Protein AF-A0A2B4S9Q1-F1 (afdb_monomer_lite)

Radius of gyration: 37.94 Å; chains: 1; bounding box: 122×124×83 Å

Sequence (506 aa):
MAALKGAGGKLCCELLSSDKYRDAENYNENASSRHFSILSLCSSSPCQNGGTCIPNYKYDSYDCLCEQGFVGEYCEKAVKSCKELYDIYRSEVRQLVTLRLGSKPVSVLCQMGDFGCGVGGWTPVMKIDGSKATFHYSAHYWSDYKGYNLPGGETGFDGQESKLPTYWNVSFSKICLGMKIGQQLRFIVINQQADSLYSLIADGQYRATSMSRSKWKELIGSQASLQHKCTKEGFNAFCSWSGNSKARIGIVSNNQNDCASCDSRIGFGTGGSPDDSNTCGNEAGRSPDNGDKHIKAMGYILNYF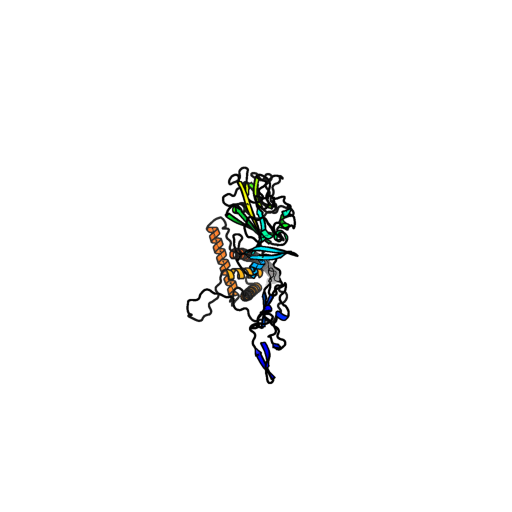LYVVQFVYSNIDKHTDIFISRCFDQKNMLAPASDGKPKAMEWTEDHNVIFLREILASDLFSFKKESVARGERWESIKEKLNQVNTLCFHLRDKRAVRDRWVLLQKKYKAKMHQEITASGISVDDMSEIDVFLEELVGKEESLNKVGDAQSRKQKEDKSKAEDIRQKALERYRKRKSASQQRIEMNARRNRSAKGEVLAPNH

Structure (mmCIF, N/CA/C/O backbone):
data_AF-A0A2B4S9Q1-F1
#
_entry.id   AF-A0A2B4S9Q1-F1
#
loop_
_atom_site.group_PDB
_atom_site.id
_atom_site.type_symbol
_atom_site.label_atom_id
_atom_site.label_alt_id
_atom_site.label_comp_id
_atom_site.label_asym_id
_atom_site.label_entity_id
_atom_site.label_seq_id
_atom_site.pdbx_PDB_ins_code
_atom_site.Cartn_x
_atom_site.Cartn_y
_atom_site.Cartn_z
_atom_site.occupancy
_atom_site.B_iso_or_equiv
_atom_site.auth_seq_id
_atom_site.auth_comp_i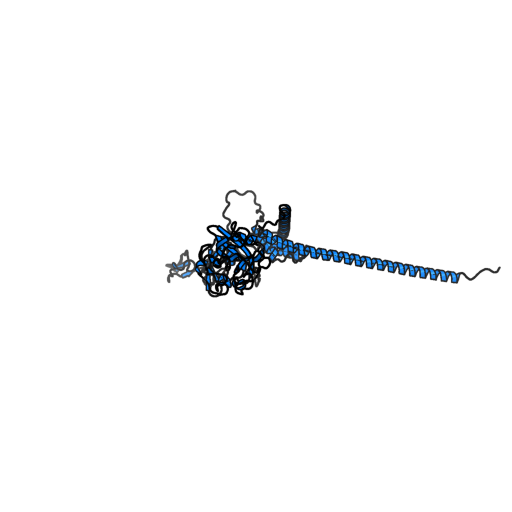d
_atom_site.auth_asym_id
_atom_site.auth_atom_id
_atom_site.pdbx_PDB_model_num
ATOM 1 N N . MET A 1 1 ? -40.240 9.285 34.154 1.00 56.59 1 MET A N 1
ATOM 2 C CA . MET A 1 1 ? -41.583 9.220 34.778 1.00 56.59 1 MET A CA 1
ATOM 3 C C . MET A 1 1 ? -41.853 10.571 35.405 1.00 56.59 1 MET A C 1
ATOM 5 O O . MET A 1 1 ? -41.085 10.987 36.266 1.00 56.59 1 MET A O 1
ATOM 9 N N . ALA A 1 2 ? -42.871 11.289 34.944 1.00 55.94 2 ALA A N 1
ATOM 10 C CA . ALA A 1 2 ? -43.225 12.597 35.489 1.00 55.94 2 ALA A CA 1
ATOM 11 C C . ALA A 1 2 ? -44.297 12.429 36.566 1.00 55.94 2 ALA A C 1
ATOM 13 O O . ALA A 1 2 ? -45.313 11.787 36.320 1.00 55.94 2 ALA A O 1
ATOM 14 N N . ALA A 1 3 ? -44.058 12.969 37.762 1.00 55.34 3 ALA A N 1
ATOM 15 C CA . ALA A 1 3 ? -45.020 12.964 38.857 1.00 55.34 3 ALA A CA 1
ATOM 16 C C . ALA A 1 3 ? -45.630 14.362 39.030 1.00 55.34 3 ALA A C 1
ATOM 18 O O . ALA A 1 3 ? -44.914 15.324 39.324 1.00 55.34 3 ALA A O 1
ATOM 19 N N . LEU A 1 4 ? -46.949 14.464 38.872 1.00 59.75 4 LEU A N 1
ATOM 20 C CA . LEU A 1 4 ? -47.744 15.679 39.068 1.00 59.75 4 LEU A CA 1
ATOM 21 C C . LEU A 1 4 ? -48.526 15.580 40.384 1.00 59.75 4 LEU A C 1
ATOM 23 O O . LEU A 1 4 ? -49.044 14.516 40.730 1.00 59.75 4 LEU A O 1
ATOM 27 N N . LYS A 1 5 ? -48.645 16.685 41.128 1.00 59.44 5 LYS A N 1
ATOM 28 C CA . LYS A 1 5 ? -49.509 16.738 42.320 1.00 59.44 5 LYS A CA 1
ATOM 29 C C . LYS A 1 5 ? -50.977 16.809 41.887 1.00 59.44 5 LYS A C 1
ATOM 31 O O . LYS A 1 5 ? -51.420 17.838 41.389 1.00 59.44 5 LYS A O 1
ATOM 36 N N . GLY A 1 6 ? -51.725 15.728 42.095 1.00 59.28 6 GLY A N 1
ATOM 37 C CA . GLY A 1 6 ? -53.175 15.692 41.918 1.00 59.28 6 GLY A CA 1
ATOM 38 C C . GLY A 1 6 ? -53.931 16.233 43.138 1.00 59.28 6 GLY A C 1
ATOM 39 O O . GLY A 1 6 ? -53.383 16.353 44.241 1.00 59.28 6 GLY A O 1
ATOM 40 N N . ALA A 1 7 ? -55.217 16.544 42.955 1.00 55.06 7 ALA A N 1
ATOM 41 C CA . ALA A 1 7 ? -56.104 16.951 44.045 1.00 55.06 7 ALA A CA 1
ATOM 42 C C . ALA A 1 7 ? -56.190 15.849 45.124 1.00 55.06 7 ALA A C 1
ATOM 44 O O . ALA A 1 7 ? -56.356 14.669 44.814 1.00 55.06 7 ALA A O 1
ATOM 45 N N . GLY A 1 8 ? -56.050 16.230 46.399 1.00 61.97 8 GLY A N 1
ATOM 46 C CA . GLY A 1 8 ? -56.093 15.298 47.536 1.00 61.97 8 GLY A CA 1
ATOM 47 C C . GLY A 1 8 ? -54.757 14.643 47.917 1.00 61.97 8 GLY A C 1
ATOM 48 O O . GLY A 1 8 ? -54.756 13.656 48.644 1.00 61.97 8 GLY A O 1
ATOM 49 N N . GLY A 1 9 ? -53.617 15.160 47.441 1.00 63.09 9 GLY A N 1
ATOM 50 C CA . GLY A 1 9 ? -52.285 14.704 47.871 1.00 63.09 9 GLY A CA 1
ATOM 51 C C . GLY A 1 9 ? -51.766 13.437 47.179 1.00 63.09 9 GLY A C 1
ATOM 52 O O . GLY A 1 9 ? -50.679 12.971 47.513 1.00 63.09 9 GLY A O 1
ATOM 53 N N . LYS A 1 10 ? -52.496 12.895 46.196 1.00 56.91 10 LYS A N 1
ATOM 54 C CA . LYS A 1 10 ? -52.038 11.780 45.353 1.00 56.91 10 LYS A CA 1
ATOM 55 C C . LYS A 1 10 ? -51.118 12.289 44.236 1.00 56.91 10 LYS A C 1
ATOM 57 O O . LYS A 1 10 ? -51.382 13.331 43.639 1.00 56.91 10 LYS A O 1
ATOM 62 N N . LEU A 1 11 ? -50.043 11.554 43.953 1.00 62.69 11 LEU A N 1
ATOM 63 C CA . LEU A 1 11 ? -49.146 11.817 42.824 1.00 62.69 11 LEU A CA 1
ATOM 64 C C . LEU A 1 11 ? -49.658 11.065 41.589 1.00 62.69 11 LEU A C 1
ATOM 66 O O . LEU A 1 11 ? -49.837 9.850 41.644 1.00 62.69 11 LEU A O 1
ATOM 70 N N . CYS A 1 12 ? -49.896 11.779 40.491 1.00 60.66 12 CYS A N 1
ATOM 71 C CA . CYS A 1 12 ? -50.179 11.177 39.190 1.00 60.66 12 CYS A CA 1
ATOM 72 C C . CYS A 1 12 ? -48.854 10.957 38.461 1.00 60.66 12 CYS A C 1
ATOM 74 O O . CYS A 1 12 ? -48.118 11.920 38.252 1.00 60.66 12 CYS A O 1
ATOM 76 N N . CYS A 1 13 ? -48.555 9.711 38.095 1.00 62.34 13 CYS A N 1
ATOM 77 C CA . CYS A 1 13 ? -47.337 9.353 37.377 1.00 62.34 13 CYS A CA 1
ATOM 78 C C . CYS A 1 13 ? -47.641 9.103 35.900 1.00 62.34 13 CYS A C 1
ATOM 80 O O . CYS A 1 13 ? -48.468 8.253 35.577 1.00 62.34 13 CYS A O 1
ATOM 82 N N . GLU A 1 14 ? -46.929 9.794 35.017 1.00 63.31 14 GLU A N 1
ATOM 83 C CA . GLU A 1 14 ? -46.952 9.552 33.577 1.00 63.31 14 GLU A CA 1
ATOM 84 C C . GLU A 1 14 ? -45.629 8.916 33.132 1.00 63.31 14 GLU A C 1
ATOM 86 O O . GLU A 1 14 ? -44.531 9.340 33.529 1.00 63.31 14 GLU A O 1
ATOM 91 N N . LEU A 1 15 ? -45.727 7.855 32.329 1.00 60.62 15 LEU A N 1
ATOM 92 C CA . LEU A 1 15 ? -44.571 7.204 31.729 1.00 60.62 15 LEU A CA 1
ATOM 93 C C . LEU A 1 15 ? -44.205 7.965 30.451 1.00 60.62 15 LEU A C 1
ATOM 95 O O . LEU A 1 15 ? -44.947 7.917 29.476 1.00 60.62 15 LEU A O 1
ATOM 99 N N . LEU A 1 16 ? -43.072 8.668 30.453 1.00 61.38 16 LEU A N 1
ATOM 100 C CA . LEU A 1 16 ? -42.576 9.316 29.240 1.00 61.38 16 LEU A CA 1
ATOM 101 C C . LEU A 1 16 ? -41.898 8.280 28.340 1.00 61.38 16 LEU A C 1
ATOM 103 O O . LEU A 1 16 ? -41.179 7.405 28.826 1.00 61.38 16 LEU A O 1
ATOM 107 N N . SER A 1 17 ? -42.116 8.392 27.031 1.00 58.28 17 SER A N 1
ATOM 108 C CA . SER A 1 17 ? -41.482 7.549 26.010 1.00 58.28 17 SER A CA 1
ATOM 109 C C . SER A 1 17 ? -40.003 7.883 25.773 1.00 58.28 17 SER A C 1
ATOM 111 O O . SER A 1 17 ? -39.293 7.094 25.147 1.00 58.28 17 SER A O 1
ATOM 113 N N . SER A 1 18 ? -39.532 9.027 26.274 1.00 55.62 18 SER A N 1
ATOM 114 C CA . SER A 1 18 ? -38.155 9.507 26.162 1.00 55.62 18 SER A CA 1
ATOM 115 C C . SER A 1 18 ? -37.715 10.269 27.421 1.00 55.62 18 SER A C 1
ATOM 117 O O . SER A 1 18 ? -38.517 10.605 28.296 1.00 55.62 18 SER A O 1
ATOM 119 N N . ASP A 1 19 ? -36.411 10.502 27.537 1.00 65.25 19 ASP A N 1
ATOM 120 C CA . ASP A 1 19 ? -35.784 11.325 28.569 1.00 65.25 19 ASP A CA 1
ATOM 121 C C . ASP A 1 19 ? -34.763 12.270 27.922 1.00 65.25 19 ASP A C 1
ATOM 123 O O . ASP A 1 19 ? -34.488 12.172 26.726 1.00 65.25 19 ASP A O 1
ATOM 127 N N . LYS A 1 20 ? -34.159 13.153 28.724 1.00 65.50 20 LYS A N 1
ATOM 128 C CA . LYS A 1 20 ? -33.181 14.141 28.248 1.00 65.50 20 LYS A CA 1
ATOM 129 C C . LYS A 1 20 ? -31.920 13.554 27.588 1.00 65.50 20 LYS A C 1
ATOM 131 O O . LYS A 1 20 ? -31.152 14.315 27.018 1.00 65.50 20 LYS A O 1
ATOM 136 N N . TYR A 1 21 ? -31.659 12.252 27.717 1.00 66.44 21 TYR A N 1
ATOM 137 C CA . TYR A 1 21 ? -30.499 11.574 27.129 1.00 66.44 21 TYR A CA 1
ATOM 138 C C . TYR A 1 21 ? -30.853 10.845 25.827 1.00 66.44 21 TYR A C 1
ATOM 140 O O . TYR A 1 21 ? -30.003 10.717 24.953 1.00 66.44 21 TYR A O 1
ATOM 148 N N . ARG A 1 22 ? -32.096 10.368 25.684 1.00 62.53 22 ARG A N 1
ATOM 149 C CA . ARG A 1 22 ? -32.601 9.757 24.443 1.00 62.53 22 ARG A CA 1
ATOM 150 C C . ARG A 1 22 ? -33.180 10.763 23.450 1.00 62.53 22 ARG A C 1
ATOM 152 O O . ARG A 1 22 ? -33.152 10.484 22.258 1.00 62.53 22 ARG A O 1
ATOM 159 N N . ASP A 1 23 ? -33.733 11.875 23.931 1.00 63.12 23 ASP A N 1
ATOM 160 C CA . ASP A 1 23 ? -34.407 12.885 23.107 1.00 63.12 23 ASP A CA 1
ATOM 161 C C . ASP A 1 23 ? -34.350 14.260 23.795 1.00 63.12 23 ASP A C 1
ATOM 163 O O . ASP A 1 23 ? -35.312 14.731 24.405 1.00 63.12 23 ASP A O 1
ATOM 167 N N . ALA A 1 24 ? -33.165 14.875 23.765 1.00 59.84 24 ALA A N 1
ATOM 168 C CA . ALA A 1 24 ? -32.910 16.154 24.426 1.00 59.84 24 ALA A CA 1
ATOM 169 C C . ALA A 1 24 ? -33.684 17.324 23.792 1.00 59.84 24 ALA A C 1
ATOM 171 O O . ALA A 1 24 ? -34.032 18.269 24.495 1.00 59.84 24 ALA A O 1
ATOM 172 N N . GLU A 1 25 ? -33.963 17.263 22.486 1.00 59.97 25 GLU A N 1
ATOM 173 C CA . GLU A 1 25 ? -34.594 18.357 21.734 1.00 59.97 25 GLU A CA 1
ATOM 174 C C . GLU A 1 25 ? -36.087 18.506 22.049 1.00 59.97 25 GLU A C 1
ATOM 176 O O . GLU A 1 25 ? -36.592 19.626 22.108 1.00 59.97 25 GLU A O 1
ATOM 181 N N . ASN A 1 26 ? -36.789 17.401 22.318 1.00 57.47 26 ASN A N 1
ATOM 182 C CA . ASN A 1 26 ? -38.209 17.427 22.688 1.00 57.47 26 ASN A CA 1
ATOM 183 C C . ASN A 1 26 ? -38.444 17.457 24.207 1.00 57.47 26 ASN A C 1
ATOM 185 O O . ASN A 1 26 ? -39.592 17.428 24.668 1.00 57.47 26 ASN A O 1
ATOM 189 N N . TYR A 1 27 ? -37.376 17.499 25.008 1.00 62.75 27 TYR A N 1
ATOM 190 C CA . TYR A 1 27 ? -37.486 17.507 26.459 1.00 62.75 27 TYR A CA 1
ATOM 191 C C . TYR A 1 27 ? -37.875 18.898 26.979 1.00 62.75 27 TYR A C 1
ATOM 193 O O . TYR A 1 27 ? -37.041 19.782 27.153 1.00 62.75 27 TYR A O 1
ATOM 201 N N . ASN A 1 28 ? -39.165 19.082 27.271 1.00 58.56 28 ASN A N 1
ATOM 202 C CA . ASN A 1 28 ? -39.684 20.290 27.913 1.00 58.56 28 ASN A CA 1
ATOM 203 C C . ASN A 1 28 ? -39.719 20.126 29.439 1.00 58.56 28 ASN A C 1
ATOM 205 O O . ASN A 1 28 ? -40.592 19.442 29.981 1.00 58.56 28 ASN A O 1
ATOM 209 N N . GLU A 1 29 ? -38.795 20.778 30.149 1.00 59.06 29 GLU A N 1
ATOM 210 C CA . GLU A 1 29 ? -38.826 20.819 31.615 1.00 59.06 29 GLU A CA 1
ATOM 211 C C . GLU A 1 29 ? -40.053 21.588 32.119 1.00 59.06 29 GLU A C 1
ATOM 213 O O . GLU A 1 29 ? -40.219 22.780 31.866 1.00 59.06 29 GLU A O 1
ATOM 218 N N . ASN A 1 30 ? -40.915 20.909 32.879 1.00 62.66 30 ASN A N 1
ATOM 219 C CA . ASN A 1 30 ? -42.049 21.527 33.559 1.00 62.66 30 ASN A CA 1
ATOM 220 C C . ASN A 1 30 ? -41.782 21.599 35.068 1.00 62.66 30 ASN A C 1
ATOM 222 O O . ASN A 1 30 ? -41.766 20.570 35.749 1.00 62.66 30 ASN A O 1
ATOM 226 N N . ALA A 1 31 ? -41.664 22.821 35.599 1.00 65.12 31 ALA A N 1
ATOM 227 C CA . ALA A 1 31 ? -41.440 23.104 37.022 1.00 65.12 31 ALA A CA 1
ATOM 228 C C . ALA A 1 31 ? -42.521 22.525 37.964 1.00 65.12 31 ALA A C 1
ATOM 230 O O . ALA A 1 31 ? -42.295 22.384 39.165 1.00 65.12 31 ALA A O 1
ATOM 231 N N . SER A 1 32 ? -43.692 22.170 37.427 1.00 66.00 32 SER A N 1
ATOM 232 C CA . SER A 1 32 ? -44.826 21.610 38.175 1.00 66.00 32 SER A CA 1
ATOM 233 C C . SER A 1 32 ? -44.749 20.089 38.360 1.00 66.00 32 SER A C 1
ATOM 235 O O . SER A 1 32 ? -45.554 19.518 39.098 1.00 66.00 32 SER A O 1
ATOM 237 N N . SER A 1 33 ? -43.803 19.421 37.693 1.00 60.91 33 SER A N 1
ATOM 238 C CA . SER A 1 33 ? -43.637 17.967 37.727 1.00 60.91 33 SER A CA 1
ATOM 239 C C . SER A 1 33 ? -42.268 17.581 38.278 1.00 60.91 33 SER A C 1
ATOM 241 O O . SER A 1 33 ? -41.256 18.184 37.933 1.00 60.91 33 SER A O 1
ATOM 243 N N . ARG A 1 34 ? -42.216 16.560 39.143 1.00 61.75 34 ARG A N 1
ATOM 244 C CA . ARG A 1 34 ? -40.939 15.949 39.536 1.00 61.75 34 ARG A CA 1
ATOM 245 C C . ARG A 1 34 ? -40.641 14.795 38.604 1.00 61.75 34 ARG A C 1
ATOM 247 O O . ARG A 1 34 ? -41.420 13.844 38.530 1.00 61.75 34 ARG A O 1
ATOM 254 N N . HIS A 1 35 ? -39.523 14.890 37.899 1.00 61.66 35 HIS A N 1
ATOM 255 C CA . HIS A 1 35 ? -39.120 13.874 36.950 1.00 61.66 35 HIS A CA 1
ATOM 256 C C . HIS A 1 35 ? -38.242 12.827 37.646 1.00 61.66 35 HIS A C 1
ATOM 258 O O . HIS A 1 35 ? -37.157 13.132 38.132 1.00 61.66 35 HIS A O 1
ATOM 264 N N . PHE A 1 36 ? -38.740 11.594 37.732 1.00 62.12 36 PHE A N 1
ATOM 265 C CA . PHE A 1 36 ? -37.999 10.438 38.224 1.00 62.12 36 PHE A CA 1
ATOM 266 C C . PHE A 1 36 ? -37.553 9.610 37.017 1.00 62.12 36 PHE A C 1
ATOM 268 O O . PHE A 1 36 ? -38.389 9.094 36.264 1.00 62.12 36 PHE A O 1
ATOM 275 N N . SER A 1 37 ? -36.244 9.507 36.804 1.00 63.03 37 SER A N 1
ATOM 276 C CA . SER A 1 37 ? -35.638 8.634 35.798 1.00 63.03 37 SER A CA 1
ATOM 277 C C . SER A 1 37 ? -34.839 7.530 36.482 1.00 63.03 37 SER A C 1
ATOM 279 O O . SER A 1 37 ? -34.347 7.706 37.596 1.00 63.03 37 SER A O 1
ATOM 281 N N . ILE A 1 38 ? -34.698 6.394 35.801 1.00 68.44 38 ILE A N 1
ATOM 282 C CA . ILE A 1 38 ? -33.675 5.404 36.152 1.00 68.44 38 ILE A CA 1
ATOM 283 C C . ILE A 1 38 ? -32.316 6.112 36.038 1.00 68.44 38 ILE A C 1
ATOM 285 O O . ILE A 1 38 ? -32.141 6.966 35.161 1.00 68.44 38 ILE A O 1
ATOM 289 N N . LEU A 1 39 ? -31.386 5.826 36.956 1.00 73.12 39 LEU A N 1
ATOM 290 C CA . LEU A 1 39 ? -30.038 6.383 36.886 1.00 73.12 39 LEU A CA 1
ATOM 291 C C . LEU A 1 39 ? -29.422 5.972 35.547 1.00 73.12 39 LEU A C 1
ATOM 293 O O . LEU A 1 39 ? -29.268 4.790 35.268 1.00 73.12 39 LEU A O 1
ATOM 297 N N . SER A 1 40 ? -29.106 6.954 34.708 1.00 79.75 40 SER A N 1
ATOM 298 C CA . SER A 1 40 ? -28.428 6.698 33.445 1.00 79.75 40 SER A CA 1
ATOM 299 C C . SER A 1 40 ? -26.927 6.702 33.678 1.00 79.75 40 SER A C 1
ATOM 301 O O . SER A 1 40 ? -26.383 7.710 34.140 1.00 79.75 40 SER A O 1
ATOM 303 N N . LEU A 1 41 ? -26.253 5.619 33.294 1.00 83.81 41 LEU A N 1
ATOM 304 C CA . LEU A 1 41 ? -24.790 5.549 33.278 1.00 83.81 41 LEU A CA 1
ATOM 305 C C . LEU A 1 41 ? -24.164 6.572 32.313 1.00 83.81 41 LEU A C 1
ATOM 307 O O . LEU A 1 41 ? -23.019 6.964 32.498 1.00 83.81 41 LEU A O 1
ATOM 311 N N . CYS A 1 42 ? -24.929 7.115 31.358 1.00 87.38 42 CYS A N 1
ATOM 312 C CA . CYS A 1 42 ? -24.475 8.236 30.532 1.00 87.38 42 CYS A CA 1
ATOM 313 C C . CYS A 1 42 ? -24.304 9.551 31.310 1.00 87.38 42 CYS A C 1
ATOM 315 O O . CYS A 1 42 ? -23.685 10.480 30.798 1.00 87.38 42 CYS A O 1
ATOM 317 N N . SER A 1 43 ? -24.813 9.656 32.544 1.00 85.25 43 SER A N 1
ATOM 318 C CA . SER A 1 43 ? -24.689 10.875 33.360 1.00 85.25 43 SER A CA 1
ATOM 319 C C . SER A 1 43 ? -23.245 11.201 33.745 1.00 85.25 43 SER A C 1
ATOM 321 O O . SER A 1 43 ? -22.955 12.353 34.053 1.00 85.25 43 SER A O 1
ATOM 323 N N . SER A 1 44 ? -22.345 10.213 33.733 1.00 88.00 44 SER A N 1
ATOM 324 C CA . SER A 1 44 ? -20.912 10.419 33.962 1.00 88.00 44 SER A CA 1
ATOM 325 C C . SER A 1 44 ? -20.140 10.796 32.694 1.00 88.00 44 SER A C 1
ATOM 327 O O . SER A 1 44 ? -18.920 10.908 32.758 1.00 88.00 44 SER A O 1
ATOM 329 N N . SER A 1 45 ? -20.821 10.966 31.553 1.00 89.81 45 SER A N 1
ATOM 330 C CA . SER A 1 45 ? -20.215 11.234 30.241 1.00 89.81 45 SER A CA 1
ATOM 331 C C . SER A 1 45 ? -19.078 10.259 29.888 1.00 89.81 45 SER A C 1
ATOM 333 O O . SER A 1 45 ? -17.944 10.688 29.681 1.00 89.81 45 SER A O 1
ATOM 335 N N . PRO A 1 46 ? -19.351 8.940 29.842 1.00 92.38 46 PRO A N 1
ATOM 336 C CA . PRO A 1 46 ? -18.302 7.932 29.679 1.00 92.38 46 PRO A CA 1
ATOM 337 C C . PRO A 1 46 ? -17.648 7.928 28.287 1.00 92.38 46 PRO A C 1
ATOM 339 O O . PRO A 1 46 ? -16.485 7.552 28.157 1.00 92.38 46 PRO A O 1
ATOM 342 N N . CYS A 1 47 ? -18.373 8.347 27.247 1.00 94.06 47 CYS A N 1
ATOM 343 C CA . CYS A 1 47 ? -17.864 8.370 25.879 1.00 94.06 47 CYS A CA 1
ATOM 344 C C . CYS A 1 47 ? -16.878 9.528 25.674 1.00 94.06 47 CYS A C 1
ATOM 346 O O . CYS A 1 47 ? -17.179 10.688 25.953 1.00 94.06 47 CYS A O 1
ATOM 348 N N . GLN A 1 48 ? -15.698 9.210 25.153 1.00 93.75 48 GLN A N 1
ATOM 349 C CA . GLN A 1 48 ? -14.614 10.152 24.898 1.00 93.75 48 GLN A CA 1
ATOM 350 C C . GLN A 1 48 ? -14.670 10.703 23.468 1.00 93.75 48 GLN A C 1
ATOM 352 O O . GLN A 1 48 ? -15.446 10.251 22.628 1.00 93.75 48 GLN A O 1
ATOM 357 N N . ASN A 1 49 ? -13.821 11.696 23.183 1.00 91.44 49 ASN A N 1
ATOM 358 C CA . ASN A 1 49 ? -13.586 12.233 21.836 1.00 91.44 49 ASN A CA 1
ATOM 359 C C . ASN A 1 49 ? -14.850 12.689 21.079 1.00 91.44 49 ASN A C 1
ATOM 361 O O . ASN A 1 49 ? -14.912 12.603 19.855 1.00 91.44 49 ASN A O 1
ATOM 365 N N . GLY A 1 50 ? -15.846 13.197 21.810 1.00 89.19 50 GLY A N 1
ATOM 366 C CA . GLY A 1 50 ? -17.111 13.662 21.235 1.00 89.19 50 GLY A CA 1
ATOM 367 C C . GLY A 1 50 ? -18.114 12.547 20.933 1.00 89.19 50 GLY A C 1
ATOM 368 O O . GLY A 1 50 ? -19.129 12.818 20.304 1.00 89.19 50 GLY A O 1
ATOM 369 N N . GLY A 1 51 ? -17.859 11.311 21.378 1.00 91.88 51 GLY A N 1
ATOM 370 C CA . GLY A 1 51 ? -18.805 10.209 21.236 1.00 91.88 51 GLY A CA 1
ATOM 371 C C . GLY A 1 51 ? -20.137 10.477 21.945 1.00 91.88 51 GLY A C 1
ATOM 372 O O . GLY A 1 51 ? -20.181 11.048 23.036 1.00 91.88 51 GLY A O 1
ATOM 373 N N . THR A 1 52 ? -21.230 10.031 21.330 1.00 91.94 52 THR A N 1
ATOM 374 C CA . THR A 1 52 ? -22.584 10.165 21.881 1.00 91.94 52 THR A CA 1
ATOM 375 C C . THR A 1 52 ? -22.923 8.943 22.728 1.00 91.94 52 THR A C 1
ATOM 377 O O . THR A 1 52 ? -22.909 7.820 22.228 1.00 91.94 52 THR A O 1
ATOM 380 N N . CYS A 1 53 ? -23.246 9.154 24.006 1.00 90.81 53 CYS A N 1
ATOM 381 C CA . CYS A 1 53 ? -23.660 8.080 24.907 1.00 90.81 53 CYS A CA 1
ATOM 382 C C . CYS A 1 53 ? -25.147 7.766 24.745 1.00 90.81 53 CYS A C 1
ATOM 384 O O . CYS A 1 53 ? -25.991 8.639 24.949 1.00 90.81 53 CYS A O 1
ATOM 386 N N . ILE A 1 54 ? -25.466 6.513 24.428 1.00 88.12 54 ILE A N 1
ATOM 387 C CA . ILE A 1 54 ? -26.835 6.017 24.316 1.00 88.12 54 ILE A CA 1
ATOM 388 C C . ILE A 1 54 ? -27.131 5.107 25.509 1.00 88.12 54 ILE A C 1
ATOM 390 O O . ILE A 1 54 ? -26.561 4.020 25.605 1.00 88.12 54 ILE A O 1
ATOM 394 N N . PRO A 1 55 ? -28.039 5.500 26.418 1.00 83.06 55 PRO A N 1
ATOM 395 C CA . PRO A 1 55 ? -28.360 4.677 27.572 1.00 83.06 55 PRO A CA 1
ATOM 396 C C . PRO A 1 55 ? -29.229 3.472 27.199 1.00 83.06 55 PRO A C 1
ATOM 398 O O . PRO A 1 55 ? -30.187 3.570 26.419 1.00 83.06 55 PRO A O 1
ATOM 401 N N . ASN A 1 56 ? -28.944 2.340 27.840 1.00 82.88 56 ASN A N 1
ATOM 402 C CA . ASN A 1 56 ? -29.695 1.098 27.739 1.00 82.88 56 ASN A CA 1
ATOM 403 C C . ASN A 1 56 ? -30.255 0.685 29.108 1.00 82.88 56 ASN A C 1
ATOM 405 O O . ASN A 1 56 ? -29.697 -0.126 29.846 1.00 82.88 56 ASN A O 1
ATOM 409 N N . TYR A 1 57 ? -31.435 1.218 29.421 1.00 77.88 57 TYR A N 1
ATOM 410 C CA . TYR A 1 57 ? -32.099 1.014 30.711 1.00 77.88 57 TYR A CA 1
ATOM 411 C C . TYR A 1 57 ? -32.525 -0.429 31.002 1.00 77.88 57 TYR A C 1
ATOM 413 O O . TYR A 1 57 ? -32.807 -0.758 32.149 1.00 77.88 57 TYR A O 1
ATOM 421 N N . LYS A 1 58 ? -32.612 -1.296 29.985 1.00 78.56 58 LYS A N 1
ATOM 422 C CA . LYS A 1 58 ? -33.047 -2.689 30.172 1.00 78.56 58 LYS A CA 1
ATOM 423 C C . LYS A 1 58 ? -31.959 -3.547 30.815 1.00 78.56 58 LYS A C 1
ATOM 425 O O . LYS A 1 58 ? -32.279 -4.466 31.562 1.00 78.56 58 LYS A O 1
ATOM 430 N N . TYR A 1 59 ? -30.706 -3.267 30.475 1.00 80.94 59 TYR A N 1
ATOM 431 C CA . TYR A 1 59 ? -29.547 -4.037 30.921 1.00 80.94 59 TYR A CA 1
ATOM 432 C C . TYR A 1 59 ? -28.677 -3.263 31.909 1.00 80.94 59 TYR A C 1
ATOM 434 O O . TYR A 1 59 ? -27.615 -3.756 32.266 1.00 80.94 59 TYR A O 1
ATOM 442 N N . ASP A 1 60 ? -29.133 -2.081 32.339 1.00 80.88 60 ASP A N 1
ATOM 443 C CA . ASP A 1 60 ? -28.354 -1.158 33.165 1.00 80.88 60 ASP A CA 1
ATOM 444 C C . ASP A 1 60 ? -26.971 -0.884 32.544 1.00 80.88 60 ASP A C 1
ATOM 446 O O . ASP A 1 60 ? -25.932 -1.030 33.178 1.00 80.88 60 ASP A O 1
ATOM 450 N N . SER A 1 61 ? -26.962 -0.563 31.243 1.00 85.25 61 SER A N 1
ATOM 451 C CA . SER A 1 61 ? -25.748 -0.353 30.447 1.00 85.25 61 SER A CA 1
ATOM 452 C C . SER A 1 61 ? -25.865 0.880 29.542 1.00 85.25 61 SER A C 1
ATOM 454 O O . SER A 1 61 ? -26.869 1.600 29.561 1.00 85.25 61 SER A O 1
ATOM 456 N N . TYR A 1 62 ? -24.830 1.156 28.754 1.00 87.25 62 TYR A N 1
ATOM 457 C CA . TYR A 1 62 ? -24.824 2.194 27.725 1.00 87.25 62 TYR A CA 1
ATOM 458 C C . TYR A 1 62 ? -23.940 1.769 26.552 1.00 87.25 62 TYR A C 1
ATOM 460 O O . TYR A 1 62 ? -23.053 0.938 26.720 1.00 87.25 62 TYR A O 1
ATOM 468 N N . ASP A 1 63 ? -24.173 2.375 25.393 1.00 87.38 63 ASP A N 1
ATOM 469 C CA . ASP A 1 63 ? -23.352 2.213 24.198 1.00 87.38 63 ASP A CA 1
ATOM 470 C C . ASP A 1 63 ? -22.816 3.581 23.759 1.00 87.38 63 ASP A C 1
ATOM 472 O O . ASP A 1 63 ? -23.539 4.580 23.797 1.00 87.38 63 ASP A O 1
ATOM 476 N N . CYS A 1 64 ? -21.558 3.643 23.322 1.00 89.69 64 CYS A N 1
ATOM 477 C CA . CYS A 1 64 ? -20.988 4.856 22.744 1.00 89.69 64 CYS A CA 1
ATOM 478 C C . CYS A 1 64 ? -21.052 4.815 21.216 1.00 89.69 64 CYS A C 1
ATOM 480 O O . CYS A 1 64 ? -20.457 3.949 20.575 1.00 89.69 64 CYS A O 1
ATOM 482 N N . LEU A 1 65 ? -21.729 5.795 20.616 1.00 89.69 65 LEU A N 1
ATOM 483 C CA . LEU A 1 65 ? -21.618 6.067 19.187 1.00 89.69 65 LEU A CA 1
ATOM 484 C C . LEU A 1 65 ? -20.432 6.990 18.939 1.00 89.69 65 LEU A C 1
ATOM 486 O O . LEU A 1 65 ? -20.453 8.162 19.316 1.00 89.69 65 LEU A O 1
ATOM 490 N N . CYS A 1 66 ? -19.395 6.453 18.307 1.00 88.50 66 CYS A N 1
ATOM 491 C CA . CYS A 1 66 ? -18.170 7.197 18.064 1.00 88.50 66 CYS A CA 1
ATOM 492 C C . CYS A 1 66 ? -18.277 8.134 16.870 1.00 88.50 66 CYS A C 1
ATOM 494 O O . CYS A 1 66 ? -18.804 7.779 15.815 1.00 88.50 66 CYS A O 1
ATOM 496 N N . GLU A 1 67 ? -17.698 9.318 17.044 1.00 87.50 67 GLU A N 1
ATOM 497 C CA . GLU A 1 67 ? -17.456 10.256 15.958 1.00 87.50 67 GLU A CA 1
ATOM 498 C C . GLU A 1 67 ? -16.501 9.675 14.912 1.00 87.50 67 GLU A C 1
ATOM 500 O O . GLU A 1 67 ? -15.671 8.800 15.193 1.00 87.50 67 GLU A O 1
ATOM 505 N N . GLN A 1 68 ? -16.588 10.192 13.684 1.00 82.00 68 GLN A N 1
ATOM 506 C CA . GLN A 1 68 ? -15.755 9.698 12.589 1.00 82.00 68 GLN A CA 1
ATOM 507 C C . GLN A 1 68 ? -14.258 9.814 12.919 1.00 82.00 68 GLN A C 1
ATOM 509 O O . GLN A 1 68 ? -13.736 10.885 13.240 1.00 82.00 68 GLN A O 1
ATOM 514 N N . GLY A 1 69 ? -13.551 8.690 12.783 1.00 83.50 69 GLY A N 1
ATOM 515 C CA . GLY A 1 69 ? -12.124 8.588 13.094 1.00 83.50 69 GLY A CA 1
ATOM 516 C C . GLY A 1 69 ? -11.805 8.143 14.520 1.00 83.50 69 GLY A C 1
ATOM 517 O O . GLY A 1 69 ? -10.623 8.084 14.866 1.00 83.50 69 GLY A O 1
ATOM 518 N N . PHE A 1 70 ? -12.815 7.797 15.323 1.00 87.25 70 PHE A N 1
ATOM 519 C CA . PHE A 1 70 ? -12.652 7.183 16.639 1.00 87.25 70 PHE A CA 1
ATOM 520 C C . PHE A 1 70 ? -13.363 5.835 16.726 1.00 87.25 70 PHE A C 1
ATOM 522 O O . PHE A 1 70 ? -14.376 5.597 16.075 1.00 87.25 70 PHE A O 1
ATOM 529 N N . VAL A 1 71 ? -12.797 4.949 17.535 1.00 85.75 71 VAL A N 1
ATOM 530 C CA . VAL A 1 71 ? -13.259 3.584 17.783 1.00 85.75 71 VAL A CA 1
ATOM 531 C C . VAL A 1 71 ? -12.936 3.182 19.223 1.00 85.75 71 VAL A C 1
ATOM 533 O O . VAL A 1 71 ? -12.218 3.888 19.932 1.00 85.75 71 VAL A O 1
ATOM 536 N N . GLY A 1 72 ? -13.440 2.026 19.647 1.00 83.94 72 GLY A N 1
ATOM 537 C CA . GLY A 1 72 ? -13.327 1.547 21.024 1.00 83.94 72 GLY A CA 1
ATOM 538 C C . GLY A 1 72 ? -14.661 1.626 21.753 1.00 83.94 72 GLY A C 1
ATOM 539 O O . GLY A 1 72 ? -15.611 2.227 21.257 1.00 83.94 72 GLY A O 1
ATOM 540 N N . GLU A 1 73 ? -14.729 0.984 22.914 1.00 88.31 73 GLU A N 1
ATOM 541 C CA . GLU A 1 73 ? -15.945 0.919 23.734 1.00 88.31 73 GLU A CA 1
ATOM 542 C C . GLU A 1 73 ? -16.371 2.310 24.215 1.00 88.31 73 GLU A C 1
ATOM 544 O O . GLU A 1 73 ? -17.558 2.619 24.260 1.00 88.31 73 GLU A O 1
ATOM 549 N N . TYR A 1 74 ? -15.392 3.175 24.488 1.00 91.31 74 TYR A N 1
ATOM 550 C CA . TYR A 1 74 ? -15.593 4.544 24.950 1.00 91.31 74 TYR A CA 1
ATOM 551 C C . TYR A 1 74 ? -15.123 5.564 23.917 1.00 91.31 74 TYR A C 1
ATOM 553 O O . TYR A 1 74 ? -14.887 6.718 24.262 1.00 91.31 74 TYR A O 1
ATOM 561 N N . CYS A 1 75 ? -14.966 5.164 22.651 1.00 90.88 75 CYS A N 1
ATOM 562 C CA . CYS A 1 75 ? -14.425 6.012 21.583 1.00 90.88 75 CYS A CA 1
ATOM 563 C C . CYS A 1 75 ? -13.036 6.582 21.900 1.00 90.88 75 CYS A C 1
ATOM 565 O O . CYS A 1 75 ? -12.656 7.655 21.431 1.00 90.88 75 CYS A O 1
ATOM 567 N N . GLU A 1 76 ? -12.267 5.870 22.720 1.00 90.38 76 GLU A N 1
ATOM 568 C CA . GLU A 1 76 ? -10.989 6.311 23.263 1.00 90.38 76 GLU A CA 1
ATOM 569 C C . GLU A 1 76 ? -9.834 6.179 22.259 1.00 90.38 76 GLU A C 1
ATOM 571 O O . GLU A 1 76 ? -8.790 6.816 22.417 1.00 90.38 76 GLU A O 1
ATOM 576 N N . LYS A 1 77 ? -10.006 5.377 21.199 1.00 87.50 77 LYS A N 1
ATOM 577 C CA . LYS A 1 77 ? -8.955 5.085 20.217 1.00 87.50 77 LYS A CA 1
ATOM 578 C C . LYS A 1 77 ? -9.178 5.870 18.938 1.00 87.50 77 LYS A C 1
ATOM 580 O O . LYS A 1 77 ? -10.182 5.711 18.254 1.00 87.50 77 LYS A O 1
ATOM 585 N N . ALA A 1 78 ? -8.193 6.678 18.574 1.00 89.06 78 ALA A N 1
ATOM 586 C CA . ALA A 1 78 ? -8.159 7.338 17.281 1.00 89.06 78 ALA A CA 1
ATOM 587 C C . ALA A 1 78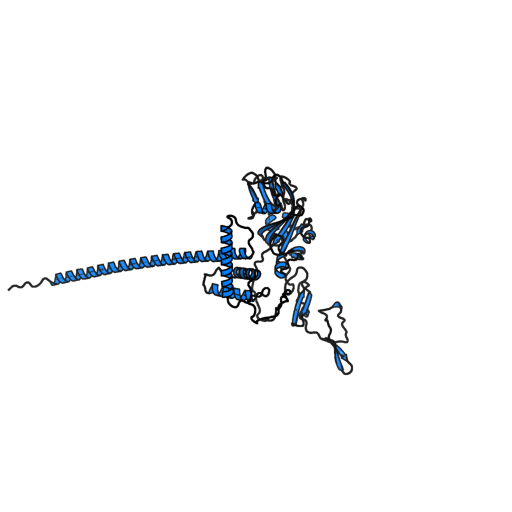 ? -7.677 6.364 16.194 1.00 89.06 78 ALA A C 1
ATOM 589 O O . ALA A 1 78 ? -6.660 5.691 16.371 1.00 89.06 78 ALA A O 1
ATOM 590 N N . VAL A 1 79 ? -8.380 6.325 15.066 1.00 88.94 79 VAL A N 1
ATOM 591 C CA . VAL A 1 79 ? -8.053 5.470 13.921 1.00 88.94 79 VAL A CA 1
ATOM 592 C C . VAL A 1 79 ? -6.871 6.056 13.158 1.00 88.94 79 VAL A C 1
ATOM 594 O O . VAL A 1 79 ? -6.917 7.201 12.697 1.00 88.94 79 VAL A O 1
ATOM 597 N N . LYS A 1 80 ? -5.824 5.255 12.969 1.00 89.06 80 LYS A N 1
ATOM 598 C CA . LYS A 1 80 ? -4.598 5.661 12.269 1.00 89.06 80 LYS A CA 1
ATOM 599 C C . LYS A 1 80 ? -4.457 5.032 10.889 1.00 89.06 80 LYS A C 1
ATOM 601 O O . LYS A 1 80 ? -3.695 5.537 10.071 1.00 89.06 80 LYS A O 1
ATOM 606 N N . SER A 1 81 ? -5.186 3.957 10.597 1.00 90.62 81 SER A N 1
ATOM 607 C CA . SER A 1 81 ? -5.144 3.310 9.283 1.00 90.62 81 SER A CA 1
ATOM 608 C C . SER A 1 81 ? -6.479 2.679 8.894 1.00 90.62 81 SER A C 1
ATOM 610 O O . SER A 1 81 ? -7.311 2.357 9.740 1.00 90.62 81 SER A O 1
ATOM 612 N N . CYS A 1 82 ? -6.665 2.437 7.596 1.00 92.31 82 CYS A N 1
ATOM 613 C CA . CYS A 1 82 ? -7.832 1.713 7.088 1.00 92.31 82 CYS A CA 1
ATOM 614 C C . CYS A 1 82 ? -7.872 0.257 7.567 1.00 92.31 82 CYS A C 1
ATOM 616 O O . CYS A 1 82 ? -8.948 -0.320 7.705 1.00 92.31 82 CYS A O 1
ATOM 618 N N . LYS A 1 83 ? -6.709 -0.334 7.857 1.00 89.69 83 LYS A N 1
ATOM 619 C CA . LYS A 1 83 ? -6.627 -1.693 8.385 1.00 89.69 83 LYS A CA 1
ATOM 620 C C . LYS A 1 83 ? -7.223 -1.805 9.782 1.00 89.69 83 LYS A C 1
ATOM 622 O O . LYS A 1 83 ? -7.951 -2.757 10.037 1.00 89.69 83 LYS A O 1
ATOM 627 N N . GLU A 1 84 ? -6.944 -0.838 10.654 1.00 87.06 84 GLU A N 1
ATOM 628 C CA . GLU A 1 84 ? -7.524 -0.812 12.002 1.00 87.06 84 GLU A CA 1
ATOM 629 C C . GLU A 1 84 ? -9.055 -0.821 11.935 1.00 87.06 84 GLU A C 1
ATOM 631 O O . GLU A 1 84 ? -9.696 -1.577 12.658 1.00 87.06 84 GLU A O 1
ATOM 636 N N . LEU A 1 85 ? -9.648 -0.063 11.007 1.00 85.19 85 LEU A N 1
ATOM 637 C CA . LEU A 1 85 ? -11.098 -0.087 10.802 1.00 85.19 85 LEU A CA 1
ATOM 638 C C . LEU A 1 85 ? -11.612 -1.406 10.254 1.00 85.19 85 LEU A C 1
ATOM 640 O O . LEU A 1 85 ? -12.648 -1.894 10.705 1.00 85.19 85 LEU A O 1
ATOM 644 N N . TYR A 1 86 ? -10.900 -1.974 9.284 1.00 86.56 86 TYR A N 1
ATOM 645 C CA . TYR A 1 86 ? -11.258 -3.270 8.731 1.00 86.56 86 TYR A CA 1
ATOM 646 C C . TYR A 1 86 ? -11.267 -4.357 9.814 1.00 86.56 86 TYR A C 1
ATOM 648 O O . TYR A 1 86 ? -12.176 -5.177 9.847 1.00 86.56 86 TYR A O 1
ATOM 656 N N . ASP A 1 87 ? -10.309 -4.338 10.741 1.00 83.50 87 ASP A N 1
ATOM 657 C CA . ASP A 1 87 ? -10.246 -5.320 11.831 1.00 83.50 87 ASP A CA 1
ATOM 658 C C . ASP A 1 87 ? -11.405 -5.198 12.825 1.00 83.50 87 ASP A C 1
ATOM 660 O O . ASP A 1 87 ? -11.832 -6.202 13.400 1.00 83.50 87 ASP A O 1
ATOM 664 N N . ILE A 1 88 ? -11.925 -3.984 13.007 1.00 79.94 88 ILE A N 1
ATOM 665 C CA . ILE A 1 88 ? -13.026 -3.696 13.929 1.00 79.94 88 ILE A CA 1
ATOM 666 C C . ILE A 1 88 ? -14.364 -4.085 13.306 1.00 79.94 88 ILE A C 1
ATOM 668 O O . ILE A 1 88 ? -15.128 -4.840 13.904 1.00 79.94 88 ILE A O 1
ATOM 672 N N . TYR A 1 89 ? -14.644 -3.590 12.099 1.00 78.31 89 TYR A N 1
ATOM 673 C CA . TYR A 1 89 ? -15.963 -3.732 11.482 1.00 78.31 89 TYR A CA 1
ATOM 674 C C . TYR A 1 89 ? -16.081 -4.931 10.539 1.00 78.31 89 TYR A C 1
ATOM 676 O O . TYR A 1 89 ? -17.197 -5.346 10.244 1.00 78.31 89 TYR A O 1
ATOM 684 N N . ARG A 1 90 ? -14.958 -5.472 10.040 1.00 79.81 90 ARG A N 1
ATOM 685 C CA . ARG A 1 90 ? -14.905 -6.501 8.978 1.00 79.81 90 ARG A CA 1
ATOM 686 C C . ARG A 1 90 ? -15.799 -6.177 7.775 1.00 79.81 90 ARG A C 1
ATOM 688 O O . ARG A 1 90 ? -16.386 -7.060 7.161 1.00 79.81 90 ARG A O 1
ATOM 695 N N . SER A 1 91 ? -15.915 -4.891 7.455 1.00 76.00 91 SER A N 1
ATOM 696 C CA . SER A 1 91 ? -16.704 -4.418 6.323 1.00 76.00 91 SER A CA 1
ATOM 697 C C . SER A 1 91 ? -15.883 -4.492 5.040 1.00 76.00 91 SER A C 1
ATOM 699 O O . SER A 1 91 ? -14.742 -4.037 5.004 1.00 76.00 91 SER A O 1
ATOM 701 N N . GLU A 1 92 ? -16.488 -5.006 3.974 1.00 80.44 92 GLU A N 1
ATOM 702 C CA . GLU A 1 92 ? -15.924 -4.994 2.617 1.00 80.44 92 GLU A CA 1
ATOM 703 C C . GLU A 1 92 ? -16.302 -3.724 1.837 1.00 80.44 92 GLU A C 1
ATOM 705 O O . GLU A 1 92 ? -15.841 -3.494 0.719 1.00 80.44 92 GLU A O 1
ATOM 710 N N . VAL A 1 93 ? -17.146 -2.866 2.417 1.00 80.69 93 VAL A N 1
ATOM 711 C CA . VAL A 1 93 ? -17.622 -1.649 1.760 1.00 80.69 93 VAL A CA 1
ATOM 712 C C . VAL A 1 93 ? -16.550 -0.566 1.843 1.00 80.69 93 VAL A C 1
ATOM 714 O O . VAL A 1 93 ? -16.054 -0.241 2.922 1.00 80.69 93 VAL A O 1
ATOM 717 N N . ARG A 1 94 ? -16.215 0.036 0.695 1.00 85.00 94 ARG A N 1
ATOM 718 C CA . ARG A 1 94 ? -15.355 1.228 0.643 1.00 85.00 94 ARG A CA 1
ATOM 719 C C . ARG A 1 94 ? -15.974 2.337 1.478 1.00 85.00 94 ARG A C 1
ATOM 721 O O . ARG A 1 94 ? -17.140 2.674 1.286 1.00 85.00 94 ARG A O 1
ATOM 728 N N . GLN A 1 95 ? -15.178 2.928 2.355 1.00 84.94 95 GLN A N 1
ATOM 729 C CA . GLN A 1 95 ? -15.677 3.890 3.325 1.00 84.94 95 GLN A CA 1
ATOM 730 C C . GLN A 1 95 ? -14.795 5.129 3.344 1.00 84.94 95 GLN A C 1
ATOM 732 O O . GLN A 1 95 ? -13.566 5.032 3.370 1.00 84.94 95 GLN A O 1
ATOM 737 N N . LEU A 1 96 ? -15.438 6.294 3.327 1.00 91.31 96 LEU A N 1
ATOM 738 C CA . LEU A 1 96 ? -14.774 7.561 3.583 1.00 91.31 96 LEU A CA 1
ATOM 739 C C . LEU A 1 96 ? -14.549 7.691 5.089 1.00 91.31 96 LEU A C 1
ATOM 741 O O . LEU A 1 96 ? -15.485 7.564 5.879 1.00 91.31 96 LEU A O 1
ATOM 745 N N . VAL A 1 97 ? -13.297 7.894 5.476 1.00 90.69 97 VAL A N 1
ATOM 746 C CA . VAL A 1 97 ? -12.852 7.840 6.866 1.00 90.69 97 VAL A CA 1
ATOM 747 C C . VAL A 1 97 ? -11.935 9.013 7.152 1.00 90.69 97 VAL A C 1
ATOM 749 O O . VAL A 1 97 ? -11.043 9.314 6.365 1.00 90.69 97 VAL A O 1
ATOM 752 N N . THR A 1 98 ? -12.082 9.602 8.335 1.00 92.50 98 THR A N 1
ATOM 753 C CA . THR A 1 98 ? -11.114 10.563 8.867 1.00 92.50 98 THR A CA 1
ATOM 754 C C . THR A 1 98 ? -10.050 9.847 9.701 1.00 92.50 98 THR A C 1
ATOM 756 O O . THR A 1 98 ? -10.322 9.409 10.815 1.00 92.50 98 THR A O 1
ATOM 759 N N . LEU A 1 99 ? -8.824 9.736 9.191 1.00 92.44 99 LEU A N 1
ATOM 760 C CA . LEU A 1 99 ? -7.672 9.217 9.934 1.00 92.44 99 LEU A CA 1
ATOM 761 C C . LEU A 1 99 ? -7.038 10.314 10.791 1.00 92.44 99 LEU A C 1
ATOM 763 O O . LEU A 1 99 ? -6.845 11.444 10.341 1.00 92.44 99 LEU A O 1
ATOM 767 N N . ARG A 1 100 ? -6.652 9.985 12.023 1.00 89.19 100 ARG A N 1
ATOM 768 C CA . ARG A 1 100 ? -6.017 10.915 12.969 1.00 89.19 100 ARG A CA 1
ATOM 769 C C . ARG A 1 100 ? -4.511 10.659 13.021 1.00 89.19 100 ARG A C 1
ATOM 771 O O . ARG A 1 100 ? -4.017 9.869 13.823 1.00 89.19 100 ARG A O 1
ATOM 778 N N . LEU A 1 101 ? -3.776 11.337 12.140 1.00 85.88 101 LEU A N 1
ATOM 779 C CA . LEU A 1 101 ? -2.330 11.175 11.965 1.00 85.88 101 LEU A CA 1
ATOM 780 C C . LEU A 1 101 ? -1.578 12.339 12.627 1.00 85.88 101 LEU A C 1
ATOM 782 O O . LEU A 1 101 ? -1.352 13.385 12.017 1.00 85.88 101 LEU A O 1
ATOM 786 N N . GLY A 1 102 ? -1.201 12.177 13.896 1.00 76.31 102 GLY A N 1
ATOM 787 C CA . GLY A 1 102 ? -0.575 13.251 14.673 1.00 76.31 102 GLY A CA 1
ATOM 788 C C . GLY A 1 102 ? -1.574 14.362 15.013 1.00 76.31 102 GLY A C 1
ATOM 789 O O . GLY A 1 102 ? -2.646 14.082 15.541 1.00 76.31 102 GLY A O 1
ATOM 790 N N . SER A 1 103 ? -1.235 15.625 14.729 1.00 69.38 103 SER A N 1
ATOM 791 C CA . SER A 1 103 ? -2.059 16.786 15.108 1.00 69.38 103 SER A CA 1
ATOM 792 C C . SER A 1 103 ? -3.173 17.144 14.118 1.00 69.38 103 SER A C 1
ATOM 794 O O . SER A 1 103 ? -4.061 17.915 14.479 1.00 69.38 103 SER A O 1
ATOM 796 N N . LYS A 1 104 ? -3.156 16.616 12.883 1.00 79.19 104 LYS A N 1
ATOM 797 C CA . LYS A 1 104 ? -4.142 16.963 11.845 1.00 79.19 104 LYS A CA 1
ATOM 798 C C . LYS A 1 104 ? -4.901 15.730 11.332 1.00 79.19 104 LYS A C 1
ATOM 800 O O . LYS A 1 104 ? -4.259 14.751 10.949 1.00 79.19 104 LYS A O 1
ATOM 805 N N . PRO A 1 105 ? -6.247 15.768 11.299 1.00 89.00 105 PRO A N 1
ATOM 806 C CA . PRO A 1 105 ? -7.042 14.730 10.655 1.00 89.00 105 PRO A CA 1
ATOM 807 C C . PRO A 1 105 ? -6.852 14.738 9.132 1.00 89.00 105 PRO A C 1
ATOM 809 O O . PRO A 1 105 ? -6.603 15.787 8.537 1.00 89.00 105 PRO A O 1
ATOM 812 N N . VAL A 1 106 ? -6.996 13.571 8.508 1.00 92.06 106 VAL A N 1
ATOM 813 C CA . VAL A 1 106 ? -6.924 13.375 7.056 1.00 92.06 106 VAL A CA 1
ATOM 814 C C . VAL A 1 106 ? -8.080 12.494 6.612 1.00 92.06 106 VAL A C 1
ATOM 816 O O . VAL A 1 106 ? -8.180 11.350 7.047 1.00 92.06 106 VAL A O 1
ATOM 819 N N . SER A 1 107 ? -8.916 13.003 5.715 1.00 93.94 107 SER A N 1
ATOM 820 C CA . SER A 1 107 ? -9.982 12.227 5.085 1.00 93.94 107 SER A CA 1
ATOM 821 C C . SER A 1 107 ? -9.421 11.358 3.963 1.00 93.94 107 SER A C 1
ATOM 823 O O . SER A 1 107 ? -8.698 11.846 3.093 1.00 93.94 107 SER A O 1
ATOM 825 N N . VAL A 1 108 ? -9.735 10.065 3.983 1.00 95.44 108 VAL A N 1
ATOM 826 C CA . VAL A 1 108 ? -9.317 9.103 2.960 1.00 95.44 108 VAL A CA 1
ATOM 827 C C . VAL A 1 108 ? -10.438 8.128 2.626 1.00 95.44 108 VAL A C 1
ATOM 829 O O . VAL A 1 108 ? -11.199 7.715 3.502 1.00 95.44 108 VAL A O 1
ATOM 832 N N . LEU A 1 109 ? -10.517 7.706 1.366 1.00 95.50 109 LEU A N 1
ATOM 833 C CA . LEU A 1 109 ? -11.368 6.597 0.953 1.00 95.50 109 LEU A CA 1
ATOM 834 C C . LEU A 1 109 ? -10.618 5.279 1.139 1.00 95.50 109 LEU A C 1
ATOM 836 O O . LEU A 1 109 ? -9.803 4.876 0.301 1.00 95.50 109 LEU A O 1
ATOM 840 N N . CYS A 1 110 ? -10.917 4.596 2.237 1.00 93.81 110 CYS A N 1
ATOM 841 C CA . CYS A 1 110 ? -10.362 3.286 2.523 1.00 93.81 110 CYS A CA 1
ATOM 842 C C . CYS A 1 110 ? -10.836 2.259 1.492 1.00 93.81 110 CYS A C 1
ATOM 844 O O . CYS A 1 110 ? -12.040 2.091 1.267 1.00 93.81 110 CYS A O 1
ATOM 846 N N . GLN A 1 111 ? -9.882 1.559 0.875 1.00 94.25 111 GLN A N 1
ATOM 847 C CA . GLN A 1 111 ? -10.188 0.438 -0.008 1.00 94.25 111 GLN A CA 1
ATOM 848 C C . GLN A 1 111 ? -10.287 -0.821 0.849 1.00 94.25 111 GLN A C 1
ATOM 850 O O . GLN A 1 111 ? -9.288 -1.269 1.407 1.00 94.25 111 GLN A O 1
ATOM 855 N N . MET A 1 112 ? -11.504 -1.336 0.994 1.00 89.56 112 MET A N 1
ATOM 856 C CA . MET A 1 112 ? -11.812 -2.493 1.830 1.00 89.56 112 MET A CA 1
ATOM 857 C C . MET A 1 112 ? -12.060 -3.736 0.966 1.00 89.56 112 MET A C 1
ATOM 859 O O . MET A 1 112 ? -12.442 -3.612 -0.200 1.00 89.56 112 MET A O 1
ATOM 863 N N . GLY A 1 113 ? -11.871 -4.919 1.552 1.00 85.25 113 GLY A N 1
ATOM 864 C CA . GLY A 1 113 ? -12.067 -6.204 0.875 1.00 85.25 113 GLY A CA 1
ATOM 865 C C . GLY A 1 113 ? -10.927 -6.559 -0.082 1.00 85.25 113 GLY A C 1
ATOM 866 O O . GLY A 1 113 ? -9.836 -5.994 0.003 1.00 85.25 113 GLY A O 1
ATOM 867 N N . ASP A 1 114 ? -11.168 -7.523 -0.972 1.00 90.00 114 ASP A N 1
ATOM 868 C CA . ASP A 1 114 ? -10.217 -7.889 -2.024 1.00 90.00 114 ASP A CA 1
ATOM 869 C C . ASP A 1 114 ? -10.601 -7.254 -3.365 1.00 90.00 114 ASP A C 1
ATOM 871 O O . ASP A 1 114 ? -11.651 -7.529 -3.943 1.00 90.00 114 ASP A O 1
ATOM 875 N N . PHE A 1 115 ? -9.729 -6.382 -3.860 1.00 88.69 115 PHE A N 1
ATOM 876 C CA . PHE A 1 115 ? -9.858 -5.712 -5.155 1.00 88.69 115 PHE A CA 1
ATOM 877 C C . PHE A 1 115 ? -8.645 -5.968 -6.066 1.00 88.69 115 PHE A C 1
ATOM 879 O O . PHE A 1 115 ? -8.416 -5.212 -7.010 1.00 88.69 115 PHE A O 1
ATOM 886 N N . GLY A 1 116 ? -7.862 -7.014 -5.776 1.00 89.69 116 GLY A N 1
ATOM 887 C CA . GLY A 1 116 ? -6.623 -7.362 -6.484 1.00 89.69 116 GLY A CA 1
ATOM 888 C C . GLY A 1 116 ? -5.345 -7.109 -5.678 1.00 89.69 116 GLY A C 1
ATOM 889 O O . GLY A 1 116 ? -4.256 -7.422 -6.146 1.00 89.69 116 GLY A O 1
ATOM 890 N N . CYS A 1 117 ? -5.469 -6.565 -4.466 1.00 92.81 117 CYS A N 1
ATOM 891 C CA . CYS A 1 117 ? -4.368 -6.425 -3.510 1.00 92.81 117 CYS A CA 1
ATOM 892 C C . CYS A 1 117 ? -4.441 -7.461 -2.374 1.00 92.81 117 CYS A C 1
ATOM 894 O O . CYS A 1 117 ? -3.595 -7.453 -1.483 1.00 92.81 117 CYS A O 1
ATOM 896 N N . GLY A 1 118 ? -5.449 -8.336 -2.372 1.00 89.00 118 GLY A N 1
ATOM 897 C CA . GLY A 1 118 ? -5.754 -9.224 -1.259 1.00 89.00 118 GLY A CA 1
ATOM 898 C C . GLY A 1 118 ? -6.666 -8.575 -0.216 1.00 89.00 118 GLY A C 1
ATOM 899 O O . GLY A 1 118 ? -6.776 -7.349 -0.110 1.00 89.00 118 GLY A O 1
ATOM 900 N N . VAL A 1 119 ? -7.315 -9.431 0.572 1.00 87.75 119 VAL A N 1
ATOM 901 C CA . VAL A 1 119 ? -8.345 -9.062 1.548 1.00 87.75 119 VAL A CA 1
ATOM 902 C C . VAL A 1 119 ? -7.803 -8.130 2.641 1.00 87.75 119 VAL A C 1
ATOM 904 O O . VAL A 1 119 ? -6.867 -8.462 3.377 1.00 87.75 119 VAL A O 1
ATOM 907 N N . GLY A 1 120 ? -8.458 -6.982 2.817 1.00 88.44 120 GLY A N 1
ATOM 908 C CA . GLY A 1 120 ? -8.384 -6.189 4.042 1.00 88.44 120 GLY A CA 1
ATOM 909 C C . GLY A 1 120 ? -8.553 -4.690 3.825 1.00 88.44 120 GLY A C 1
ATOM 910 O O . GLY A 1 120 ? -9.050 -4.255 2.793 1.00 88.44 120 GLY A O 1
ATOM 911 N N . GLY A 1 121 ? -8.160 -3.894 4.824 1.00 92.06 121 GLY A N 1
ATOM 912 C CA . GLY A 1 121 ? -8.243 -2.434 4.767 1.00 92.06 121 GLY A CA 1
ATOM 913 C C . GLY A 1 121 ? -6.958 -1.789 4.259 1.00 92.06 121 GLY A C 1
ATOM 914 O O . GLY A 1 121 ? -5.984 -1.663 5.003 1.00 92.06 121 GLY A O 1
ATOM 915 N N . TRP A 1 122 ? -6.967 -1.340 3.008 1.00 95.88 122 TRP A N 1
ATOM 916 C CA . TRP A 1 122 ? -5.837 -0.687 2.352 1.00 95.88 122 TRP A CA 1
ATOM 917 C C . TRP A 1 122 ? -5.928 0.835 2.471 1.00 95.88 122 TRP A C 1
ATOM 919 O O . TRP A 1 122 ? -6.934 1.454 2.114 1.00 95.88 122 TRP A O 1
ATOM 929 N N . THR A 1 123 ? -4.854 1.442 2.980 1.00 96.69 123 THR A N 1
ATOM 930 C CA . THR A 1 123 ? -4.769 2.886 3.233 1.00 96.69 123 THR A CA 1
ATOM 931 C C . THR A 1 123 ? -4.159 3.589 2.022 1.00 96.69 123 THR A C 1
ATOM 933 O O . THR A 1 123 ? -3.003 3.307 1.706 1.00 96.69 123 THR A O 1
ATOM 936 N N . PRO A 1 124 ? -4.874 4.495 1.329 1.00 97.19 124 PRO A N 1
ATOM 937 C CA . PRO A 1 124 ? -4.315 5.198 0.179 1.00 97.19 124 PRO A CA 1
ATOM 938 C C . PRO A 1 124 ? -3.175 6.126 0.606 1.00 97.19 124 PRO A C 1
ATOM 940 O O . PRO A 1 124 ? -3.204 6.714 1.689 1.00 97.19 124 PRO A O 1
ATOM 943 N N . VAL A 1 125 ? -2.169 6.255 -0.257 1.00 97.19 125 VAL A N 1
ATOM 944 C CA . VAL A 1 125 ? -0.946 7.025 0.015 1.00 97.19 125 VAL A CA 1
ATOM 945 C C . VAL A 1 125 ? -0.726 8.110 -1.023 1.00 97.19 125 VAL A C 1
ATOM 947 O O . VAL A 1 125 ? -0.544 9.282 -0.685 1.00 97.19 125 VAL A O 1
ATOM 950 N N . MET A 1 126 ? -0.711 7.714 -2.291 1.00 98.19 126 MET A N 1
ATOM 951 C CA . MET A 1 126 ? -0.354 8.599 -3.387 1.00 98.19 126 MET A CA 1
ATOM 952 C C . MET A 1 126 ? -1.020 8.134 -4.676 1.00 98.19 126 MET A C 1
ATOM 954 O O . MET A 1 126 ? -1.198 6.932 -4.898 1.00 98.19 126 MET A O 1
ATOM 958 N N . LYS A 1 127 ? -1.364 9.099 -5.523 1.00 98.69 127 LYS A N 1
ATOM 959 C CA . LYS A 1 127 ? -1.872 8.900 -6.875 1.00 98.69 127 LYS A CA 1
ATOM 960 C C . LYS A 1 127 ? -1.026 9.714 -7.844 1.00 98.69 127 LYS A C 1
ATOM 962 O O . LYS A 1 127 ? -0.838 10.907 -7.613 1.00 98.69 127 LYS A O 1
ATOM 967 N N . ILE A 1 128 ? -0.521 9.084 -8.899 1.00 98.69 128 ILE A N 1
ATOM 968 C CA . ILE A 1 128 ? 0.480 9.667 -9.802 1.00 98.69 128 ILE A CA 1
ATOM 969 C C . ILE A 1 128 ? -0.025 9.581 -11.233 1.00 98.69 128 ILE A C 1
ATOM 971 O O . ILE A 1 128 ? -0.300 8.489 -11.715 1.00 98.69 128 ILE A O 1
ATOM 975 N N . ASP A 1 129 ? -0.102 10.707 -11.931 1.00 98.62 129 ASP A N 1
ATOM 976 C CA . ASP A 1 129 ? -0.451 10.721 -13.347 1.00 98.62 129 ASP A CA 1
ATOM 977 C C . ASP A 1 129 ? 0.839 10.693 -14.164 1.00 98.62 129 ASP A C 1
ATOM 979 O O . ASP A 1 129 ? 1.589 11.668 -14.183 1.00 98.62 129 ASP A O 1
ATOM 983 N N . GLY A 1 130 ? 1.085 9.585 -14.868 1.00 98.38 130 GLY A N 1
ATOM 984 C CA . GLY A 1 130 ? 2.274 9.399 -15.701 1.00 98.38 130 GLY A CA 1
ATOM 985 C C . GLY A 1 130 ? 2.458 10.448 -16.798 1.00 98.38 130 GLY A C 1
ATOM 986 O O . GLY A 1 130 ? 3.538 10.562 -17.375 1.00 98.38 130 GLY A O 1
ATOM 987 N N . SER A 1 131 ? 1.414 11.226 -17.086 1.00 98.12 131 SER A N 1
ATOM 988 C CA . SER A 1 131 ? 1.407 12.326 -18.053 1.00 98.12 131 SER A CA 1
ATOM 989 C C . SER A 1 131 ? 1.841 13.662 -17.461 1.00 98.12 131 SER A C 1
ATOM 991 O O . SER A 1 131 ? 2.033 14.617 -18.214 1.00 98.12 131 SER A O 1
ATOM 993 N N . LYS A 1 132 ? 2.002 13.748 -16.137 1.00 98.38 132 LYS A N 1
ATOM 994 C CA . LYS A 1 132 ? 2.341 14.975 -15.417 1.00 98.38 132 LYS A CA 1
ATOM 995 C C . LYS A 1 132 ? 3.705 14.867 -14.755 1.00 98.38 132 LYS A C 1
ATOM 997 O O . LYS A 1 132 ? 4.098 13.829 -14.232 1.00 98.38 132 LYS A O 1
ATOM 1002 N N . ALA A 1 133 ? 4.408 15.995 -14.714 1.00 97.81 133 ALA A N 1
ATOM 1003 C CA . ALA A 1 133 ? 5.721 16.100 -14.086 1.00 97.81 133 ALA A CA 1
ATOM 1004 C C . ALA A 1 133 ? 5.665 16.184 -12.547 1.00 97.81 133 ALA A C 1
ATOM 1006 O O . ALA A 1 133 ? 6.715 16.162 -11.905 1.00 97.81 133 ALA A O 1
ATOM 1007 N N . THR A 1 134 ? 4.468 16.281 -11.950 1.00 98.31 134 THR A N 1
ATOM 1008 C CA . THR A 1 134 ? 4.253 16.522 -10.513 1.00 98.31 134 THR A CA 1
ATOM 1009 C C . THR A 1 134 ? 5.078 15.578 -9.646 1.00 98.31 134 THR A C 1
ATOM 1011 O O . THR A 1 134 ? 5.827 16.031 -8.785 1.00 98.31 134 THR A O 1
ATOM 1014 N N . PHE A 1 135 ? 5.004 14.273 -9.916 1.00 98.38 135 PHE A N 1
ATOM 1015 C CA . PHE A 1 135 ? 5.733 13.248 -9.169 1.00 98.38 135 PHE A CA 1
ATOM 1016 C C . PHE A 1 135 ? 6.888 12.640 -9.959 1.00 98.38 135 PHE A C 1
ATOM 1018 O O . PHE A 1 135 ? 7.237 11.482 -9.739 1.00 98.38 135 PHE A O 1
ATOM 1025 N N . HIS A 1 136 ? 7.517 13.412 -10.847 1.00 98.50 136 HIS A N 1
ATOM 1026 C CA . HIS A 1 136 ? 8.749 12.996 -11.519 1.00 98.50 136 HIS A CA 1
ATOM 1027 C C . HIS A 1 136 ? 9.792 12.464 -10.517 1.00 98.50 136 HIS A C 1
ATOM 1029 O O . HIS A 1 136 ? 9.799 12.865 -9.350 1.00 98.50 136 HIS A O 1
ATOM 1035 N N . TYR A 1 137 ? 10.694 11.577 -10.952 1.00 97.88 137 TYR A N 1
ATOM 1036 C CA . TYR A 1 137 ? 11.705 10.955 -10.080 1.00 97.88 137 TYR A CA 1
ATOM 1037 C C . TYR A 1 137 ? 12.437 11.972 -9.187 1.00 97.88 137 TYR A C 1
ATOM 1039 O O . TYR A 1 137 ? 12.630 11.749 -7.991 1.00 97.88 137 TYR A O 1
ATOM 1047 N N . SER A 1 138 ? 12.811 13.122 -9.748 1.00 96.38 138 SER A N 1
ATOM 1048 C CA . SER A 1 138 ? 13.551 14.179 -9.041 1.00 96.38 138 SER A CA 1
ATOM 1049 C C . SER A 1 138 ? 12.666 15.158 -8.254 1.00 96.38 138 SER A C 1
ATOM 1051 O O . SER A 1 138 ? 13.182 16.128 -7.705 1.00 96.38 138 SER A O 1
ATOM 1053 N N . ALA A 1 139 ? 11.347 14.957 -8.210 1.00 97.94 139 ALA A N 1
ATOM 1054 C CA . ALA A 1 139 ? 10.435 15.863 -7.523 1.00 97.94 139 ALA A CA 1
ATOM 1055 C C . ALA A 1 139 ? 10.668 15.859 -6.004 1.00 97.94 139 ALA A C 1
ATOM 1057 O O . ALA A 1 139 ? 10.816 14.811 -5.374 1.00 97.94 139 ALA A O 1
ATOM 1058 N N . HIS A 1 140 ? 10.624 17.046 -5.400 1.00 97.38 140 HIS A N 1
ATOM 1059 C CA . HIS A 1 140 ? 10.788 17.233 -3.955 1.00 97.38 140 HIS A CA 1
ATOM 1060 C C . HIS A 1 140 ? 9.702 16.533 -3.117 1.00 97.38 140 HIS A C 1
ATOM 1062 O O . HIS A 1 140 ? 9.937 16.213 -1.954 1.00 97.38 140 HIS A O 1
ATOM 1068 N N . TYR A 1 141 ? 8.542 16.223 -3.711 1.00 97.62 141 TYR A N 1
ATOM 1069 C CA . TYR A 1 141 ? 7.453 15.504 -3.047 1.00 97.62 141 TYR A CA 1
ATOM 1070 C C . TYR A 1 141 ? 7.858 14.126 -2.511 1.00 97.62 141 TYR A C 1
ATOM 1072 O O . TYR A 1 141 ? 7.213 13.631 -1.593 1.00 97.62 141 TYR A O 1
ATOM 1080 N N . TRP A 1 142 ? 8.917 13.501 -3.026 1.00 98.00 142 TRP A N 1
ATOM 1081 C CA . TRP A 1 142 ? 9.398 12.216 -2.508 1.00 98.00 142 TRP A CA 1
ATOM 1082 C C . TRP A 1 142 ? 10.142 12.339 -1.170 1.00 98.00 142 TRP A C 1
ATOM 1084 O O . TRP A 1 142 ? 10.230 11.361 -0.428 1.00 98.00 142 TRP A O 1
ATOM 1094 N N . SER A 1 143 ? 10.646 13.531 -0.845 1.00 97.19 143 SER A N 1
ATOM 1095 C CA . SER A 1 143 ? 11.545 13.784 0.287 1.00 97.19 143 SER A CA 1
ATOM 1096 C C . SER A 1 143 ? 11.059 14.896 1.220 1.00 97.19 143 SER A C 1
ATOM 1098 O O . SER A 1 143 ? 11.844 15.431 1.997 1.00 97.19 143 SER A O 1
ATOM 1100 N N . ASP A 1 144 ? 9.780 15.270 1.151 1.00 96.38 144 ASP A N 1
ATOM 1101 C CA . ASP A 1 144 ? 9.179 16.249 2.058 1.00 96.38 144 ASP A CA 1
ATOM 1102 C C . ASP A 1 144 ? 7.918 15.725 2.768 1.00 96.38 144 ASP A C 1
ATOM 1104 O O . ASP A 1 144 ? 7.348 14.685 2.419 1.00 96.38 144 ASP A O 1
ATOM 1108 N N . TYR A 1 145 ? 7.461 16.489 3.760 1.00 94.81 145 TYR A N 1
ATOM 1109 C CA . TYR A 1 145 ? 6.239 16.235 4.533 1.00 94.81 145 TYR A CA 1
ATOM 1110 C C . TYR A 1 145 ? 5.048 17.070 4.037 1.00 94.81 145 TYR A C 1
ATOM 1112 O O . TYR A 1 145 ? 4.126 17.369 4.798 1.00 94.81 145 TYR A O 1
ATOM 1120 N N . LYS A 1 146 ? 5.077 17.525 2.776 1.00 93.94 146 LYS A N 1
ATOM 1121 C CA . LYS A 1 146 ? 3.989 18.318 2.198 1.00 93.94 146 LYS A CA 1
ATOM 1122 C C . LYS A 1 146 ? 3.018 17.405 1.468 1.00 93.94 146 LYS A C 1
ATOM 1124 O O . LYS A 1 146 ? 3.419 16.568 0.659 1.00 93.94 146 LYS A O 1
ATOM 1129 N N . GLY A 1 147 ? 1.734 17.576 1.769 1.00 95.31 147 GLY A N 1
ATOM 1130 C CA . GLY A 1 147 ? 0.657 16.945 1.018 1.00 95.31 147 GLY A CA 1
ATOM 1131 C C . GLY A 1 147 ? 0.419 17.665 -0.307 1.00 95.31 147 GLY A C 1
ATOM 1132 O O . GLY A 1 147 ? 0.709 18.854 -0.438 1.00 95.31 147 GLY A O 1
ATOM 1133 N N . TYR A 1 148 ? -0.139 16.947 -1.274 1.00 97.81 148 TYR A N 1
ATOM 1134 C CA . TYR A 1 148 ? -0.552 17.485 -2.567 1.00 97.81 148 TYR A CA 1
ATOM 1135 C C . TYR A 1 148 ? -1.979 17.025 -2.845 1.00 97.81 148 TYR A C 1
ATOM 1137 O O . TYR A 1 148 ? -2.254 15.834 -2.723 1.00 97.81 148 TYR A O 1
ATOM 1145 N N . ASN A 1 149 ? -2.871 17.956 -3.192 1.00 97.50 149 ASN A N 1
ATOM 1146 C CA . ASN A 1 149 ? -4.276 17.682 -3.507 1.00 97.50 149 ASN A CA 1
ATOM 1147 C C . ASN A 1 149 ? -4.940 16.671 -2.541 1.00 97.50 149 ASN A C 1
ATOM 1149 O O . ASN A 1 149 ? -5.329 15.571 -2.933 1.00 97.50 149 ASN A O 1
ATOM 1153 N N . LEU A 1 150 ? -5.035 17.038 -1.257 1.00 95.94 150 LEU A N 1
ATOM 1154 C CA . LEU A 1 150 ? -5.603 16.170 -0.214 1.00 95.94 150 LEU A CA 1
ATOM 1155 C C . LEU A 1 150 ? -7.020 15.647 -0.525 1.00 95.94 150 LEU A C 1
ATOM 1157 O O . LEU A 1 150 ? -7.241 14.464 -0.272 1.00 95.94 150 LEU A O 1
ATOM 1161 N N . PRO A 1 151 ? -7.940 16.434 -1.130 1.00 96.38 151 PRO A N 1
ATOM 1162 C CA . PRO A 1 151 ? -9.255 15.925 -1.533 1.00 96.38 151 PRO A CA 1
ATOM 1163 C C . PRO A 1 151 ? -9.183 14.746 -2.513 1.00 96.38 151 PRO A C 1
ATOM 1165 O O . PRO A 1 151 ? -10.061 13.890 -2.525 1.00 96.38 151 PRO A O 1
ATOM 1168 N N . GLY A 1 152 ? -8.097 14.625 -3.286 1.00 96.19 152 GLY A N 1
ATOM 1169 C CA . GLY A 1 152 ? -7.849 13.456 -4.130 1.00 96.19 152 GLY A CA 1
ATOM 1170 C C . GLY A 1 152 ? -7.652 12.151 -3.343 1.00 96.19 152 GLY A C 1
ATOM 1171 O O . GLY A 1 152 ? -7.616 11.083 -3.946 1.00 96.19 152 GLY A O 1
ATOM 1172 N N . GLY A 1 153 ? -7.510 12.194 -2.015 1.00 95.19 153 GLY A N 1
ATOM 1173 C CA . GLY A 1 153 ? -7.535 11.016 -1.143 1.00 95.19 153 GLY A CA 1
ATOM 1174 C C . GLY A 1 153 ? -8.937 10.510 -0.808 1.00 95.19 153 GLY A C 1
ATOM 1175 O O . GLY A 1 153 ? -9.076 9.362 -0.395 1.00 95.19 153 GLY A O 1
ATOM 1176 N N . GLU A 1 154 ? -9.969 11.330 -1.010 1.00 96.31 154 GLU A N 1
ATOM 1177 C CA . GLU A 1 154 ? -11.373 11.024 -0.691 1.00 96.31 154 GLU A CA 1
ATOM 1178 C C . GLU A 1 154 ? -12.077 10.249 -1.816 1.00 96.31 154 GLU A C 1
ATOM 1180 O O . GLU A 1 154 ? -13.221 9.816 -1.680 1.00 96.31 154 GLU A O 1
ATOM 1185 N N . THR A 1 155 ? -11.381 10.032 -2.931 1.00 95.62 155 THR A N 1
ATOM 1186 C CA . THR A 1 155 ? -11.886 9.346 -4.120 1.00 95.62 155 THR A CA 1
ATOM 1187 C C . THR A 1 155 ? -11.134 8.040 -4.384 1.00 95.62 155 THR A C 1
ATOM 1189 O O . THR A 1 155 ? -10.002 7.837 -3.940 1.00 95.62 155 THR A O 1
ATOM 1192 N N . GLY A 1 156 ? -11.758 7.133 -5.140 1.00 93.31 156 GLY A N 1
ATOM 1193 C CA . GLY A 1 156 ? -11.190 5.824 -5.487 1.00 93.31 156 GLY A CA 1
ATOM 1194 C C . GLY A 1 156 ? -10.136 5.886 -6.595 1.00 93.31 156 GLY A C 1
ATOM 1195 O O . GLY A 1 156 ? -9.292 6.773 -6.628 1.00 93.31 156 GLY A O 1
ATOM 1196 N N . PHE A 1 157 ? -10.181 4.939 -7.531 1.00 96.00 157 PHE A N 1
ATOM 1197 C CA . PHE A 1 157 ? -9.218 4.839 -8.637 1.00 96.00 157 PHE A CA 1
ATOM 1198 C C . PHE A 1 157 ? -9.554 5.789 -9.807 1.00 96.00 157 PHE A C 1
ATOM 1200 O O . PHE A 1 157 ? -9.848 5.367 -10.935 1.00 96.00 157 PHE A O 1
ATOM 1207 N N . ASP A 1 158 ? -9.558 7.089 -9.511 1.00 96.06 158 ASP A N 1
ATOM 1208 C CA . ASP A 1 158 ? -9.779 8.193 -10.451 1.00 96.06 158 ASP A CA 1
ATOM 1209 C C . ASP A 1 158 ? -8.462 8.761 -11.017 1.00 96.06 158 ASP A C 1
ATOM 1211 O O . ASP A 1 158 ? -7.383 8.233 -10.757 1.00 96.06 158 ASP A O 1
ATOM 1215 N N . GLY A 1 159 ? -8.555 9.799 -11.853 1.00 96.56 159 GLY A N 1
ATOM 1216 C CA . GLY A 1 159 ? -7.408 10.441 -12.511 1.00 96.56 159 GLY A CA 1
ATOM 1217 C C . GLY A 1 159 ? -6.842 11.657 -11.771 1.00 96.56 159 GLY A C 1
ATOM 1218 O O . GLY A 1 159 ? -6.156 12.470 -12.386 1.00 96.56 159 GLY A O 1
ATOM 1219 N N . GLN A 1 160 ? -7.166 11.842 -10.488 1.00 96.88 160 GLN A N 1
ATOM 1220 C CA . GLN A 1 160 ? -6.683 12.988 -9.717 1.00 96.88 160 GLN A CA 1
ATOM 1221 C C . GLN A 1 160 ? -5.404 12.628 -8.963 1.00 96.88 160 GLN A C 1
ATOM 1223 O O . GLN A 1 160 ? -5.395 11.731 -8.124 1.00 96.88 160 GLN A O 1
ATOM 1228 N N . GLU A 1 161 ? -4.319 13.344 -9.253 1.00 98.38 161 GLU A N 1
ATOM 1229 C CA . GLU A 1 161 ? -3.059 13.222 -8.517 1.00 98.38 161 GLU A CA 1
ATOM 1230 C C . GLU A 1 161 ? -3.238 13.604 -7.051 1.00 98.38 161 GLU A C 1
ATOM 1232 O O . GLU A 1 161 ? -3.944 14.564 -6.748 1.00 98.38 161 GLU A O 1
ATOM 1237 N N . SER A 1 162 ? -2.581 12.888 -6.141 1.00 98.50 162 SER A N 1
ATOM 1238 C CA . SER A 1 162 ? -2.613 13.200 -4.713 1.00 98.50 162 SER A CA 1
ATOM 1239 C C . SER A 1 162 ? -1.384 12.659 -3.993 1.00 98.50 162 SER A C 1
ATOM 1241 O O . SER A 1 162 ? -0.800 11.655 -4.391 1.00 98.50 162 SER A O 1
ATOM 1243 N N . LYS A 1 163 ? -0.997 13.325 -2.906 1.00 98.06 163 LYS A N 1
ATOM 1244 C CA . LYS A 1 163 ? -0.024 12.853 -1.917 1.00 98.06 163 LYS A CA 1
ATOM 1245 C C . LYS A 1 163 ? -0.587 13.134 -0.536 1.00 98.06 163 LYS A C 1
ATOM 1247 O O . LYS A 1 163 ? -0.784 14.294 -0.166 1.00 98.06 163 LYS A O 1
ATOM 1252 N N . LEU A 1 164 ? -0.822 12.074 0.223 1.00 97.12 164 LEU A N 1
ATOM 1253 C CA . LEU A 1 164 ? -1.484 12.140 1.518 1.00 97.12 164 LEU A CA 1
ATOM 1254 C C . LEU A 1 164 ? -0.469 12.033 2.666 1.00 97.12 164 LEU A C 1
ATOM 1256 O O . LEU A 1 164 ? 0.585 11.420 2.494 1.00 97.12 164 LEU A O 1
ATOM 1260 N N . PRO A 1 165 ? -0.787 12.554 3.866 1.00 95.88 165 PRO A N 1
ATOM 1261 C CA . PRO A 1 165 ? 0.059 12.378 5.048 1.00 95.88 165 PRO A CA 1
ATOM 1262 C C . PRO A 1 165 ? 0.301 10.928 5.466 1.00 95.88 165 PRO A C 1
ATOM 1264 O O . PRO A 1 165 ? 1.275 10.637 6.157 1.00 95.88 165 PRO A O 1
ATOM 1267 N N . THR A 1 166 ? -0.528 9.996 4.997 1.00 95.50 166 THR A N 1
ATOM 1268 C CA . THR A 1 166 ? -0.301 8.551 5.124 1.00 95.50 166 THR A CA 1
ATOM 1269 C C . THR A 1 166 ? 1.022 8.100 4.481 1.00 95.50 166 THR A C 1
ATOM 1271 O O . THR A 1 166 ? 1.564 7.079 4.889 1.00 95.50 166 THR A O 1
ATOM 1274 N N . TYR A 1 167 ? 1.607 8.879 3.560 1.00 96.50 167 TYR A N 1
ATOM 1275 C CA . TYR A 1 167 ? 2.944 8.641 2.995 1.00 96.50 167 TYR A CA 1
ATOM 1276 C C . TYR A 1 167 ? 4.059 8.616 4.046 1.00 96.50 167 TYR A C 1
ATOM 1278 O O . TYR A 1 167 ? 4.998 7.830 3.918 1.00 96.50 167 TYR A O 1
ATOM 1286 N N . TRP A 1 168 ? 3.968 9.463 5.075 1.00 94.75 168 TRP A N 1
ATOM 1287 C CA . TRP A 1 168 ? 5.018 9.629 6.086 1.00 94.75 168 TRP A CA 1
ATOM 1288 C C . TRP A 1 168 ? 4.578 9.274 7.514 1.00 94.75 168 TRP A C 1
ATOM 1290 O O . TRP A 1 168 ? 5.434 9.118 8.376 1.00 94.75 168 TRP A O 1
ATOM 1300 N N . ASN A 1 169 ? 3.274 9.124 7.773 1.00 91.94 169 ASN A N 1
ATOM 1301 C CA . ASN A 1 169 ? 2.738 8.858 9.117 1.00 91.94 169 ASN A CA 1
ATOM 1302 C C . ASN A 1 169 ? 2.208 7.430 9.334 1.00 91.94 169 ASN A C 1
ATOM 1304 O O . ASN A 1 169 ? 1.794 7.118 10.450 1.00 91.94 169 ASN A O 1
ATOM 1308 N N . VAL A 1 170 ? 2.152 6.586 8.298 1.00 89.56 170 VAL A N 1
ATOM 1309 C CA . VAL A 1 170 ? 1.573 5.235 8.396 1.00 89.56 170 VAL A CA 1
ATOM 1310 C C . VAL A 1 170 ? 2.632 4.181 8.103 1.00 89.56 170 VAL A C 1
ATOM 1312 O O . VAL A 1 170 ? 3.143 4.102 6.983 1.00 89.56 170 VAL A O 1
ATOM 1315 N N . SER A 1 171 ? 2.903 3.345 9.107 1.00 91.50 171 SER A N 1
ATOM 1316 C CA . SER A 1 171 ? 3.714 2.140 8.970 1.00 91.50 171 SER A CA 1
ATOM 1317 C C . SER A 1 171 ? 2.989 1.085 8.148 1.00 91.50 171 SER A C 1
ATOM 1319 O O . SER A 1 171 ? 1.759 1.037 8.097 1.00 91.50 171 SER A O 1
ATOM 1321 N N . PHE A 1 172 ? 3.749 0.218 7.488 1.00 92.69 172 PHE A N 1
ATOM 1322 C CA . PHE A 1 172 ? 3.185 -0.860 6.680 1.00 92.69 172 PHE A CA 1
ATOM 1323 C C . PHE A 1 172 ? 4.089 -2.092 6.675 1.00 92.69 172 PHE A C 1
ATOM 1325 O O . PHE A 1 172 ? 5.279 -2.018 6.974 1.00 92.69 172 PHE A O 1
ATOM 1332 N N . SER A 1 173 ? 3.489 -3.234 6.348 1.00 92.56 173 SER A N 1
ATOM 1333 C CA . SER A 1 173 ? 4.162 -4.509 6.076 1.00 92.56 173 SER A CA 1
ATOM 1334 C C . SER A 1 173 ? 3.935 -5.000 4.643 1.00 92.56 173 SER A C 1
ATOM 1336 O O . SER A 1 173 ? 4.615 -5.924 4.191 1.00 92.56 173 SER A O 1
ATOM 1338 N N . LYS A 1 174 ? 2.992 -4.386 3.917 1.00 94.75 174 LYS A N 1
ATOM 1339 C CA . LYS A 1 174 ? 2.756 -4.608 2.490 1.00 94.75 174 LYS A CA 1
ATOM 1340 C C . LYS A 1 174 ? 2.433 -3.292 1.788 1.00 94.75 174 LYS A C 1
ATOM 1342 O O . LYS A 1 174 ? 1.794 -2.411 2.368 1.00 94.75 174 LYS A O 1
ATOM 1347 N N . ILE A 1 175 ? 2.824 -3.201 0.523 1.00 96.38 175 ILE A N 1
ATOM 1348 C CA . ILE A 1 175 ? 2.464 -2.112 -0.389 1.00 96.38 175 ILE A CA 1
ATOM 1349 C C . ILE A 1 175 ? 1.668 -2.716 -1.536 1.00 96.38 175 ILE A C 1
ATOM 1351 O O . ILE A 1 175 ? 2.118 -3.689 -2.136 1.00 96.38 175 ILE A O 1
ATOM 1355 N N . CYS A 1 176 ? 0.523 -2.128 -1.867 1.00 97.75 176 CYS A N 1
ATOM 1356 C CA . CYS A 1 176 ? -0.156 -2.415 -3.117 1.00 97.75 176 CYS A CA 1
ATOM 1357 C C . CYS A 1 176 ? 0.097 -1.297 -4.120 1.00 97.75 176 CYS A C 1
ATOM 1359 O O . CYS A 1 176 ? -0.102 -0.114 -3.830 1.00 97.75 176 CYS A O 1
ATOM 1361 N N . LEU A 1 177 ? 0.532 -1.701 -5.304 1.00 98.62 177 LEU A N 1
ATOM 1362 C CA . LEU A 1 177 ? 0.820 -0.836 -6.430 1.00 98.62 177 LEU A CA 1
ATOM 1363 C C . LEU A 1 177 ? -0.206 -1.122 -7.514 1.00 98.62 177 LEU A C 1
ATOM 1365 O O . LEU A 1 177 ? -0.347 -2.266 -7.935 1.00 98.62 177 LEU A O 1
ATOM 1369 N N . GLY A 1 178 ? -0.917 -0.093 -7.958 1.00 98.50 178 GLY A N 1
ATOM 1370 C CA . GLY A 1 178 ? -1.914 -0.190 -9.015 1.00 98.50 178 GLY A CA 1
ATOM 1371 C C . GLY A 1 178 ? -1.568 0.693 -10.200 1.00 98.50 178 GLY A C 1
ATOM 1372 O O . GLY A 1 178 ? -1.145 1.827 -10.003 1.00 98.50 178 GLY A O 1
ATOM 1373 N N . MET A 1 179 ? -1.790 0.218 -11.421 1.00 98.69 179 MET A N 1
ATOM 1374 C CA . MET A 1 179 ? -1.724 1.044 -12.629 1.00 98.69 179 MET A CA 1
ATOM 1375 C C . MET A 1 179 ? -3.025 0.936 -13.413 1.00 98.69 179 MET A C 1
ATOM 1377 O O . MET A 1 179 ? -3.553 -0.158 -13.624 1.00 98.69 179 MET A O 1
ATOM 1381 N N . LYS A 1 180 ? -3.532 2.087 -13.856 1.00 98.50 180 LYS A N 1
ATOM 1382 C CA . LYS A 1 180 ? -4.689 2.192 -14.739 1.00 98.50 180 LYS A CA 1
ATOM 1383 C C . LYS A 1 180 ? -4.278 2.721 -16.103 1.00 98.50 180 LYS A C 1
ATOM 1385 O O . LYS A 1 180 ? -3.754 3.829 -16.213 1.00 98.50 180 LYS A O 1
ATOM 1390 N N . ILE A 1 181 ? -4.551 1.923 -17.131 1.00 98.19 181 ILE A N 1
ATOM 1391 C CA . ILE A 1 181 ? -4.289 2.223 -18.541 1.00 98.19 181 ILE A CA 1
ATOM 1392 C C . ILE A 1 181 ? -5.612 2.051 -19.290 1.00 98.19 181 ILE A C 1
ATOM 1394 O O . ILE A 1 181 ? -6.153 0.947 -19.403 1.00 98.19 181 ILE A O 1
ATOM 1398 N N . GLY A 1 182 ? -6.182 3.165 -19.753 1.00 94.25 182 GLY A N 1
ATOM 1399 C CA . GLY A 1 182 ? -7.550 3.184 -20.267 1.00 94.25 182 GLY A CA 1
ATOM 1400 C C . GLY A 1 182 ? -8.549 2.709 -19.204 1.00 94.25 182 GLY A C 1
ATOM 1401 O O . GLY A 1 182 ? -8.666 3.305 -18.133 1.00 94.25 182 GLY A O 1
ATOM 1402 N N . GLN A 1 183 ? -9.271 1.625 -19.498 1.00 93.81 183 GLN A N 1
ATOM 1403 C CA . GLN A 1 183 ? -10.229 1.010 -18.568 1.00 93.81 183 GLN A CA 1
ATOM 1404 C C . GLN A 1 183 ? -9.628 -0.123 -17.724 1.00 93.81 183 GLN A C 1
ATOM 1406 O O . GLN A 1 183 ? -10.279 -0.598 -16.797 1.00 93.81 183 GLN A O 1
ATOM 1411 N N . GLN A 1 184 ? -8.405 -0.567 -18.025 1.00 96.50 184 GLN A N 1
ATOM 1412 C CA . GLN A 1 184 ? -7.775 -1.667 -17.302 1.00 96.50 184 GLN A CA 1
ATOM 1413 C C . GLN A 1 184 ? -7.071 -1.135 -16.062 1.00 96.50 184 GLN A C 1
ATOM 1415 O O . GLN A 1 184 ? -6.214 -0.265 -16.174 1.00 96.50 184 GLN A O 1
ATOM 1420 N N . LEU A 1 185 ? -7.422 -1.681 -14.902 1.00 97.25 185 LEU A N 1
ATOM 1421 C CA . LEU A 1 185 ? -6.784 -1.411 -13.621 1.00 97.25 185 LEU A CA 1
ATOM 1422 C C . LEU A 1 185 ? -6.176 -2.717 -13.112 1.00 97.25 185 LEU A C 1
ATOM 1424 O O . LEU A 1 185 ? -6.880 -3.718 -12.993 1.00 97.25 185 LEU A O 1
ATOM 1428 N N . ARG A 1 186 ? -4.868 -2.713 -12.867 1.00 97.94 186 ARG A N 1
ATOM 1429 C CA . ARG A 1 186 ? -4.101 -3.899 -12.471 1.00 97.94 186 ARG A CA 1
ATOM 1430 C C . ARG A 1 186 ? -3.290 -3.591 -11.231 1.00 97.94 186 ARG A C 1
ATOM 1432 O O . ARG A 1 186 ? -2.809 -2.468 -11.091 1.00 97.94 186 ARG A O 1
ATOM 1439 N N . PHE A 1 187 ? -3.126 -4.588 -10.373 1.00 98.00 187 PHE A N 1
ATOM 1440 C CA . PHE A 1 187 ? -2.450 -4.451 -9.092 1.00 98.00 187 PHE A CA 1
ATOM 1441 C C . PHE A 1 187 ? -1.358 -5.499 -8.927 1.00 98.00 187 PHE A C 1
ATOM 1443 O O . PHE A 1 187 ? -1.479 -6.609 -9.437 1.00 98.00 187 PHE A O 1
ATOM 1450 N N . ILE A 1 188 ? -0.319 -5.135 -8.182 1.00 97.44 188 ILE A N 1
ATOM 1451 C CA . ILE A 1 188 ? 0.656 -6.061 -7.608 1.00 97.44 188 ILE A CA 1
ATOM 1452 C C . ILE A 1 188 ? 0.889 -5.694 -6.145 1.00 97.44 188 ILE A C 1
ATOM 1454 O O . ILE A 1 188 ? 0.730 -4.535 -5.751 1.00 97.44 188 ILE A O 1
ATOM 1458 N N . VAL A 1 189 ? 1.311 -6.670 -5.348 1.00 96.50 189 VAL A N 1
ATOM 1459 C CA . VAL A 1 189 ? 1.605 -6.481 -3.925 1.00 96.50 189 VAL A CA 1
ATOM 1460 C C . VAL A 1 189 ? 3.071 -6.782 -3.659 1.00 96.50 189 VAL A C 1
ATOM 1462 O O . VAL A 1 189 ? 3.593 -7.795 -4.114 1.00 96.50 189 VAL A O 1
ATOM 1465 N N . ILE A 1 190 ? 3.721 -5.907 -2.897 1.00 94.50 190 ILE A N 1
ATOM 1466 C CA . ILE A 1 190 ? 5.092 -6.076 -2.421 1.00 94.50 190 ILE A CA 1
ATOM 1467 C C . ILE A 1 190 ? 5.047 -6.269 -0.908 1.00 94.50 190 ILE A C 1
ATOM 1469 O O . ILE A 1 190 ? 4.532 -5.414 -0.183 1.00 94.50 190 ILE A O 1
ATOM 1473 N N . ASN A 1 191 ? 5.610 -7.374 -0.423 1.00 92.62 191 ASN A N 1
ATOM 1474 C CA . ASN A 1 191 ? 5.829 -7.581 1.006 1.00 92.62 191 ASN A CA 1
ATOM 1475 C C . ASN A 1 191 ? 7.064 -6.778 1.429 1.00 92.62 191 ASN A C 1
ATOM 1477 O O . ASN A 1 191 ? 8.187 -7.126 1.073 1.00 92.62 191 ASN A O 1
ATOM 1481 N N . GLN A 1 192 ? 6.852 -5.690 2.162 1.00 90.25 192 GLN A N 1
ATOM 1482 C CA . GLN A 1 192 ? 7.912 -4.803 2.628 1.00 90.25 192 GLN A CA 1
ATOM 1483 C C . GLN A 1 192 ? 7.488 -4.168 3.945 1.00 90.25 192 GLN A C 1
ATOM 1485 O O . GLN A 1 192 ? 6.433 -3.543 4.018 1.00 90.25 192 GLN A O 1
ATOM 1490 N N . GLN A 1 193 ? 8.338 -4.276 4.963 1.00 92.00 193 GLN A N 1
ATOM 1491 C CA . GLN A 1 193 ? 8.120 -3.619 6.245 1.00 92.00 193 GLN A CA 1
ATOM 1492 C C . GLN A 1 193 ? 8.891 -2.302 6.327 1.00 92.00 193 GLN A C 1
ATOM 1494 O O . GLN A 1 193 ? 10.080 -2.263 6.001 1.00 92.00 193 GLN A O 1
ATOM 1499 N N . ALA A 1 194 ? 8.212 -1.237 6.756 1.00 91.56 194 ALA A N 1
ATOM 1500 C CA . ALA A 1 194 ? 8.813 0.061 7.050 1.00 91.56 194 ALA A CA 1
ATOM 1501 C C . ALA A 1 194 ? 7.910 0.930 7.938 1.00 91.56 194 ALA A C 1
ATOM 1503 O O . ALA A 1 194 ? 6.690 0.753 7.980 1.00 91.56 194 ALA A O 1
ATOM 1504 N N . ASP A 1 195 ? 8.520 1.919 8.593 1.00 92.31 195 ASP A N 1
ATOM 1505 C CA . ASP A 1 195 ? 7.805 2.907 9.411 1.00 92.31 195 ASP A CA 1
ATOM 1506 C C . ASP A 1 195 ? 6.926 3.843 8.575 1.00 92.31 195 ASP A C 1
ATOM 1508 O O . ASP A 1 195 ? 5.913 4.337 9.059 1.00 92.31 195 ASP A O 1
ATOM 1512 N N . SER A 1 196 ? 7.313 4.110 7.325 1.00 94.44 196 SER A N 1
ATOM 1513 C CA . SER A 1 196 ? 6.519 4.852 6.346 1.00 94.44 196 SER A CA 1
ATOM 1514 C C . SER A 1 196 ? 7.124 4.728 4.947 1.00 94.44 196 SER A C 1
ATOM 1516 O O . SER A 1 196 ? 8.232 4.219 4.773 1.00 94.44 196 SER A O 1
ATOM 1518 N N . LEU A 1 197 ? 6.412 5.200 3.917 1.00 96.69 197 LEU A N 1
ATOM 1519 C CA . LEU A 1 197 ? 6.947 5.170 2.553 1.00 96.69 197 LEU A CA 1
ATOM 1520 C C . LEU A 1 197 ? 8.020 6.251 2.382 1.00 96.69 197 LEU A C 1
ATOM 1522 O O . LEU A 1 197 ? 9.014 6.044 1.688 1.00 96.69 197 LEU A O 1
ATOM 1526 N N . TYR A 1 198 ? 7.861 7.362 3.106 1.00 97.38 198 TYR A N 1
ATOM 1527 C CA . TYR A 1 198 ? 8.880 8.392 3.254 1.00 97.38 198 TYR A CA 1
ATOM 1528 C C . TYR A 1 198 ? 10.218 7.807 3.720 1.00 97.38 198 TYR A C 1
ATOM 1530 O O . TYR A 1 198 ? 11.234 8.057 3.075 1.00 97.38 198 TYR A O 1
ATOM 1538 N N . SER A 1 199 ? 10.243 6.995 4.786 1.00 96.31 199 S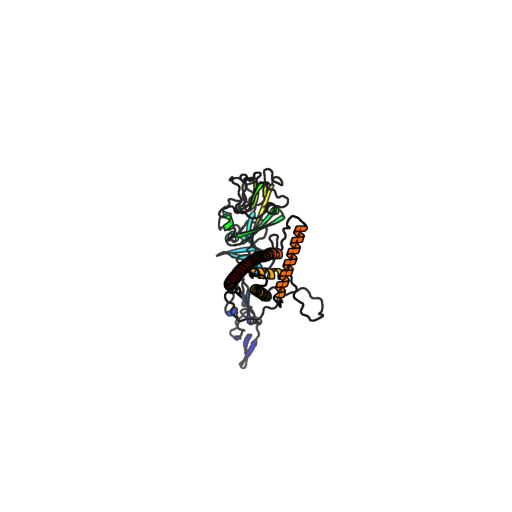ER A N 1
ATOM 1539 C CA . SER A 1 199 ? 11.508 6.463 5.317 1.00 96.31 199 SER A CA 1
ATOM 1540 C C . SER A 1 199 ? 12.206 5.470 4.378 1.00 96.31 199 SER A C 1
ATOM 1542 O O . SER A 1 199 ? 13.421 5.312 4.470 1.00 96.31 199 SER A O 1
ATOM 1544 N N . LEU A 1 200 ? 11.480 4.852 3.437 1.00 95.19 200 LEU A N 1
ATOM 1545 C CA . LEU A 1 200 ? 12.071 4.002 2.396 1.00 95.19 200 LEU A CA 1
ATOM 1546 C C . LEU A 1 200 ? 12.597 4.765 1.180 1.00 95.19 200 LEU A C 1
ATOM 1548 O O . LEU A 1 200 ? 13.452 4.235 0.468 1.00 95.19 200 LEU A O 1
ATOM 1552 N N . ILE A 1 201 ? 12.058 5.950 0.889 1.00 97.62 201 ILE A N 1
ATOM 1553 C CA . ILE A 1 201 ? 12.309 6.638 -0.384 1.00 97.62 201 ILE A CA 1
ATOM 1554 C C . ILE A 1 201 ? 13.144 7.908 -0.211 1.00 97.62 201 ILE A C 1
ATOM 1556 O O . ILE A 1 201 ? 14.024 8.166 -1.036 1.00 97.62 201 ILE A O 1
ATOM 1560 N N . ALA A 1 202 ? 12.884 8.700 0.831 1.00 97.56 202 ALA A N 1
ATOM 1561 C CA . ALA A 1 202 ? 13.353 10.081 0.951 1.00 97.56 202 ALA A CA 1
ATOM 1562 C C . ALA A 1 202 ? 14.882 10.227 0.983 1.00 97.56 202 ALA A C 1
ATOM 1564 O O . ALA A 1 202 ? 15.406 11.243 0.533 1.00 97.56 202 ALA A O 1
ATOM 1565 N N . ASP A 1 203 ? 15.601 9.217 1.473 1.00 96.44 203 ASP A N 1
ATOM 1566 C CA . ASP A 1 203 ? 17.065 9.226 1.541 1.00 96.44 203 ASP A CA 1
ATOM 1567 C C . ASP A 1 203 ? 17.758 8.929 0.199 1.00 96.44 203 ASP A C 1
ATOM 1569 O O . ASP A 1 203 ? 18.984 8.998 0.098 1.00 96.44 203 ASP A O 1
ATOM 1573 N N . GLY A 1 204 ? 16.982 8.585 -0.835 1.00 95.81 204 GLY A N 1
ATOM 1574 C CA . GLY A 1 204 ? 17.477 8.270 -2.172 1.00 95.81 204 GLY A CA 1
ATOM 1575 C C . GLY A 1 204 ? 18.271 6.965 -2.275 1.00 95.81 204 GLY A C 1
ATOM 1576 O O . GLY A 1 204 ? 18.779 6.667 -3.356 1.00 95.81 204 GLY A O 1
ATOM 1577 N N . GLN A 1 205 ? 18.382 6.182 -1.199 1.00 96.56 205 GLN A N 1
ATOM 1578 C CA . GLN A 1 205 ? 19.142 4.935 -1.205 1.00 96.56 205 GLN A CA 1
ATOM 1579 C C . GLN A 1 205 ? 18.373 3.840 -1.941 1.00 96.56 205 GLN A C 1
ATOM 1581 O O . GLN A 1 205 ? 17.162 3.681 -1.762 1.00 96.56 205 GLN A O 1
ATOM 1586 N N . TYR A 1 206 ? 19.088 3.080 -2.772 1.00 96.38 206 TYR A N 1
ATOM 1587 C CA . TYR A 1 206 ? 18.524 1.929 -3.468 1.00 96.38 206 TYR A CA 1
ATOM 1588 C C . TYR A 1 206 ? 18.252 0.789 -2.486 1.00 96.38 206 TYR A C 1
ATOM 1590 O O . TYR A 1 206 ? 19.122 0.423 -1.695 1.00 96.38 206 TYR A O 1
ATOM 1598 N N . ARG A 1 207 ? 17.064 0.189 -2.585 1.00 96.00 207 ARG A N 1
ATOM 1599 C CA . ARG A 1 207 ? 16.678 -0.997 -1.816 1.00 96.00 207 ARG A CA 1
ATOM 1600 C C . ARG A 1 207 ? 15.992 -1.982 -2.746 1.00 96.00 207 ARG A C 1
ATOM 1602 O O . ARG A 1 207 ? 14.950 -1.658 -3.311 1.00 96.00 207 ARG A O 1
ATOM 1609 N N . ALA A 1 208 ? 16.580 -3.164 -2.900 1.00 95.38 208 ALA A N 1
ATOM 1610 C CA . ALA A 1 208 ? 15.975 -4.231 -3.686 1.00 95.38 208 ALA A CA 1
ATOM 1611 C C . ALA A 1 208 ? 14.692 -4.735 -3.014 1.00 95.38 208 ALA A C 1
ATOM 1613 O O . ALA A 1 208 ? 14.613 -4.734 -1.782 1.00 95.38 208 ALA A O 1
ATOM 1614 N N . THR A 1 209 ? 13.721 -5.192 -3.802 1.00 92.94 209 THR A N 1
ATOM 1615 C CA . THR A 1 209 ? 12.636 -6.020 -3.266 1.00 92.94 209 THR A CA 1
ATOM 1616 C C . THR A 1 209 ? 12.904 -7.486 -3.622 1.00 92.94 209 THR A C 1
ATOM 1618 O O . THR A 1 209 ? 14.040 -7.878 -3.894 1.00 92.94 209 THR A O 1
ATOM 1621 N N . SER A 1 210 ? 11.896 -8.347 -3.515 1.00 90.31 210 SER A N 1
ATOM 1622 C CA . SER A 1 210 ? 11.978 -9.751 -3.945 1.00 90.31 210 SER A CA 1
ATOM 1623 C C . SER A 1 210 ? 11.027 -10.030 -5.108 1.00 90.31 210 SER A C 1
ATOM 1625 O O . SER A 1 210 ? 10.600 -11.165 -5.310 1.00 90.31 210 SER A O 1
ATOM 1627 N N . MET A 1 211 ? 10.665 -8.987 -5.859 1.00 91.62 211 MET A N 1
ATOM 1628 C CA . MET A 1 211 ? 9.706 -9.087 -6.952 1.00 91.62 211 MET A CA 1
ATOM 1629 C C . MET A 1 211 ? 10.390 -9.531 -8.240 1.00 91.62 211 MET A C 1
ATOM 1631 O O . MET A 1 211 ? 11.466 -9.061 -8.610 1.00 91.62 211 MET A O 1
ATOM 1635 N N . SER A 1 212 ? 9.734 -10.426 -8.973 1.00 91.25 212 SER A N 1
ATOM 1636 C CA . SER A 1 212 ? 10.217 -10.851 -10.279 1.00 91.25 212 SER A CA 1
ATOM 1637 C C . SER A 1 212 ? 9.909 -9.806 -11.354 1.00 91.25 212 SER A C 1
ATOM 1639 O O . SER A 1 212 ? 8.950 -9.032 -11.281 1.00 91.25 212 SER A O 1
ATOM 1641 N N . ARG A 1 213 ? 10.691 -9.838 -12.434 1.00 93.69 213 ARG A N 1
ATOM 1642 C CA . ARG A 1 213 ? 10.420 -9.068 -13.653 1.00 93.69 213 ARG A CA 1
ATOM 1643 C C . ARG A 1 213 ? 8.996 -9.283 -14.176 1.00 93.69 213 ARG A C 1
ATOM 1645 O O . ARG A 1 213 ? 8.367 -8.327 -14.620 1.00 93.69 213 ARG A O 1
ATOM 1652 N N . SER A 1 214 ? 8.501 -10.524 -14.162 1.00 95.00 214 SER A N 1
ATOM 1653 C CA . SER A 1 214 ? 7.158 -10.837 -14.660 1.00 95.00 214 SER A CA 1
ATOM 1654 C C . SER A 1 214 ? 6.081 -10.141 -13.834 1.00 95.00 214 SER A C 1
ATOM 1656 O O . SER A 1 214 ? 5.175 -9.567 -14.430 1.00 95.00 214 SER A O 1
ATOM 1658 N N . LYS A 1 215 ? 6.235 -10.075 -12.504 1.00 96.06 215 LYS A N 1
ATOM 1659 C CA . LYS A 1 215 ? 5.298 -9.346 -11.642 1.00 96.06 215 LYS A CA 1
ATOM 1660 C C . LYS A 1 215 ? 5.240 -7.861 -11.979 1.00 96.06 215 LYS A C 1
ATOM 1662 O O . LYS A 1 215 ? 4.155 -7.325 -12.148 1.00 96.06 215 LYS A O 1
ATOM 1667 N N . TRP A 1 216 ? 6.371 -7.195 -12.205 1.00 97.56 216 TRP A N 1
ATOM 1668 C CA . TRP A 1 216 ? 6.348 -5.796 -12.658 1.00 97.56 216 TRP A CA 1
ATOM 1669 C C . TRP A 1 216 ? 5.623 -5.607 -14.000 1.00 97.56 216 TRP A C 1
ATOM 1671 O O . TRP A 1 216 ? 4.923 -4.613 -14.189 1.00 97.56 216 TRP A O 1
ATOM 1681 N N . LYS A 1 217 ? 5.737 -6.572 -14.922 1.00 97.94 217 LYS A N 1
ATOM 1682 C CA . LYS A 1 217 ? 5.016 -6.549 -16.204 1.00 97.94 217 LYS A CA 1
ATOM 1683 C C . LYS A 1 217 ? 3.500 -6.729 -16.042 1.00 97.94 217 LYS A C 1
ATOM 1685 O O . LYS A 1 217 ? 2.754 -6.213 -16.874 1.00 97.94 217 LYS A O 1
ATOM 1690 N N . GLU A 1 218 ? 3.023 -7.379 -14.978 1.00 97.81 218 GLU A N 1
ATOM 1691 C CA . GLU A 1 218 ? 1.583 -7.545 -14.715 1.00 97.81 218 GLU A CA 1
ATOM 1692 C C . GLU A 1 218 ? 0.853 -6.208 -14.554 1.00 97.81 218 GLU A C 1
ATOM 1694 O O . GLU A 1 218 ? -0.292 -6.106 -14.986 1.00 97.81 218 GLU A O 1
ATOM 1699 N N . LEU A 1 219 ? 1.513 -5.159 -14.046 1.00 98.19 219 LEU A N 1
ATOM 1700 C CA . LEU A 1 219 ? 0.930 -3.811 -13.945 1.00 98.19 219 LEU A CA 1
ATOM 1701 C C . LEU A 1 219 ? 0.505 -3.230 -15.301 1.00 98.19 219 LEU A C 1
ATOM 1703 O O . LEU A 1 219 ? -0.462 -2.477 -15.381 1.00 98.19 219 LEU A O 1
ATOM 1707 N N . ILE A 1 220 ? 1.219 -3.588 -16.367 1.00 98.50 220 ILE A N 1
ATOM 1708 C CA . ILE A 1 220 ? 0.988 -3.082 -17.725 1.00 98.50 220 ILE A CA 1
ATOM 1709 C C . ILE A 1 220 ? 0.156 -4.078 -18.546 1.00 98.50 220 ILE A C 1
ATOM 1711 O O . ILE A 1 220 ? -0.627 -3.687 -19.411 1.00 98.50 220 ILE A O 1
ATOM 1715 N N . GLY A 1 221 ? 0.288 -5.378 -18.267 1.00 97.25 221 GLY A N 1
ATOM 1716 C CA . GLY A 1 221 ? -0.410 -6.451 -18.972 1.00 97.25 221 GLY A CA 1
ATOM 1717 C C . GLY A 1 221 ? 0.312 -6.894 -20.247 1.00 97.25 221 GLY A C 1
ATOM 1718 O O . GLY A 1 221 ? 1.537 -6.891 -20.326 1.00 97.25 221 GLY A O 1
ATOM 1719 N N . SER A 1 222 ? -0.441 -7.292 -21.275 1.00 96.50 222 SER A N 1
ATOM 1720 C CA . SER A 1 222 ? 0.120 -7.869 -22.510 1.00 96.50 222 SER A CA 1
ATOM 1721 C C . SER A 1 222 ? 0.996 -6.905 -23.320 1.00 96.50 222 SER A C 1
ATOM 1723 O O . SER A 1 222 ? 1.785 -7.347 -24.153 1.00 96.50 222 SER A O 1
ATOM 1725 N N . GLN A 1 223 ? 0.887 -5.595 -23.079 1.00 97.12 223 GLN A N 1
ATOM 1726 C CA . GLN A 1 223 ? 1.709 -4.581 -23.743 1.00 97.12 223 GLN A CA 1
ATOM 1727 C C . GLN A 1 223 ? 3.039 -4.303 -23.032 1.00 97.12 223 GLN A C 1
ATOM 1729 O O . GLN A 1 223 ? 3.850 -3.549 -23.565 1.00 97.12 223 GLN A O 1
ATOM 1734 N N . ALA A 1 224 ? 3.276 -4.909 -21.865 1.00 97.94 224 ALA A N 1
ATOM 1735 C CA . ALA A 1 224 ? 4.482 -4.695 -21.077 1.00 97.94 224 ALA A CA 1
ATOM 1736 C C . ALA A 1 224 ? 5.746 -5.045 -21.866 1.00 97.94 224 ALA A C 1
ATOM 1738 O O . ALA A 1 224 ? 5.830 -6.125 -22.464 1.00 97.94 224 ALA A O 1
ATOM 1739 N N . SER A 1 225 ? 6.748 -4.173 -21.794 1.00 97.44 225 SER A N 1
ATOM 1740 C CA . SER A 1 225 ? 8.029 -4.340 -22.476 1.00 97.44 225 SER A CA 1
ATOM 1741 C C . SER A 1 225 ? 9.186 -3.901 -21.585 1.00 97.44 225 SER A C 1
ATOM 1743 O O . SER A 1 225 ? 9.113 -2.870 -20.923 1.00 97.44 225 SER A O 1
ATOM 1745 N N . LEU A 1 226 ? 10.260 -4.683 -21.542 1.00 95.75 226 LEU A N 1
ATOM 1746 C CA . LEU A 1 226 ? 11.488 -4.365 -20.803 1.00 95.75 226 LEU A CA 1
ATOM 1747 C C . LEU A 1 226 ? 12.696 -4.973 -21.539 1.00 95.75 226 LEU A C 1
ATOM 1749 O O . LEU A 1 226 ? 12.557 -5.973 -22.239 1.00 95.75 226 LEU A O 1
ATOM 1753 N N . GLN A 1 227 ? 13.914 -4.470 -21.348 1.00 92.69 227 GLN A N 1
ATOM 1754 C CA . GLN A 1 227 ? 15.132 -5.113 -21.885 1.00 92.69 227 GLN A CA 1
ATOM 1755 C C . GLN A 1 227 ? 15.581 -6.296 -21.011 1.00 92.69 227 GLN A C 1
ATOM 1757 O O . GLN A 1 227 ? 15.291 -6.319 -19.825 1.00 92.69 227 GLN A O 1
ATOM 1762 N N . HIS A 1 228 ? 16.244 -7.310 -21.571 1.00 89.25 228 HIS A N 1
ATOM 1763 C CA . HIS A 1 228 ? 16.337 -8.646 -20.951 1.00 89.25 228 HIS A CA 1
ATOM 1764 C C . HIS A 1 228 ? 17.395 -8.856 -19.858 1.00 89.25 228 HIS A C 1
ATOM 1766 O O . HIS A 1 228 ? 17.318 -9.869 -19.167 1.00 89.25 228 HIS A O 1
ATOM 1772 N N . LYS A 1 229 ? 18.418 -8.001 -19.752 1.00 85.62 229 LYS A N 1
ATOM 1773 C CA . LYS A 1 229 ? 19.627 -8.343 -18.990 1.00 85.62 229 LYS A CA 1
ATOM 1774 C C . LYS A 1 229 ? 19.606 -7.759 -17.583 1.00 85.62 229 LYS A C 1
ATOM 1776 O O . LYS A 1 229 ? 19.095 -8.417 -16.677 1.00 85.62 229 LYS A O 1
ATOM 1781 N N . CYS A 1 230 ? 20.115 -6.542 -17.373 1.00 84.69 230 CYS A N 1
ATOM 1782 C CA . CYS A 1 230 ? 19.992 -5.902 -16.063 1.00 84.69 230 CYS A CA 1
ATOM 1783 C C . CYS A 1 230 ? 18.530 -5.887 -15.619 1.00 84.69 230 CYS A C 1
ATOM 1785 O O . CYS A 1 230 ? 17.660 -5.490 -16.385 1.00 84.69 230 CYS A O 1
ATOM 1787 N N . THR A 1 231 ? 18.274 -6.300 -14.385 1.00 87.25 231 THR A N 1
ATOM 1788 C CA . THR A 1 231 ? 16.948 -6.267 -13.772 1.00 87.25 231 THR A CA 1
ATOM 1789 C C . THR A 1 231 ? 17.133 -5.738 -12.358 1.00 87.25 231 THR A C 1
ATOM 1791 O O . THR A 1 231 ? 17.361 -6.506 -11.427 1.00 87.25 231 THR A O 1
ATOM 1794 N N . LYS A 1 232 ? 17.134 -4.412 -12.212 1.00 92.81 232 LYS A N 1
ATOM 1795 C CA . LYS A 1 232 ? 17.319 -3.750 -10.919 1.00 92.81 232 LYS A CA 1
ATOM 1796 C C . LYS A 1 232 ? 15.981 -3.190 -10.477 1.00 92.81 232 LYS A C 1
ATOM 1798 O O . LYS A 1 232 ? 15.461 -2.266 -11.096 1.00 92.81 232 LYS A O 1
ATOM 1803 N N . GLU A 1 233 ? 15.405 -3.786 -9.447 1.00 95.31 233 GLU A N 1
ATOM 1804 C CA . GLU A 1 233 ? 14.030 -3.526 -9.044 1.00 95.31 233 GLU A CA 1
ATOM 1805 C C . GLU A 1 233 ? 13.935 -3.178 -7.560 1.00 95.31 233 GLU A C 1
ATOM 1807 O O . GLU A 1 233 ? 14.787 -3.578 -6.773 1.00 95.31 233 GLU A O 1
ATOM 1812 N N . GLY A 1 234 ? 12.931 -2.386 -7.200 1.00 96.88 234 GLY A N 1
ATOM 1813 C CA . GLY A 1 234 ? 12.636 -1.995 -5.831 1.00 96.88 234 GLY A CA 1
ATOM 1814 C C . GLY A 1 234 ? 12.527 -0.486 -5.650 1.00 96.88 234 GLY A C 1
ATOM 1815 O O . GLY A 1 234 ? 11.958 0.215 -6.491 1.00 96.88 234 GLY A O 1
ATOM 1816 N N . PHE A 1 235 ? 13.038 0.018 -4.528 1.00 98.12 235 PHE A N 1
ATOM 1817 C CA . PHE A 1 235 ? 12.962 1.429 -4.156 1.00 98.12 235 PHE A CA 1
ATOM 1818 C C . PHE A 1 235 ? 14.197 2.190 -4.624 1.00 98.12 235 PHE A C 1
ATOM 1820 O O . PHE A 1 235 ? 15.319 1.698 -4.490 1.00 98.12 235 PHE A O 1
ATOM 1827 N N . ASN A 1 236 ? 13.988 3.401 -5.147 1.00 97.56 236 ASN A N 1
ATOM 1828 C CA . ASN A 1 236 ? 15.030 4.237 -5.750 1.00 97.56 236 ASN A CA 1
ATOM 1829 C C . ASN A 1 236 ? 15.895 3.432 -6.740 1.00 97.56 236 ASN A C 1
ATOM 1831 O O . ASN A 1 236 ? 17.124 3.429 -6.670 1.00 97.56 236 ASN A O 1
ATOM 1835 N N . ALA A 1 237 ? 15.252 2.690 -7.641 1.00 95.56 237 ALA A N 1
ATOM 1836 C CA . ALA A 1 237 ? 15.928 1.944 -8.688 1.00 95.56 237 ALA A CA 1
ATOM 1837 C C . ALA A 1 237 ? 16.470 2.916 -9.746 1.00 95.56 237 ALA A C 1
ATOM 1839 O O . ALA A 1 237 ? 15.721 3.654 -10.385 1.00 95.56 237 ALA A O 1
ATOM 1840 N N . PHE A 1 238 ? 17.788 2.926 -9.936 1.00 93.12 238 PHE A N 1
ATOM 1841 C CA . PHE A 1 238 ? 18.457 3.738 -10.951 1.00 93.12 238 PHE A CA 1
ATOM 1842 C C . PHE A 1 238 ? 19.685 3.022 -11.513 1.00 93.12 238 PHE A C 1
ATOM 1844 O O . PHE A 1 238 ? 20.295 2.167 -10.851 1.00 93.12 238 PHE A O 1
ATOM 1851 N N . CYS A 1 239 ? 20.059 3.436 -12.720 1.00 88.69 239 CYS A N 1
ATOM 1852 C CA . CYS A 1 239 ? 21.273 3.014 -13.409 1.00 88.69 239 CYS A CA 1
ATOM 1853 C C . CYS A 1 239 ? 22.347 4.103 -13.347 1.00 88.69 239 CYS A C 1
ATOM 1855 O O . CYS A 1 239 ? 22.040 5.272 -13.110 1.00 88.69 239 CYS A O 1
ATOM 1857 N N . SER A 1 240 ? 23.612 3.706 -13.494 1.00 84.94 240 SER A N 1
ATOM 1858 C CA . SER A 1 240 ? 24.763 4.525 -13.087 1.00 84.94 240 SER A CA 1
ATOM 1859 C C . SER A 1 240 ? 24.851 5.889 -13.773 1.00 84.94 240 SER A C 1
ATOM 1861 O O . SER A 1 240 ? 25.338 6.835 -13.158 1.00 84.94 240 SER A O 1
ATOM 1863 N N . TRP A 1 241 ? 24.401 6.027 -15.026 1.00 83.38 241 TRP A N 1
ATOM 1864 C CA . TRP A 1 241 ? 24.458 7.325 -15.708 1.00 83.38 241 TRP A CA 1
ATOM 1865 C C . TRP A 1 241 ? 23.195 8.153 -15.480 1.00 83.38 241 TRP A C 1
ATOM 1867 O O . TRP A 1 241 ? 22.066 7.663 -15.526 1.00 83.38 241 TRP A O 1
ATOM 1877 N N . SER A 1 242 ? 23.399 9.449 -15.253 1.00 72.88 242 SER A N 1
ATOM 1878 C CA . SER A 1 242 ? 22.391 10.370 -14.728 1.00 72.88 242 SER A CA 1
ATOM 1879 C C . SER A 1 242 ? 21.178 10.596 -15.637 1.00 72.88 242 SER A C 1
ATOM 1881 O O . SER A 1 242 ? 20.141 10.995 -15.112 1.00 72.88 242 SER A O 1
ATOM 1883 N N . GLY A 1 243 ? 21.268 10.313 -16.940 1.00 82.50 243 GLY A N 1
ATOM 1884 C CA . GLY A 1 243 ? 20.169 10.460 -17.906 1.00 82.50 243 GLY A CA 1
ATOM 1885 C C . GLY A 1 243 ? 19.358 9.189 -18.184 1.00 82.50 243 GLY A C 1
ATOM 1886 O O . GLY A 1 243 ? 18.404 9.236 -18.956 1.00 82.50 243 GLY A O 1
ATOM 1887 N N . ASN A 1 244 ? 19.726 8.055 -17.588 1.00 89.75 244 ASN A N 1
ATOM 1888 C CA . ASN A 1 244 ? 19.083 6.769 -17.865 1.00 89.75 244 ASN A CA 1
ATOM 1889 C C . ASN A 1 244 ? 17.808 6.575 -17.053 1.00 89.75 244 ASN A C 1
ATOM 1891 O O . ASN A 1 244 ? 17.530 7.341 -16.133 1.00 89.75 244 ASN A O 1
ATOM 1895 N N . SER A 1 245 ? 17.062 5.522 -17.382 1.00 94.19 245 SER A N 1
ATOM 1896 C CA . SER A 1 245 ? 15.833 5.145 -16.688 1.00 94.19 245 SER A CA 1
ATOM 1897 C C . SER A 1 245 ? 16.015 5.028 -15.168 1.00 94.19 245 SER A C 1
ATOM 1899 O O . SER A 1 245 ? 16.953 4.386 -14.681 1.00 94.19 245 SER A O 1
ATOM 1901 N N . LYS A 1 246 ? 15.079 5.633 -14.424 1.00 95.81 246 LYS A N 1
ATOM 1902 C CA . LYS A 1 246 ? 14.991 5.578 -12.955 1.00 95.81 246 LYS A CA 1
ATOM 1903 C C . LYS A 1 246 ? 13.544 5.437 -12.496 1.00 95.81 246 LYS A C 1
ATOM 1905 O O . LYS A 1 246 ? 12.625 5.878 -13.186 1.00 95.81 246 LYS A O 1
ATOM 1910 N N . ALA A 1 247 ? 13.356 4.874 -11.308 1.00 97.69 247 ALA A N 1
ATOM 1911 C CA . ALA A 1 247 ? 12.064 4.713 -10.657 1.00 97.69 247 ALA A CA 1
ATOM 1912 C C . ALA A 1 247 ? 12.192 4.856 -9.136 1.00 97.69 247 ALA A C 1
ATOM 1914 O O . ALA A 1 247 ? 13.107 4.299 -8.530 1.00 97.69 247 ALA A O 1
ATOM 1915 N N . ARG A 1 248 ? 11.264 5.576 -8.497 1.00 98.38 248 ARG A N 1
ATOM 1916 C CA . ARG A 1 248 ? 11.190 5.622 -7.027 1.00 98.38 248 ARG A CA 1
ATOM 1917 C C . ARG A 1 248 ? 10.675 4.317 -6.452 1.00 98.38 248 ARG A C 1
ATOM 1919 O O . ARG A 1 248 ? 11.183 3.873 -5.430 1.00 98.38 248 ARG A O 1
ATOM 1926 N N . ILE A 1 249 ? 9.726 3.698 -7.143 1.00 98.62 249 ILE A N 1
ATOM 1927 C CA . ILE A 1 249 ? 9.267 2.335 -6.894 1.00 98.62 249 ILE A CA 1
ATOM 1928 C C . ILE A 1 249 ? 9.109 1.682 -8.262 1.00 98.62 249 ILE A C 1
ATOM 1930 O O . ILE A 1 249 ? 8.262 2.110 -9.047 1.00 98.62 249 ILE A O 1
ATOM 1934 N N . GLY A 1 250 ? 9.943 0.708 -8.598 1.00 98.12 250 GLY A N 1
ATOM 1935 C CA . GLY A 1 250 ? 9.899 0.129 -9.934 1.00 98.12 250 GLY A CA 1
ATOM 1936 C C . GLY A 1 250 ? 11.078 -0.751 -10.282 1.00 98.12 250 GLY A C 1
ATOM 1937 O O . GLY A 1 250 ? 11.953 -1.020 -9.467 1.00 98.12 250 GLY A O 1
ATOM 1938 N N . ILE A 1 251 ? 11.101 -1.148 -11.544 1.00 97.31 251 ILE A N 1
ATOM 1939 C CA . ILE A 1 251 ? 12.155 -1.927 -12.178 1.00 97.31 251 ILE A CA 1
ATOM 1940 C C . ILE A 1 251 ? 12.802 -1.097 -13.281 1.00 97.31 251 ILE A C 1
ATOM 1942 O O . ILE A 1 251 ? 12.108 -0.423 -14.042 1.00 97.31 251 ILE A O 1
ATOM 1946 N N . VAL A 1 252 ? 14.127 -1.165 -13.380 1.00 95.56 252 VAL A N 1
ATOM 1947 C CA . VAL A 1 252 ? 14.908 -0.642 -14.505 1.00 95.56 252 VAL A CA 1
ATOM 1948 C C . VAL A 1 252 ? 15.711 -1.775 -15.135 1.00 95.56 252 VAL A C 1
ATOM 1950 O O . VAL A 1 252 ? 16.184 -2.683 -14.442 1.00 95.56 252 VAL A O 1
ATOM 1953 N N . SER A 1 253 ? 15.859 -1.733 -16.455 1.00 92.94 253 SER A N 1
ATOM 1954 C CA . SER A 1 253 ? 16.578 -2.756 -17.207 1.00 92.94 253 SER A CA 1
ATOM 1955 C C . SER A 1 253 ? 17.360 -2.202 -18.392 1.00 92.94 253 SER A C 1
ATOM 1957 O O . SER A 1 253 ? 17.070 -1.118 -18.896 1.00 92.94 253 SER A O 1
ATOM 1959 N N . ASN A 1 254 ? 18.372 -2.958 -18.824 1.00 88.50 254 ASN A N 1
ATOM 1960 C CA . ASN A 1 254 ? 19.189 -2.664 -20.002 1.00 88.50 254 ASN A CA 1
ATOM 1961 C C . ASN A 1 254 ? 19.520 -3.935 -20.805 1.00 88.50 254 ASN A C 1
ATOM 1963 O O . ASN A 1 254 ? 19.140 -5.052 -20.436 1.00 88.50 254 ASN A O 1
ATOM 1967 N N . ASN A 1 255 ? 20.215 -3.764 -21.932 1.00 80.69 255 ASN A N 1
ATOM 1968 C CA . ASN A 1 255 ? 20.684 -4.846 -22.802 1.00 80.69 255 ASN A CA 1
ATOM 1969 C C . ASN A 1 255 ? 22.129 -5.310 -22.495 1.00 80.69 255 ASN A C 1
ATOM 1971 O O . ASN A 1 255 ? 22.663 -6.174 -23.203 1.00 80.69 255 ASN A O 1
ATOM 1975 N N . GLN A 1 256 ? 22.754 -4.784 -21.438 1.00 80.50 256 GLN A N 1
ATOM 1976 C CA . GLN A 1 256 ? 24.069 -5.165 -20.900 1.00 80.50 256 GLN A CA 1
ATOM 1977 C C . GLN A 1 256 ? 23.917 -5.845 -19.522 1.00 80.50 256 GLN A C 1
ATOM 1979 O O . GLN A 1 256 ? 22.834 -5.898 -18.962 1.00 80.50 256 GLN A O 1
ATOM 1984 N N . ASN A 1 257 ? 24.977 -6.425 -18.960 1.00 74.56 257 ASN A N 1
ATOM 1985 C CA . ASN A 1 257 ? 24.883 -7.087 -17.644 1.00 74.56 257 ASN A CA 1
ATOM 1986 C C . ASN A 1 257 ? 25.199 -6.150 -16.463 1.00 74.56 257 ASN A C 1
ATOM 1988 O O . ASN A 1 257 ? 25.019 -6.537 -15.315 1.00 74.56 257 ASN A O 1
ATOM 1992 N N . ASP A 1 258 ? 25.686 -4.939 -16.728 1.00 76.56 258 ASP A N 1
ATOM 1993 C CA . ASP A 1 258 ? 26.305 -4.046 -15.739 1.00 76.56 258 ASP A CA 1
ATOM 1994 C C . ASP A 1 258 ? 25.361 -2.978 -15.156 1.00 76.56 258 ASP A C 1
ATOM 1996 O O . ASP A 1 258 ? 25.784 -2.179 -14.323 1.00 76.56 258 ASP A O 1
ATOM 2000 N N . CYS A 1 259 ? 24.084 -2.953 -15.569 1.00 81.44 259 CYS A N 1
ATOM 2001 C CA . CYS A 1 259 ? 23.085 -1.971 -15.127 1.00 81.44 259 CYS A CA 1
ATOM 2002 C C . CYS A 1 259 ? 23.539 -0.499 -15.247 1.00 81.44 259 CYS A C 1
ATOM 2004 O O . CYS A 1 259 ? 23.065 0.363 -14.501 1.00 81.44 259 CYS A O 1
ATOM 2006 N N . ALA A 1 260 ? 24.466 -0.183 -16.158 1.00 84.31 260 ALA A N 1
ATOM 2007 C CA . ALA A 1 260 ? 24.994 1.173 -16.300 1.00 84.31 260 ALA A CA 1
ATOM 2008 C C . ALA A 1 260 ? 24.086 2.058 -17.172 1.00 84.31 260 ALA A C 1
ATOM 2010 O O . ALA A 1 260 ? 23.808 3.209 -16.818 1.00 84.31 260 ALA A O 1
ATOM 2011 N N . SER A 1 261 ? 23.590 1.493 -18.277 1.00 86.31 261 SER A N 1
ATOM 2012 C CA . SER A 1 261 ? 22.919 2.184 -19.388 1.00 86.31 261 SER A CA 1
ATOM 2013 C C . SER A 1 261 ? 21.462 1.759 -19.602 1.00 86.31 261 SER A C 1
ATOM 2015 O O . SER A 1 261 ? 21.139 1.184 -20.630 1.00 86.31 261 SER A O 1
ATOM 2017 N N . CYS A 1 262 ? 20.584 1.955 -18.616 1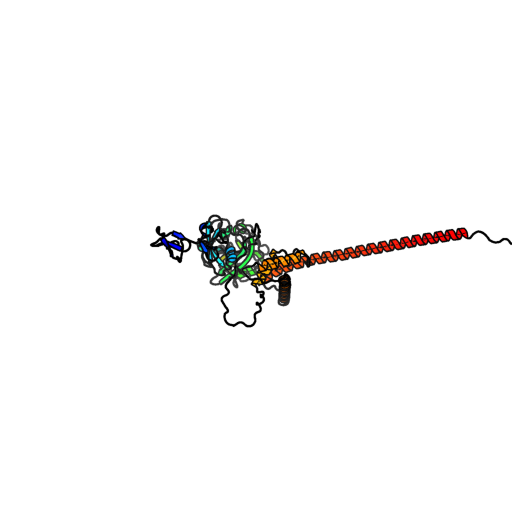.00 89.75 262 CYS A N 1
ATOM 2018 C CA . CYS A 1 262 ? 19.196 1.484 -18.712 1.00 89.75 262 CYS A CA 1
ATOM 2019 C C . CYS A 1 262 ? 18.305 2.333 -19.609 1.00 89.75 262 CYS A C 1
ATOM 2021 O O . CYS A 1 262 ? 18.123 3.523 -19.355 1.00 89.75 262 CYS A O 1
ATOM 2023 N N . ASP A 1 263 ? 17.688 1.670 -20.588 1.00 89.56 263 ASP A N 1
ATOM 2024 C CA . ASP A 1 263 ? 16.765 2.253 -21.565 1.00 89.56 263 ASP A CA 1
ATOM 2025 C C . ASP A 1 263 ? 15.339 1.699 -21.406 1.00 89.56 263 ASP A C 1
ATOM 2027 O O . ASP A 1 263 ? 14.494 1.848 -22.289 1.00 89.56 263 ASP A O 1
ATOM 2031 N N . SER A 1 264 ? 15.057 1.013 -20.297 1.00 94.94 264 SER A N 1
ATOM 2032 C CA . SER A 1 264 ? 13.721 0.503 -20.012 1.00 94.94 264 SER A CA 1
ATOM 2033 C C . SER A 1 264 ? 13.397 0.504 -18.524 1.00 94.94 264 SER A C 1
ATOM 2035 O O . SER A 1 264 ? 14.272 0.310 -17.676 1.00 94.94 264 SER A O 1
ATOM 2037 N N . ARG A 1 265 ? 12.120 0.732 -18.212 1.00 96.81 265 ARG A N 1
ATOM 2038 C CA . ARG A 1 265 ? 11.571 0.766 -16.860 1.00 96.81 265 ARG A CA 1
ATOM 2039 C C . ARG A 1 265 ? 10.069 0.512 -16.821 1.00 96.81 265 ARG A C 1
ATOM 2041 O O . ARG A 1 265 ? 9.341 0.833 -17.761 1.00 96.81 265 ARG A O 1
ATOM 2048 N N . ILE A 1 266 ? 9.609 0.008 -15.681 1.00 98.56 266 ILE A N 1
ATOM 2049 C CA . ILE A 1 266 ? 8.208 0.057 -15.253 1.00 98.56 266 ILE A CA 1
ATOM 2050 C C . ILE A 1 266 ? 8.197 0.585 -13.824 1.00 98.56 266 ILE A C 1
ATOM 2052 O O . ILE A 1 266 ? 8.950 0.082 -12.991 1.00 98.56 266 ILE A O 1
ATOM 2056 N N . GLY A 1 267 ? 7.361 1.573 -13.513 1.00 98.31 267 GLY A N 1
ATOM 2057 C CA . GLY A 1 267 ? 7.268 2.019 -12.127 1.00 98.31 267 GLY A CA 1
ATOM 2058 C C . GLY A 1 267 ? 6.474 3.286 -11.873 1.00 98.31 267 GLY A C 1
ATOM 2059 O O . GLY A 1 267 ? 5.718 3.772 -12.713 1.00 98.31 267 GLY A O 1
ATOM 2060 N N . PHE A 1 268 ? 6.683 3.803 -10.669 1.00 98.81 268 PHE A N 1
ATOM 2061 C CA . PHE A 1 268 ? 6.053 4.974 -10.082 1.00 98.81 268 PHE A CA 1
ATOM 2062 C C . PHE A 1 268 ? 7.139 5.985 -9.723 1.00 98.81 268 PHE A C 1
ATOM 2064 O O . PHE A 1 268 ? 8.199 5.615 -9.203 1.00 98.81 268 PHE A O 1
ATOM 2071 N N . GLY A 1 269 ? 6.883 7.259 -10.002 1.00 98.50 269 GLY A N 1
ATOM 2072 C CA . GLY A 1 269 ? 7.879 8.306 -9.821 1.00 98.50 269 GLY A CA 1
ATOM 2073 C C . GLY A 1 269 ? 9.096 8.086 -10.699 1.00 98.50 269 GLY A C 1
ATOM 2074 O O . GLY A 1 269 ? 10.217 7.980 -10.202 1.00 98.50 269 GLY A O 1
ATOM 2075 N N . THR A 1 270 ? 8.864 7.913 -11.993 1.00 98.12 270 THR A N 1
ATOM 2076 C CA . THR A 1 270 ? 9.911 7.582 -12.953 1.00 98.12 270 THR A CA 1
ATOM 2077 C C . THR A 1 270 ? 10.451 8.807 -13.684 1.00 98.12 270 THR A C 1
ATOM 2079 O O . THR A 1 270 ? 9.927 9.913 -13.540 1.00 98.12 270 THR A O 1
ATOM 2082 N N . GLY A 1 271 ? 11.544 8.603 -14.416 1.00 96.56 271 GLY A N 1
ATOM 2083 C CA . GLY A 1 271 ? 12.208 9.614 -15.234 1.00 96.56 271 GLY A CA 1
ATOM 2084 C C . GLY A 1 271 ? 13.375 9.021 -16.023 1.00 96.56 271 GLY A C 1
ATOM 2085 O O . GLY A 1 271 ? 13.696 7.833 -15.879 1.00 96.56 271 GLY A O 1
ATOM 2086 N N . GLY A 1 272 ? 14.026 9.855 -16.827 1.00 94.62 272 GLY A N 1
ATOM 2087 C CA . GLY A 1 272 ? 15.147 9.510 -17.696 1.00 94.62 272 GLY A CA 1
ATOM 2088 C C . GLY A 1 272 ? 14.750 8.921 -19.052 1.00 94.62 272 GLY A C 1
ATOM 2089 O O . GLY A 1 272 ? 13.577 8.719 -19.366 1.00 94.62 272 GLY A O 1
ATOM 2090 N N . SER A 1 273 ? 15.762 8.609 -19.862 1.00 90.62 273 SER A N 1
ATOM 2091 C CA . SER A 1 273 ? 15.623 8.004 -21.193 1.00 90.62 273 SER A CA 1
ATOM 2092 C C . SER A 1 273 ? 14.835 6.680 -21.147 1.00 90.62 273 SER A C 1
ATOM 2094 O O . SER A 1 273 ? 15.018 5.917 -20.188 1.00 90.62 273 SER A O 1
ATOM 2096 N N . PRO A 1 274 ? 13.986 6.363 -22.146 1.00 89.94 274 PRO A N 1
ATOM 2097 C CA . PRO A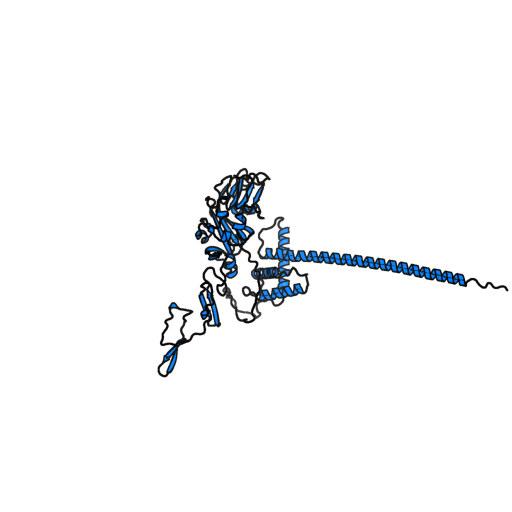 1 274 ? 13.786 7.076 -23.417 1.00 89.94 274 PRO A CA 1
ATOM 2098 C C . PRO A 1 274 ? 12.870 8.313 -23.371 1.00 89.94 274 PRO A C 1
ATOM 2100 O O . PRO A 1 274 ? 13.202 9.288 -24.039 1.00 89.94 274 PRO A O 1
ATOM 2103 N N . ASP A 1 275 ? 11.803 8.338 -22.567 1.00 94.94 275 ASP A N 1
ATOM 2104 C CA . ASP A 1 275 ? 10.962 9.532 -22.346 1.00 94.94 275 ASP A CA 1
ATOM 2105 C C . ASP A 1 275 ? 11.049 9.996 -20.884 1.00 94.94 275 ASP A C 1
ATOM 2107 O O . ASP A 1 275 ? 10.479 9.364 -19.997 1.00 94.94 275 ASP A O 1
ATOM 2111 N N . ASP A 1 276 ? 11.724 11.115 -20.613 1.00 96.69 276 ASP A N 1
ATOM 2112 C CA . ASP A 1 276 ? 11.863 11.672 -19.255 1.00 96.69 276 ASP A CA 1
ATOM 2113 C C . ASP A 1 276 ? 10.522 12.146 -18.663 1.00 96.69 276 ASP A C 1
ATOM 2115 O O . ASP A 1 276 ? 10.339 12.155 -17.448 1.00 96.69 276 ASP A O 1
ATOM 2119 N N . SER A 1 277 ? 9.545 12.475 -19.514 1.00 97.62 277 SER A N 1
ATOM 2120 C CA . SER A 1 277 ? 8.246 13.000 -19.086 1.00 97.62 277 SER A CA 1
ATOM 2121 C C . SER A 1 277 ? 7.283 11.930 -18.571 1.00 97.62 277 SER A C 1
ATOM 2123 O O . SER A 1 277 ? 6.256 12.276 -17.986 1.00 97.62 277 SER A O 1
ATOM 2125 N N . ASN A 1 278 ? 7.574 10.642 -18.789 1.00 98.25 278 ASN A N 1
ATOM 2126 C CA . ASN A 1 278 ? 6.773 9.554 -18.244 1.00 98.25 278 ASN A CA 1
ATOM 2127 C C . ASN A 1 278 ? 7.146 9.310 -16.776 1.00 98.25 278 ASN A C 1
ATOM 2129 O O . ASN A 1 278 ? 8.201 8.732 -16.476 1.00 98.25 278 ASN A O 1
ATOM 2133 N N . THR A 1 279 ? 6.264 9.741 -15.871 1.00 98.50 279 THR A N 1
ATOM 2134 C CA . THR A 1 279 ? 6.446 9.642 -14.413 1.00 98.50 279 THR A CA 1
ATOM 2135 C C . THR A 1 279 ? 5.786 8.408 -13.794 1.00 98.50 279 THR A C 1
ATOM 2137 O O . THR A 1 279 ? 6.066 8.083 -12.637 1.00 98.50 279 THR A O 1
ATOM 2140 N N . CYS A 1 280 ? 4.943 7.693 -14.543 1.00 98.69 280 CYS A N 1
ATOM 2141 C CA . CYS A 1 280 ? 4.324 6.445 -14.117 1.00 98.69 280 CYS A CA 1
ATOM 2142 C C . CYS A 1 280 ? 3.850 5.627 -15.322 1.00 98.69 280 CYS A C 1
ATOM 2144 O O . CYS A 1 280 ? 3.083 6.113 -16.153 1.00 98.69 280 CYS A O 1
ATOM 2146 N N . GLY A 1 281 ? 4.265 4.363 -15.387 1.00 98.44 281 GLY A N 1
ATOM 2147 C CA . GLY A 1 281 ? 3.922 3.461 -16.482 1.00 98.44 281 GLY A CA 1
ATOM 2148 C C . GLY A 1 281 ? 5.131 2.676 -16.971 1.00 98.44 281 GLY A C 1
ATOM 2149 O O . GLY A 1 281 ? 5.961 2.265 -16.158 1.00 98.44 281 GLY A O 1
ATOM 2150 N N . ASN A 1 282 ? 5.217 2.443 -18.282 1.00 98.56 282 ASN A N 1
ATOM 2151 C CA . ASN A 1 282 ? 6.260 1.647 -18.922 1.00 98.56 282 ASN A CA 1
ATOM 2152 C C . ASN A 1 282 ? 6.955 2.420 -20.036 1.00 98.56 282 ASN A C 1
ATOM 2154 O O . ASN A 1 282 ? 6.324 2.822 -21.008 1.00 98.56 282 ASN A O 1
ATOM 2158 N N . GLU A 1 283 ? 8.270 2.525 -19.911 1.00 97.44 283 GLU A N 1
ATOM 2159 C CA . GLU A 1 283 ? 9.157 2.994 -20.962 1.00 97.44 283 GLU A CA 1
ATOM 2160 C C . GLU A 1 283 ? 10.089 1.861 -21.364 1.00 97.44 283 GLU A C 1
ATOM 2162 O O . GLU A 1 283 ? 10.673 1.204 -20.502 1.00 97.44 283 GLU A O 1
ATOM 2167 N N . ALA A 1 284 ? 10.238 1.609 -22.656 1.00 95.31 284 ALA A N 1
ATOM 2168 C CA . ALA A 1 284 ? 11.168 0.607 -23.145 1.00 95.31 284 ALA A CA 1
ATOM 2169 C C . ALA A 1 284 ? 11.678 0.984 -24.528 1.00 95.31 284 ALA A C 1
ATOM 2171 O O . ALA A 1 284 ? 10.884 1.180 -25.442 1.00 95.31 284 ALA A O 1
ATOM 2172 N N . GLY A 1 285 ? 12.998 1.047 -24.671 1.00 91.44 285 GLY A N 1
ATOM 2173 C CA . GLY A 1 285 ? 13.675 1.245 -25.944 1.00 91.44 285 GLY A CA 1
ATOM 2174 C C . GLY A 1 285 ? 14.854 0.292 -26.118 1.00 91.44 285 GLY A C 1
ATOM 2175 O O . GLY A 1 285 ? 15.215 -0.465 -25.213 1.00 91.44 285 GLY A O 1
ATOM 2176 N N . ARG A 1 286 ? 15.479 0.355 -27.297 1.00 88.31 286 ARG A N 1
ATOM 2177 C CA . ARG A 1 286 ? 16.720 -0.365 -27.635 1.00 88.31 286 ARG A CA 1
ATOM 2178 C C . ARG A 1 286 ? 16.620 -1.886 -27.450 1.00 88.31 286 ARG A C 1
ATOM 2180 O O . ARG A 1 286 ? 17.340 -2.485 -26.647 1.00 88.31 286 ARG A O 1
ATOM 2187 N N . SER A 1 287 ? 15.775 -2.511 -28.271 1.00 90.19 287 SER A N 1
ATOM 2188 C CA . SER A 1 287 ? 15.559 -3.972 -28.322 1.00 90.19 287 SER A CA 1
ATOM 2189 C C . SER A 1 287 ? 14.990 -4.588 -27.030 1.00 90.19 287 SER A C 1
ATOM 2191 O O . SER A 1 287 ? 15.586 -5.516 -26.473 1.00 90.19 287 SER A O 1
ATOM 2193 N N . PRO A 1 288 ? 13.853 -4.086 -26.519 1.00 93.19 288 PRO A N 1
ATOM 2194 C CA . PRO A 1 288 ? 13.155 -4.713 -25.408 1.00 93.19 288 PRO A CA 1
ATOM 2195 C C . PRO A 1 288 ? 12.317 -5.919 -25.870 1.00 93.19 288 PRO A C 1
ATOM 2197 O O . PRO A 1 288 ? 12.068 -6.126 -27.058 1.00 93.19 288 PRO A O 1
ATOM 2200 N N . ASP A 1 289 ? 11.851 -6.702 -24.904 1.00 94.31 289 ASP A N 1
ATOM 2201 C CA . ASP A 1 289 ? 11.232 -8.013 -25.112 1.00 94.31 289 ASP A CA 1
ATOM 2202 C C . ASP A 1 289 ? 9.862 -8.005 -25.813 1.00 94.31 289 ASP A C 1
ATOM 2204 O O . ASP A 1 289 ? 9.393 -9.056 -26.244 1.00 94.31 289 ASP A O 1
ATOM 2208 N N . ASN A 1 290 ? 9.225 -6.840 -25.950 1.00 96.25 290 ASN A N 1
ATOM 2209 C CA . ASN A 1 290 ? 7.932 -6.672 -26.617 1.00 96.25 290 ASN A CA 1
ATOM 2210 C C . ASN A 1 290 ? 7.887 -5.393 -27.480 1.00 96.25 290 ASN A C 1
ATOM 2212 O O . ASN A 1 290 ? 6.863 -4.705 -27.574 1.00 96.25 290 ASN A O 1
ATOM 2216 N N . GLY A 1 291 ? 9.031 -5.052 -28.082 1.00 95.69 291 GLY A N 1
ATOM 2217 C CA . GLY A 1 291 ? 9.211 -3.843 -28.887 1.00 95.69 291 GLY A CA 1
ATOM 2218 C C . GLY A 1 291 ? 9.152 -2.553 -28.068 1.00 95.69 291 GLY A C 1
ATOM 2219 O O . GLY A 1 291 ? 8.846 -2.566 -26.872 1.00 95.69 291 GLY A O 1
ATOM 2220 N N . ASP A 1 292 ? 9.477 -1.435 -28.707 1.00 96.25 292 ASP A N 1
ATOM 2221 C CA . ASP A 1 292 ? 9.552 -0.147 -28.021 1.00 96.25 292 ASP A CA 1
ATOM 2222 C C . ASP A 1 292 ? 8.161 0.286 -27.518 1.00 96.25 292 ASP A C 1
ATOM 2224 O O . ASP A 1 292 ? 7.146 0.110 -28.208 1.00 96.25 292 ASP A O 1
ATOM 2228 N N . LYS A 1 293 ? 8.100 0.800 -26.283 1.00 96.81 293 LYS A N 1
ATOM 2229 C CA . LYS A 1 293 ? 6.860 1.204 -25.599 1.00 96.81 293 LYS A CA 1
ATOM 2230 C C . LYS A 1 293 ? 7.038 2.530 -24.872 1.00 96.81 293 LYS A C 1
ATOM 2232 O O . LYS A 1 293 ? 8.021 2.712 -24.162 1.00 96.81 293 LYS A O 1
ATOM 2237 N N . HIS A 1 294 ? 6.012 3.371 -24.989 1.00 97.25 294 HIS A N 1
ATOM 2238 C CA . HIS A 1 294 ? 5.848 4.634 -24.269 1.00 97.25 294 HIS A CA 1
ATOM 2239 C C . HIS A 1 294 ? 4.437 4.681 -23.674 1.00 97.25 294 HIS A C 1
ATOM 2241 O O . HIS A 1 294 ? 3.505 5.225 -24.269 1.00 97.25 294 HIS A O 1
ATOM 2247 N N . ILE A 1 295 ? 4.236 3.990 -22.553 1.00 98.38 295 ILE A N 1
ATOM 2248 C CA . ILE A 1 295 ? 2.919 3.811 -21.934 1.00 98.38 295 ILE A CA 1
ATOM 2249 C C . ILE A 1 295 ? 2.874 4.628 -20.652 1.00 98.38 295 ILE A C 1
ATOM 2251 O O . ILE A 1 295 ? 3.543 4.298 -19.674 1.00 98.38 295 ILE A O 1
ATOM 2255 N N . LYS A 1 296 ? 2.042 5.667 -20.645 1.00 98.44 296 LYS A N 1
ATOM 2256 C CA . LYS A 1 296 ? 1.737 6.467 -19.457 1.00 98.44 296 LYS A CA 1
ATOM 2257 C C . LYS A 1 296 ? 0.503 5.895 -18.766 1.00 98.44 296 LYS A C 1
ATOM 2259 O O . LYS A 1 296 ? -0.469 5.532 -19.429 1.00 98.44 296 LYS A O 1
ATOM 2264 N N . ALA A 1 297 ? 0.555 5.789 -17.446 1.00 98.62 297 ALA A N 1
ATOM 2265 C CA . ALA A 1 297 ? -0.497 5.206 -16.628 1.00 98.62 297 ALA A CA 1
ATOM 2266 C C . ALA A 1 297 ? -0.867 6.133 -15.469 1.00 98.62 297 ALA A C 1
ATOM 2268 O O . ALA A 1 297 ? -0.057 6.939 -15.014 1.00 98.62 297 ALA A O 1
ATOM 2269 N N . MET A 1 298 ? -2.086 5.970 -14.956 1.00 98.75 298 MET A N 1
ATOM 2270 C CA . MET A 1 298 ? -2.439 6.504 -13.646 1.00 98.75 298 MET A CA 1
ATOM 2271 C C . MET A 1 298 ? -2.032 5.487 -12.577 1.00 98.75 298 MET A C 1
ATOM 2273 O O . MET A 1 298 ? -2.543 4.367 -12.557 1.00 98.75 298 MET A O 1
ATOM 2277 N N . GLY A 1 299 ? -1.091 5.862 -11.721 1.00 98.75 299 GLY A N 1
ATOM 2278 C CA . GLY A 1 299 ? -0.547 5.042 -10.651 1.00 98.75 299 GLY A CA 1
ATOM 2279 C C . GLY A 1 299 ? -1.243 5.268 -9.312 1.00 98.75 299 GLY A C 1
ATOM 2280 O O . GLY A 1 299 ? -1.554 6.402 -8.954 1.00 98.75 299 GLY A O 1
ATOM 2281 N N . TYR A 1 300 ? -1.426 4.199 -8.541 1.00 98.75 300 TYR A N 1
ATOM 2282 C CA . TYR A 1 300 ? -1.996 4.203 -7.194 1.00 98.75 300 TYR A CA 1
ATOM 2283 C C . TYR A 1 300 ? -1.070 3.460 -6.237 1.00 98.75 300 TYR A C 1
ATOM 2285 O O . TYR A 1 300 ? -0.635 2.348 -6.535 1.00 98.75 300 TYR A O 1
ATOM 2293 N N . ILE A 1 301 ? -0.800 4.054 -5.078 1.00 98.62 301 ILE A N 1
ATOM 2294 C CA . ILE A 1 301 ? -0.001 3.441 -4.016 1.00 98.62 301 ILE A CA 1
ATOM 2295 C C . ILE A 1 301 ? -0.859 3.362 -2.758 1.00 98.62 301 ILE A C 1
ATOM 2297 O O . ILE A 1 301 ? -1.411 4.375 -2.313 1.00 98.62 301 ILE A O 1
ATOM 2301 N N . LEU A 1 302 ? -0.967 2.163 -2.189 1.00 98.06 302 LEU A N 1
ATOM 2302 C CA . LEU A 1 302 ? -1.683 1.905 -0.945 1.00 98.06 302 LEU A CA 1
ATOM 2303 C C . LEU A 1 302 ? -0.813 1.103 0.020 1.00 98.06 302 LEU A C 1
ATOM 2305 O O . LEU A 1 302 ? -0.100 0.188 -0.382 1.00 98.06 302 LEU A O 1
ATOM 2309 N N . ASN A 1 303 ? -0.933 1.415 1.304 1.00 95.62 303 ASN A N 1
ATOM 2310 C CA . ASN A 1 303 ? -0.215 0.757 2.384 1.00 95.62 303 ASN A CA 1
ATOM 2311 C C . ASN A 1 303 ? -1.146 -0.153 3.184 1.00 95.62 303 ASN A C 1
ATOM 2313 O O . ASN A 1 303 ? -2.312 0.176 3.431 1.00 95.62 303 ASN A O 1
ATOM 2317 N N . TYR A 1 304 ? -0.596 -1.270 3.648 1.00 91.19 304 TYR A N 1
ATOM 2318 C CA . TYR A 1 304 ? -1.265 -2.204 4.541 1.00 91.19 304 TYR A CA 1
ATOM 2319 C C . TYR A 1 304 ? -0.335 -2.587 5.683 1.00 91.19 304 TYR A C 1
ATOM 2321 O O . TYR A 1 304 ? 0.812 -2.977 5.462 1.00 91.19 304 TYR A O 1
ATOM 2329 N N . PHE A 1 305 ? -0.832 -2.497 6.913 1.00 82.44 305 PHE A N 1
ATOM 2330 C CA . PHE A 1 305 ? -0.075 -2.858 8.106 1.00 82.44 305 PHE A CA 1
ATOM 2331 C C . PHE A 1 305 ? -0.618 -4.145 8.714 1.00 82.44 305 PHE A C 1
ATOM 2333 O O . PHE A 1 305 ? -1.793 -4.234 9.043 1.00 82.44 305 PHE A O 1
ATOM 2340 N N . LEU A 1 306 ? 0.227 -5.147 8.921 1.00 65.19 306 LEU A N 1
ATOM 2341 C CA . LEU A 1 306 ? -0.126 -6.270 9.781 1.00 65.19 306 LEU A CA 1
ATOM 2342 C C . LEU A 1 306 ? 0.111 -5.847 11.227 1.00 65.19 306 LEU A C 1
ATOM 2344 O O . LEU A 1 306 ? 1.253 -5.730 11.663 1.00 65.19 306 LEU A O 1
ATOM 2348 N N . TYR A 1 307 ? -0.968 -5.640 11.976 1.00 54.91 307 TYR A N 1
ATOM 2349 C CA . TYR A 1 307 ? -0.860 -5.529 13.422 1.00 54.91 307 TYR A CA 1
ATOM 2350 C C . TYR A 1 307 ? -0.427 -6.893 13.972 1.00 54.91 307 TYR A C 1
ATOM 2352 O O . TYR A 1 307 ? -1.217 -7.837 14.006 1.00 54.91 307 TYR A O 1
ATOM 2360 N N . VAL A 1 308 ? 0.826 -7.016 14.413 1.00 39.78 308 VAL A N 1
ATOM 2361 C CA . VAL A 1 308 ? 1.165 -8.031 15.412 1.00 39.78 308 VAL A CA 1
ATOM 2362 C C . VAL A 1 308 ? 0.615 -7.475 16.714 1.00 39.78 308 VAL A C 1
ATOM 2364 O O . VAL A 1 308 ? 1.188 -6.551 17.287 1.00 39.78 308 VAL A O 1
ATOM 2367 N N . VAL A 1 309 ? -0.550 -7.956 17.149 1.00 37.03 309 VAL A N 1
ATOM 2368 C CA . VAL A 1 309 ? -1.077 -7.571 18.458 1.00 37.03 309 VAL A CA 1
ATOM 2369 C C . VAL A 1 309 ? -0.118 -8.122 19.507 1.00 37.03 309 VAL A C 1
ATOM 2371 O O . VAL A 1 309 ? -0.160 -9.299 19.859 1.00 37.03 309 VAL A O 1
ATOM 2374 N N . GLN A 1 310 ? 0.764 -7.268 20.012 1.00 29.42 310 GLN A N 1
ATOM 2375 C CA . GLN A 1 310 ? 1.427 -7.499 21.280 1.00 29.42 310 GLN A CA 1
ATOM 2376 C C . GLN A 1 310 ? 0.346 -7.284 22.344 1.00 29.42 310 GLN A C 1
ATOM 2378 O O . GLN A 1 310 ? 0.119 -6.171 22.811 1.00 29.42 310 GLN A O 1
ATOM 2383 N N . PHE A 1 311 ? -0.416 -8.338 22.647 1.00 31.55 311 PHE A N 1
ATOM 2384 C CA . PHE A 1 311 ? -1.352 -8.333 23.767 1.00 31.55 311 PHE A CA 1
ATOM 2385 C C . PHE A 1 311 ? -0.535 -8.157 25.050 1.00 31.55 311 PHE A C 1
ATOM 2387 O O . PHE A 1 311 ? -0.025 -9.120 25.622 1.00 31.55 311 PHE A O 1
ATOM 2394 N N . VAL A 1 312 ? -0.403 -6.916 25.509 1.00 27.95 312 VAL A N 1
ATOM 2395 C CA . VAL A 1 312 ? -0.116 -6.640 26.911 1.00 27.95 312 VAL A CA 1
ATOM 2396 C C . VAL A 1 312 ? -1.428 -6.894 27.646 1.00 27.95 312 VAL A C 1
ATOM 2398 O O . VAL A 1 312 ? -2.305 -6.038 27.698 1.00 27.95 312 VAL A O 1
ATOM 2401 N N . TYR A 1 313 ? -1.594 -8.108 28.170 1.00 28.70 313 TYR A N 1
ATOM 2402 C CA . TYR A 1 313 ? -2.573 -8.365 29.222 1.00 28.70 313 TYR A CA 1
ATOM 2403 C C . TYR A 1 313 ? -2.090 -7.649 30.487 1.00 28.70 313 TYR A C 1
ATOM 2405 O O . TYR A 1 313 ? -1.431 -8.242 31.337 1.00 28.70 313 TYR A O 1
ATOM 2413 N N . SER A 1 314 ? -2.379 -6.359 30.606 1.00 29.70 314 SER A N 1
ATOM 2414 C CA . SER A 1 314 ? -2.303 -5.659 31.884 1.00 29.70 314 SER A CA 1
ATOM 2415 C C . SER A 1 314 ? -3.719 -5.486 32.421 1.00 29.70 314 SER A C 1
ATOM 2417 O O . SER A 1 314 ? -4.463 -4.634 31.949 1.00 29.70 314 SER A O 1
ATOM 2419 N N . ASN A 1 315 ? -4.027 -6.327 33.414 1.00 30.67 315 ASN A N 1
ATOM 2420 C CA . ASN A 1 315 ? -5.142 -6.270 34.363 1.00 30.67 315 ASN A CA 1
ATOM 2421 C C . ASN A 1 315 ? -6.558 -6.471 33.801 1.00 30.67 315 ASN A C 1
ATOM 2423 O O . ASN A 1 315 ? -7.292 -5.525 33.545 1.00 30.67 315 ASN A O 1
ATOM 2427 N N . ILE A 1 316 ? -6.968 -7.742 33.730 1.00 32.66 316 ILE A N 1
ATOM 2428 C CA . ILE A 1 316 ? -8.383 -8.108 33.854 1.00 32.66 316 ILE A CA 1
ATOM 2429 C C . ILE A 1 316 ? -8.703 -8.110 35.348 1.00 32.66 316 ILE A C 1
ATOM 2431 O O . ILE A 1 316 ? -8.300 -9.025 36.074 1.00 32.66 316 ILE A O 1
ATOM 2435 N N . ASP A 1 317 ? -9.413 -7.077 35.794 1.00 28.05 317 ASP A N 1
ATOM 2436 C CA . ASP A 1 317 ? -10.152 -7.133 37.046 1.00 28.05 317 ASP A CA 1
ATOM 2437 C C . ASP A 1 317 ? -11.263 -8.177 36.912 1.00 28.05 317 ASP A C 1
ATOM 2439 O O . ASP A 1 317 ? -12.076 -8.180 35.985 1.00 28.05 317 ASP A O 1
ATOM 2443 N N . LYS A 1 318 ? -11.259 -9.118 37.851 1.00 32.56 318 LYS A N 1
ATOM 2444 C CA . LYS A 1 318 ? -12.289 -10.137 38.005 1.00 32.56 318 LYS A CA 1
ATOM 2445 C C . LYS A 1 318 ? -13.536 -9.453 38.554 1.00 32.56 318 LYS A C 1
ATOM 2447 O O . LYS A 1 318 ? -13.578 -9.251 39.755 1.00 32.56 318 LYS A O 1
ATOM 2452 N N . HIS A 1 319 ? -14.514 -9.104 37.722 1.00 32.38 319 HIS A N 1
ATOM 2453 C CA . HIS A 1 319 ? -15.949 -9.085 38.061 1.00 32.38 319 HIS A CA 1
ATOM 2454 C C . HIS A 1 319 ? -16.744 -8.423 36.932 1.00 32.38 319 HIS A C 1
ATOM 2456 O O . HIS A 1 319 ? -16.889 -7.208 36.935 1.00 32.38 319 HIS A O 1
ATOM 2462 N N . THR A 1 320 ? -17.257 -9.218 35.986 1.00 28.02 320 THR A N 1
ATOM 2463 C CA . THR A 1 320 ? -18.566 -9.064 35.302 1.00 28.02 320 THR A CA 1
ATOM 2464 C C . THR A 1 320 ? -18.649 -10.064 34.141 1.00 28.02 320 THR A C 1
ATOM 2466 O O . THR A 1 320 ? -18.456 -9.739 32.978 1.00 28.02 320 THR A O 1
ATOM 2469 N N . ASP A 1 321 ? -18.936 -11.325 34.468 1.00 32.19 321 ASP A N 1
ATOM 2470 C CA . ASP A 1 321 ? -19.572 -12.239 33.515 1.00 32.19 321 ASP A CA 1
ATOM 2471 C C . ASP A 1 321 ? -21.057 -11.869 33.474 1.00 32.19 321 ASP A C 1
ATOM 2473 O O . ASP A 1 321 ? -21.715 -12.033 34.498 1.00 32.19 321 ASP A O 1
ATOM 2477 N N . ILE A 1 322 ? -21.560 -11.349 32.344 1.00 29.48 322 ILE A N 1
ATOM 2478 C CA . ILE A 1 322 ? -22.963 -11.416 31.871 1.00 29.48 322 ILE A CA 1
ATOM 2479 C C . ILE A 1 322 ? -23.052 -10.716 30.491 1.00 29.48 322 ILE A C 1
ATOM 2481 O O . ILE A 1 322 ? -22.865 -9.515 30.369 1.00 29.48 322 ILE A O 1
ATOM 2485 N N . PHE A 1 323 ? -23.393 -11.514 29.467 1.00 27.84 323 PHE A N 1
ATOM 2486 C CA . PHE A 1 323 ? -23.949 -11.158 28.145 1.00 27.84 323 PHE A CA 1
ATOM 2487 C C . PHE A 1 323 ? -23.077 -10.461 27.077 1.00 27.84 323 PHE A C 1
ATOM 2489 O O . PHE A 1 323 ? -23.073 -9.245 26.964 1.00 27.84 323 PHE A O 1
ATOM 2496 N N . ILE A 1 324 ? -22.614 -11.253 26.097 1.00 25.48 324 ILE A N 1
ATOM 2497 C CA . ILE A 1 324 ? -22.921 -10.998 24.674 1.00 25.48 324 ILE A CA 1
ATOM 2498 C C . ILE A 1 324 ? -23.414 -12.313 24.053 1.00 25.48 324 ILE A C 1
ATOM 2500 O O . ILE A 1 324 ? -22.646 -13.210 23.720 1.00 25.48 324 ILE A O 1
ATOM 2504 N N . SER A 1 325 ? -24.735 -12.434 23.922 1.00 28.50 325 SER A N 1
ATOM 2505 C CA . SER A 1 325 ? -25.396 -13.393 23.038 1.00 28.50 325 SER A CA 1
ATOM 2506 C C . SER A 1 325 ? -26.168 -12.595 21.994 1.00 28.50 325 SER A C 1
ATOM 2508 O O . SER A 1 325 ? -26.879 -11.659 22.364 1.00 28.50 325 SER A O 1
ATOM 2510 N N . ARG A 1 326 ? -26.071 -13.051 20.735 1.00 29.09 326 ARG A N 1
ATOM 2511 C CA . ARG A 1 326 ? -26.774 -12.634 19.500 1.00 29.09 326 ARG A CA 1
ATOM 2512 C C . ARG A 1 326 ? -25.945 -11.796 18.521 1.00 29.09 326 ARG A C 1
ATOM 2514 O O . ARG A 1 326 ? -26.190 -10.610 18.342 1.00 29.09 326 ARG A O 1
ATOM 2521 N N . CYS A 1 327 ? -25.089 -12.483 17.765 1.00 28.45 327 CYS A N 1
ATOM 2522 C CA . CYS A 1 327 ? -24.983 -12.188 16.338 1.00 28.45 327 CYS A CA 1
ATOM 2523 C C . CYS A 1 327 ? -26.093 -12.931 15.583 1.00 28.45 327 CYS A C 1
ATOM 2525 O O . CYS A 1 327 ? -26.549 -14.007 15.967 1.00 28.45 327 CYS A O 1
ATOM 2527 N N . PHE A 1 328 ? -26.568 -12.238 14.565 1.00 28.03 328 PHE A N 1
ATOM 2528 C CA . PHE A 1 328 ? -27.815 -12.377 13.847 1.00 28.03 328 PHE A CA 1
ATOM 2529 C C . PHE A 1 328 ? -27.522 -13.137 12.550 1.00 28.03 328 PHE A C 1
ATOM 2531 O O . PHE A 1 328 ? -26.905 -12.575 11.654 1.00 28.03 328 PHE A O 1
ATOM 2538 N N . ASP A 1 329 ? -27.959 -14.392 12.444 1.00 27.72 329 ASP A N 1
ATOM 2539 C CA . ASP A 1 329 ? -28.009 -15.116 11.169 1.00 27.72 329 ASP A CA 1
ATOM 2540 C C . ASP A 1 329 ? -29.447 -15.059 10.638 1.00 27.72 329 ASP A C 1
ATOM 2542 O O . ASP A 1 329 ? -30.311 -15.857 11.007 1.00 27.72 329 ASP A O 1
ATOM 2546 N N . GLN A 1 330 ? -29.727 -14.087 9.767 1.00 32.62 330 GLN A N 1
ATOM 2547 C CA . GLN A 1 330 ? -30.923 -14.076 8.923 1.00 32.62 330 GLN A CA 1
ATOM 2548 C C . GLN A 1 330 ? -30.549 -14.484 7.496 1.00 32.62 330 GLN A C 1
ATOM 2550 O O . GLN A 1 330 ? -30.275 -13.641 6.647 1.00 32.62 330 GLN A O 1
ATOM 2555 N N . LYS A 1 331 ? -30.593 -15.793 7.231 1.00 31.78 331 LYS A N 1
ATOM 2556 C CA . LYS A 1 331 ? -31.174 -16.399 6.018 1.00 31.78 331 LYS A CA 1
ATOM 2557 C C . LYS A 1 331 ? -31.062 -17.918 6.122 1.00 31.78 331 LYS A C 1
ATOM 2559 O O . LYS A 1 331 ? -30.030 -18.486 5.796 1.00 31.78 331 LYS A O 1
ATOM 2564 N N . ASN A 1 332 ? -32.127 -18.545 6.619 1.00 28.08 332 ASN A N 1
ATOM 2565 C CA . ASN A 1 332 ? -32.645 -19.851 6.187 1.00 28.08 332 ASN A CA 1
ATOM 2566 C C . ASN A 1 332 ? -33.777 -20.270 7.134 1.00 28.08 332 ASN A C 1
ATOM 2568 O O . ASN A 1 332 ? -33.580 -21.025 8.081 1.00 28.08 332 ASN A O 1
ATOM 2572 N N . MET A 1 333 ? -34.988 -19.776 6.872 1.00 30.36 333 MET A N 1
ATOM 2573 C CA . MET A 1 333 ? -36.197 -20.477 7.294 1.00 30.36 333 MET A CA 1
ATOM 2574 C C . MET A 1 333 ? -36.750 -21.218 6.086 1.00 30.36 333 MET A C 1
ATOM 2576 O O . MET A 1 333 ? -37.158 -20.571 5.127 1.00 30.36 333 MET A O 1
ATOM 2580 N N . LEU A 1 334 ? -36.722 -22.553 6.151 1.00 32.84 334 LEU A N 1
ATOM 2581 C CA . LEU A 1 334 ? -37.806 -23.471 5.772 1.00 32.84 334 LEU A CA 1
ATOM 2582 C C . LEU A 1 334 ? -37.321 -24.925 5.936 1.00 32.84 334 LEU A C 1
ATOM 2584 O O . LEU A 1 334 ? -36.846 -25.542 4.991 1.00 32.84 334 LEU A O 1
ATOM 2588 N N . ALA A 1 335 ? -37.442 -25.461 7.152 1.00 29.33 335 ALA A N 1
ATOM 2589 C CA . ALA A 1 335 ? -37.720 -26.878 7.417 1.00 29.33 335 ALA A CA 1
ATOM 2590 C C . ALA A 1 335 ? -38.083 -27.039 8.910 1.00 29.33 335 ALA A C 1
ATOM 2592 O O . ALA A 1 335 ? -37.360 -26.507 9.757 1.00 29.33 335 ALA A O 1
ATOM 2593 N N . PRO A 1 336 ? -39.192 -27.714 9.265 1.00 34.50 336 PRO A N 1
ATOM 2594 C CA . PRO A 1 336 ? -39.547 -27.950 10.657 1.00 34.50 336 PRO A CA 1
ATOM 2595 C C . PRO A 1 336 ? -38.644 -29.023 11.280 1.00 34.50 336 PRO A C 1
ATOM 2597 O O . PRO A 1 336 ? -38.110 -29.897 10.601 1.00 34.50 336 PRO A O 1
ATOM 2600 N N . ALA A 1 337 ? -38.480 -28.915 12.596 1.00 42.03 337 ALA A N 1
ATOM 2601 C CA . ALA A 1 337 ? -37.612 -29.741 13.419 1.00 42.03 337 ALA A CA 1
ATOM 2602 C C . ALA A 1 337 ? -37.946 -31.242 13.357 1.00 42.03 337 ALA A C 1
ATOM 2604 O O . ALA A 1 337 ? -39.095 -31.640 13.540 1.00 42.03 337 ALA A O 1
ATOM 2605 N N . SER A 1 338 ? -36.905 -32.065 13.234 1.00 37.88 338 SER A N 1
ATOM 2606 C CA . SER A 1 338 ? -36.914 -33.463 13.663 1.00 37.88 338 SER A CA 1
ATOM 2607 C C . SER A 1 338 ? -35.602 -33.773 14.392 1.00 37.88 338 SER A C 1
ATOM 2609 O O . SER A 1 338 ? -34.523 -33.565 13.841 1.00 37.88 338 SER A O 1
ATOM 2611 N N . ASP A 1 339 ? -35.745 -34.272 15.618 1.00 39.72 339 ASP A N 1
ATOM 2612 C CA . ASP A 1 339 ? -34.738 -34.795 16.549 1.00 39.72 339 ASP A CA 1
ATOM 2613 C C . ASP A 1 339 ? -33.768 -33.819 17.241 1.00 39.72 339 ASP A C 1
ATOM 2615 O O . ASP A 1 339 ? -32.758 -33.351 16.718 1.00 39.72 339 ASP A O 1
ATOM 2619 N N . GLY A 1 340 ? -34.062 -33.593 18.526 1.00 50.09 340 GLY A N 1
ATOM 2620 C CA . GLY A 1 340 ? -33.284 -32.810 19.480 1.00 50.09 340 GLY A CA 1
ATOM 2621 C C . GLY A 1 340 ? -31.942 -33.435 19.865 1.00 50.09 340 GLY A C 1
ATOM 2622 O O . GLY A 1 340 ? -31.777 -33.961 20.965 1.00 50.09 340 GLY A O 1
ATOM 2623 N N . LYS A 1 341 ? -30.936 -33.271 19.003 1.00 41.34 341 LYS A N 1
ATOM 2624 C CA . LYS A 1 341 ? -29.528 -33.192 19.418 1.00 41.34 341 LYS A CA 1
ATOM 2625 C C . LYS A 1 341 ? -28.972 -31.829 18.995 1.00 41.34 341 LYS A C 1
ATOM 2627 O O . LYS A 1 341 ? -29.177 -31.445 17.845 1.00 41.34 341 LYS A O 1
ATOM 2632 N N . PRO A 1 342 ? -28.272 -31.086 19.877 1.00 45.84 342 PRO A N 1
ATOM 2633 C CA . PRO A 1 342 ? -27.605 -29.855 19.468 1.00 45.84 342 PRO A CA 1
ATOM 2634 C C . PRO A 1 342 ? -26.636 -30.187 18.331 1.00 45.84 342 PRO A C 1
ATOM 2636 O O . PRO A 1 342 ? -25.788 -31.073 18.473 1.00 45.84 342 PRO A O 1
ATOM 2639 N N . LYS A 1 343 ? -26.817 -29.523 17.185 1.00 52.25 343 LYS A N 1
ATOM 2640 C CA . LYS A 1 343 ? -26.014 -29.745 15.981 1.00 52.25 343 LYS A CA 1
ATOM 2641 C C . LYS A 1 343 ? -24.546 -29.502 16.338 1.00 52.25 343 LYS A C 1
ATOM 2643 O O . LYS A 1 343 ? -24.207 -28.455 16.887 1.00 52.25 343 LYS A O 1
ATOM 2648 N N . ALA A 1 344 ? -23.697 -30.504 16.111 1.00 59.56 344 ALA A N 1
ATOM 2649 C CA . ALA A 1 344 ? -22.271 -30.379 16.375 1.00 59.56 344 ALA A CA 1
ATOM 2650 C C . ALA A 1 344 ? -21.700 -29.231 15.533 1.00 59.56 344 ALA A C 1
ATOM 2652 O O . ALA A 1 344 ? -22.068 -29.070 14.372 1.00 59.56 344 ALA A O 1
ATOM 2653 N N . MET A 1 345 ? -20.824 -28.432 16.135 1.00 77.06 345 MET A N 1
ATOM 2654 C CA . MET A 1 345 ? -20.139 -27.341 15.451 1.00 77.06 345 MET A CA 1
ATOM 2655 C C . MET A 1 345 ? -19.344 -27.879 14.253 1.00 77.06 345 MET A C 1
ATOM 2657 O O . MET A 1 345 ? -18.568 -28.827 14.389 1.00 77.06 345 MET A O 1
ATOM 2661 N N . GLU A 1 346 ? -19.512 -27.244 13.095 1.00 80.38 346 GLU A N 1
ATOM 2662 C CA . GLU A 1 346 ? -18.761 -27.552 11.880 1.00 80.38 346 GLU A CA 1
ATOM 2663 C C . GLU A 1 346 ? -17.597 -26.571 11.701 1.00 80.38 346 GLU A C 1
ATOM 2665 O O . GLU A 1 346 ? -17.736 -25.362 11.872 1.00 80.38 346 GLU A O 1
ATOM 2670 N N . TRP A 1 347 ? -16.423 -27.098 11.347 1.00 85.44 347 TRP A N 1
ATOM 2671 C CA . TRP A 1 347 ? -15.230 -26.289 11.103 1.00 85.44 347 TRP A CA 1
ATOM 2672 C C . TRP A 1 347 ? -15.263 -25.661 9.703 1.00 85.44 347 TRP A C 1
ATOM 2674 O O . TRP A 1 347 ? -14.949 -26.342 8.722 1.00 85.44 347 TRP A O 1
ATOM 2684 N N . THR A 1 348 ? -15.568 -24.366 9.623 1.00 86.56 348 THR A N 1
ATOM 2685 C CA . THR A 1 348 ? -15.502 -23.566 8.380 1.00 86.56 348 THR A CA 1
ATOM 2686 C C . THR A 1 348 ? -14.081 -23.056 8.091 1.00 86.56 348 THR A C 1
ATOM 2688 O O . THR A 1 348 ? -13.142 -23.354 8.838 1.00 86.56 348 THR A O 1
ATOM 2691 N N . GLU A 1 349 ? -13.888 -22.311 6.999 1.00 79.12 349 GLU A N 1
ATOM 2692 C CA . GLU A 1 349 ? -12.610 -21.647 6.695 1.00 79.12 349 GLU A CA 1
ATOM 2693 C C . GLU A 1 349 ? -12.247 -20.585 7.736 1.00 79.12 349 GLU A C 1
ATOM 2695 O O . GLU A 1 349 ? -11.140 -20.638 8.270 1.00 79.12 349 GLU A O 1
ATOM 2700 N N . ASP A 1 350 ? -13.196 -19.739 8.144 1.00 75.69 350 ASP A N 1
ATOM 2701 C CA . ASP A 1 350 ? -12.987 -18.737 9.202 1.00 75.69 350 ASP A CA 1
ATOM 2702 C C . ASP A 1 350 ? -12.553 -19.371 10.528 1.00 75.69 350 ASP A C 1
ATOM 2704 O O . ASP A 1 350 ? -11.664 -18.864 11.219 1.00 75.69 350 ASP A O 1
ATOM 2708 N N . HIS A 1 351 ? -13.116 -20.541 10.859 1.00 84.94 351 HIS A N 1
ATOM 2709 C CA . HIS A 1 351 ? -12.694 -21.294 12.039 1.00 84.94 351 HIS A CA 1
ATOM 2710 C C . HIS A 1 351 ? -11.233 -21.734 11.930 1.00 84.94 351 HIS A C 1
ATOM 2712 O O . HIS A 1 351 ? -10.516 -21.716 12.929 1.00 84.94 351 HIS A O 1
ATOM 2718 N N . ASN A 1 352 ? -10.774 -22.117 10.734 1.00 87.56 352 ASN A N 1
ATOM 2719 C CA . ASN A 1 352 ? -9.383 -22.516 10.515 1.00 87.56 352 ASN A CA 1
ATOM 2720 C C . ASN A 1 352 ? -8.440 -21.318 10.579 1.00 87.56 352 ASN A C 1
ATOM 2722 O O . ASN A 1 352 ? -7.370 -21.447 11.161 1.00 87.56 352 ASN A O 1
ATOM 2726 N N . VAL A 1 353 ? -8.834 -20.163 10.036 1.00 77.69 353 VAL A N 1
ATOM 2727 C CA . VAL A 1 353 ? -8.034 -18.931 10.094 1.00 77.69 353 VAL A CA 1
ATOM 2728 C C . VAL A 1 353 ? -7.793 -18.521 11.545 1.00 77.69 353 VAL A C 1
ATOM 2730 O O . VAL A 1 353 ? -6.645 -18.363 11.959 1.00 77.69 353 VAL A O 1
ATOM 2733 N N . ILE A 1 354 ? -8.854 -18.416 12.352 1.00 77.44 354 ILE A N 1
ATOM 2734 C CA . ILE A 1 354 ? -8.734 -18.043 13.771 1.00 77.44 354 ILE A CA 1
ATOM 2735 C C . ILE A 1 354 ? -7.932 -19.100 14.543 1.00 77.44 354 ILE A C 1
ATOM 2737 O O . ILE A 1 354 ? -7.052 -18.757 15.332 1.00 77.44 354 ILE A O 1
ATOM 2741 N N . PHE A 1 355 ? -8.176 -20.383 14.273 1.00 90.81 355 PHE A N 1
ATOM 2742 C CA . PHE A 1 355 ? -7.440 -21.480 14.895 1.00 90.81 355 PHE A CA 1
ATOM 2743 C C . PHE A 1 355 ? -5.933 -21.439 14.607 1.00 90.81 355 PHE A C 1
ATOM 2745 O O . PHE A 1 355 ? -5.126 -21.536 15.532 1.00 90.81 355 PHE A O 1
ATOM 2752 N N . LEU A 1 356 ? -5.543 -21.279 13.342 1.00 83.69 356 LEU A N 1
ATOM 2753 C CA . LEU A 1 356 ? -4.141 -21.239 12.925 1.00 83.69 356 LEU A CA 1
ATOM 2754 C C . LEU A 1 356 ? -3.430 -19.984 13.444 1.00 83.69 356 LEU A C 1
ATOM 2756 O O . LEU A 1 356 ? -2.289 -20.079 13.898 1.00 83.69 356 LEU A O 1
ATOM 2760 N N . ARG A 1 357 ? -4.118 -18.835 13.468 1.00 79.06 357 ARG A N 1
ATOM 2761 C CA . ARG A 1 357 ? -3.611 -17.605 14.097 1.00 79.06 357 ARG A CA 1
ATOM 2762 C C . ARG A 1 357 ? -3.346 -17.793 15.589 1.00 79.06 357 ARG A C 1
ATOM 2764 O O . ARG A 1 357 ? -2.295 -17.378 16.071 1.00 79.06 357 ARG A O 1
ATOM 2771 N N . GLU A 1 358 ? -4.249 -18.455 16.312 1.00 87.00 358 GLU A N 1
ATOM 2772 C CA . GLU A 1 358 ? -4.030 -18.736 17.734 1.00 87.00 358 GLU A CA 1
ATOM 2773 C C . GLU A 1 358 ? -2.858 -19.706 17.938 1.00 87.00 358 GLU A C 1
ATOM 2775 O O . GLU A 1 358 ? -2.048 -19.500 18.839 1.00 87.00 358 GLU A O 1
ATOM 2780 N N . ILE A 1 359 ? -2.679 -20.713 17.072 1.00 86.06 359 ILE A N 1
ATOM 2781 C CA . ILE A 1 359 ? -1.487 -21.576 17.123 1.00 86.06 359 ILE A CA 1
ATOM 2782 C C . ILE A 1 359 ? -0.201 -20.759 16.918 1.00 86.06 359 ILE A C 1
ATOM 2784 O O . ILE A 1 359 ? 0.750 -20.943 17.682 1.00 86.06 359 ILE A O 1
ATOM 2788 N N . LEU A 1 360 ? -0.166 -19.847 15.942 1.00 79.12 360 LEU A N 1
ATOM 2789 C CA . LEU A 1 360 ? 0.983 -18.964 15.701 1.00 79.12 360 LEU A CA 1
ATOM 2790 C C . LEU A 1 360 ? 1.311 -18.103 16.923 1.00 79.12 360 LEU A C 1
ATOM 2792 O O . LEU A 1 360 ? 2.460 -18.077 17.361 1.00 79.12 360 LEU A O 1
ATOM 2796 N N . ALA A 1 361 ? 0.301 -17.461 17.512 1.00 73.94 361 ALA A N 1
ATOM 2797 C CA . ALA A 1 361 ? 0.456 -16.640 18.713 1.00 73.94 361 ALA A CA 1
ATOM 2798 C C . ALA A 1 361 ? 0.815 -17.464 19.959 1.00 73.94 361 ALA A C 1
ATOM 2800 O O . ALA A 1 361 ? 1.349 -16.940 20.939 1.00 73.94 361 ALA A O 1
ATOM 2801 N N . SER A 1 362 ? 0.511 -18.762 19.944 1.00 77.56 362 SER A N 1
ATOM 2802 C CA . SER A 1 362 ? 0.735 -19.620 21.093 1.00 77.56 362 SER A CA 1
ATOM 2803 C C . SER A 1 362 ? 2.198 -20.061 21.252 1.00 77.56 362 SER A C 1
ATOM 2805 O O . SER A 1 362 ? 2.573 -20.511 22.332 1.00 77.56 362 SER A O 1
ATOM 2807 N N . ASP A 1 363 ? 3.031 -19.955 20.216 1.00 80.38 363 ASP A N 1
ATOM 2808 C CA . ASP A 1 363 ? 4.375 -20.552 20.202 1.00 80.38 363 ASP A CA 1
ATOM 2809 C C . ASP A 1 363 ? 4.367 -22.058 20.555 1.00 80.38 363 ASP A C 1
ATOM 2811 O O . ASP A 1 363 ? 5.277 -22.614 21.159 1.00 80.38 363 ASP A O 1
ATOM 2815 N N . LEU A 1 364 ? 3.296 -22.764 20.182 1.00 87.50 364 LEU A N 1
ATOM 2816 C CA . LEU A 1 364 ? 3.115 -24.192 20.454 1.00 87.50 364 LEU A CA 1
ATOM 2817 C C . LEU A 1 364 ? 4.307 -25.050 19.994 1.00 87.50 364 LEU A C 1
ATOM 2819 O O . LEU A 1 364 ? 4.637 -26.060 20.624 1.00 87.50 364 LEU A O 1
ATOM 2823 N N . PHE A 1 365 ? 4.920 -24.667 18.873 1.00 86.06 365 PHE A N 1
ATOM 2824 C CA . PHE A 1 365 ? 6.025 -25.384 18.244 1.00 86.06 365 PHE A CA 1
ATOM 2825 C C . PHE A 1 365 ? 7.403 -24.916 18.718 1.00 86.06 365 PHE A C 1
ATOM 2827 O O . PHE A 1 365 ? 8.376 -25.200 18.034 1.00 86.06 365 PHE A O 1
ATOM 2834 N N . SER A 1 366 ? 7.517 -24.254 19.872 1.00 79.81 366 SER A N 1
ATOM 2835 C CA . SER A 1 366 ? 8.783 -24.185 20.618 1.00 79.81 366 SER A CA 1
ATOM 2836 C C . SER A 1 366 ? 8.939 -25.347 21.607 1.00 79.81 366 SER A C 1
ATOM 2838 O O . SER A 1 366 ? 10.049 -25.674 22.033 1.00 79.81 366 SER A O 1
ATOM 2840 N N . PHE A 1 367 ? 7.844 -26.047 21.923 1.00 84.38 367 PHE A N 1
ATOM 2841 C CA . PHE A 1 367 ? 7.831 -27.170 22.856 1.00 84.38 367 PHE A CA 1
ATOM 2842 C C . PHE A 1 367 ? 8.003 -28.523 22.151 1.00 84.38 367 PHE A C 1
ATOM 2844 O O . PHE A 1 367 ? 7.421 -28.802 21.096 1.00 84.38 367 PHE A O 1
ATOM 2851 N N . LYS A 1 368 ? 8.750 -29.436 22.787 1.00 82.50 368 LYS A N 1
ATOM 2852 C CA . LYS A 1 368 ? 8.965 -30.798 22.274 1.00 82.50 368 LYS A CA 1
ATOM 2853 C C . LYS A 1 368 ? 7.634 -31.534 22.074 1.00 82.50 368 LYS A C 1
ATOM 2855 O O . LYS A 1 368 ? 6.710 -31.423 22.888 1.00 82.50 368 LYS A O 1
ATOM 2860 N N . LYS A 1 369 ? 7.550 -32.320 20.994 1.00 83.12 369 LYS A N 1
ATOM 2861 C CA . LYS A 1 369 ? 6.422 -33.223 20.718 1.00 83.12 369 LYS A CA 1
ATOM 2862 C C . LYS A 1 369 ? 6.167 -34.134 21.927 1.00 83.12 369 LYS A C 1
ATOM 2864 O O . LYS A 1 369 ? 7.118 -34.645 22.509 1.00 83.12 369 LYS A O 1
ATOM 2869 N N . GLU A 1 370 ? 4.896 -34.273 22.309 1.00 80.56 370 GLU A N 1
ATOM 2870 C CA . GLU A 1 370 ? 4.433 -35.066 23.470 1.00 80.56 370 GLU A CA 1
ATOM 2871 C C . GLU A 1 370 ? 4.913 -34.582 24.852 1.00 80.56 370 GLU A C 1
ATOM 2873 O O . GLU A 1 370 ? 4.723 -35.274 25.849 1.00 80.56 370 GLU A O 1
ATOM 2878 N N . SER A 1 371 ? 5.480 -33.376 24.956 1.00 86.12 371 SER A N 1
ATOM 2879 C CA . SER A 1 371 ? 5.760 -32.777 26.266 1.00 86.12 371 SER A CA 1
ATOM 2880 C C . SER A 1 371 ? 4.479 -32.319 26.970 1.00 86.12 371 SER A C 1
ATOM 2882 O O . SER A 1 371 ? 3.507 -31.912 26.326 1.00 86.12 371 SER A O 1
ATOM 2884 N N . VAL A 1 372 ? 4.508 -32.332 28.306 1.00 85.75 372 VAL A N 1
ATOM 2885 C CA . VAL A 1 372 ? 3.420 -31.812 29.151 1.00 85.75 372 VAL A CA 1
ATOM 2886 C C . VAL A 1 372 ? 3.128 -30.349 28.811 1.00 85.75 372 VAL A C 1
ATOM 2888 O O . VAL A 1 372 ? 1.982 -30.021 28.528 1.00 85.75 372 VAL A O 1
ATOM 2891 N N . ALA A 1 373 ? 4.170 -29.520 28.685 1.00 85.38 373 ALA A N 1
ATOM 2892 C CA . ALA A 1 373 ? 4.057 -28.110 28.303 1.00 85.38 373 ALA A CA 1
ATOM 2893 C C . ALA A 1 373 ? 3.344 -27.912 26.951 1.00 85.38 373 ALA A C 1
ATOM 2895 O O . ALA A 1 373 ? 2.482 -27.048 26.805 1.00 85.38 373 ALA A O 1
ATOM 2896 N N . ARG A 1 374 ? 3.621 -28.770 25.958 1.00 89.19 374 ARG A N 1
ATOM 2897 C CA . ARG A 1 374 ? 2.901 -28.735 24.675 1.00 89.19 374 ARG A CA 1
ATOM 2898 C C . ARG A 1 374 ? 1.431 -29.137 24.830 1.00 89.19 374 ARG A C 1
ATOM 2900 O O . ARG A 1 374 ? 0.566 -28.593 24.148 1.00 89.19 374 ARG A O 1
ATOM 2907 N N . GLY A 1 375 ? 1.138 -30.085 25.719 1.00 89.62 375 GLY A N 1
ATOM 2908 C CA . GLY A 1 375 ? -0.225 -30.491 26.067 1.00 89.62 375 GLY A CA 1
ATOM 2909 C C . GLY A 1 375 ? -1.022 -29.412 26.807 1.00 89.62 375 GLY A C 1
ATOM 2910 O O . GLY A 1 375 ? -2.218 -29.273 26.556 1.00 89.62 375 GLY A O 1
ATOM 2911 N N . GLU A 1 376 ? -0.374 -28.641 27.679 1.00 90.81 376 GLU A N 1
ATOM 2912 C CA . GLU A 1 376 ? -0.948 -27.460 28.342 1.00 90.81 376 GLU A CA 1
ATOM 2913 C C . GLU A 1 376 ? -1.221 -26.349 27.331 1.00 90.81 376 GLU A C 1
ATOM 2915 O O . GLU A 1 376 ? -2.270 -25.708 27.368 1.00 90.81 376 GLU A O 1
ATOM 2920 N N . ARG A 1 377 ? -0.329 -26.173 26.350 1.00 92.38 377 ARG A N 1
ATOM 2921 C CA . ARG A 1 377 ? -0.526 -25.152 25.326 1.00 92.38 377 ARG A CA 1
ATOM 2922 C C . ARG A 1 377 ? -1.718 -25.437 24.419 1.00 92.38 377 ARG A C 1
ATOM 2924 O O . ARG A 1 377 ? -2.478 -24.522 24.123 1.00 92.38 377 ARG A O 1
ATOM 2931 N N . TRP A 1 378 ? -1.944 -26.701 24.059 1.00 94.69 378 TRP A N 1
ATOM 2932 C CA . TRP A 1 378 ? -3.173 -27.112 23.373 1.00 94.69 378 TRP A CA 1
ATOM 2933 C C . TRP A 1 378 ? -4.442 -26.849 24.191 1.00 94.69 378 TRP A C 1
ATOM 2935 O O . TRP A 1 378 ? -5.472 -26.503 23.615 1.00 94.69 378 TRP A O 1
ATOM 2945 N N . GLU A 1 379 ? -4.373 -26.993 25.515 1.00 93.50 379 GLU A N 1
ATOM 2946 C CA . GLU A 1 379 ? -5.488 -26.662 26.407 1.00 93.50 379 GLU A CA 1
ATOM 2947 C C . GLU A 1 379 ? -5.784 -25.158 26.384 1.00 93.50 379 GLU A C 1
ATOM 2949 O O . GLU A 1 379 ? -6.923 -24.757 26.159 1.00 93.50 379 GLU A O 1
ATOM 2954 N N . SER A 1 380 ? -4.738 -24.336 26.500 1.00 90.56 380 SER A N 1
ATOM 2955 C CA . SER A 1 380 ? -4.829 -22.874 26.436 1.00 90.56 380 SER A CA 1
ATOM 2956 C C . SER A 1 380 ? -5.403 -22.381 25.102 1.00 90.56 380 SER A C 1
ATOM 2958 O O . SER A 1 380 ? -6.268 -21.508 25.095 1.00 90.56 380 SER A O 1
ATOM 2960 N N . ILE A 1 381 ? -4.981 -22.967 23.975 1.00 90.62 381 ILE A N 1
ATOM 2961 C CA . ILE A 1 381 ? -5.537 -22.654 22.647 1.00 90.62 381 ILE A CA 1
ATOM 2962 C C . ILE A 1 381 ? -7.037 -22.971 22.616 1.00 90.62 381 ILE A C 1
ATOM 2964 O O . ILE A 1 381 ? -7.833 -22.133 22.203 1.00 90.62 381 ILE A O 1
ATOM 2968 N N . LYS A 1 382 ? -7.446 -24.157 23.087 1.00 93.75 382 LYS A N 1
ATOM 2969 C CA . LYS A 1 382 ? -8.863 -24.552 23.154 1.00 93.75 382 LYS A CA 1
ATOM 2970 C C . LYS A 1 382 ? -9.688 -23.557 23.980 1.00 93.75 382 LYS A C 1
ATOM 2972 O O . LYS A 1 382 ? -10.769 -23.167 23.549 1.00 93.75 382 LYS A O 1
ATOM 2977 N N . GLU A 1 383 ? -9.195 -23.147 25.147 1.00 89.69 383 GLU A N 1
ATOM 2978 C CA . GLU A 1 383 ? -9.892 -22.189 26.019 1.00 89.69 383 GLU A CA 1
ATOM 2979 C C . GLU A 1 383 ? -10.074 -20.830 25.353 1.00 89.69 383 GLU A C 1
ATOM 2981 O O . GLU A 1 383 ? -11.185 -20.307 25.340 1.00 89.69 383 GLU A O 1
ATOM 2986 N N . LYS A 1 384 ? -9.019 -20.299 24.731 1.00 82.88 384 LYS A N 1
ATOM 2987 C CA . LYS A 1 384 ? -9.085 -19.017 24.028 1.00 82.88 384 LYS A CA 1
ATOM 2988 C C . LYS A 1 384 ? -10.016 -19.047 22.827 1.00 82.88 384 LYS A C 1
ATOM 2990 O O . LYS A 1 384 ? -10.763 -18.099 22.631 1.00 82.88 384 LYS A O 1
ATOM 2995 N N . LEU A 1 385 ? -10.020 -20.131 22.051 1.00 81.25 385 LEU A N 1
ATOM 2996 C CA . LEU A 1 385 ? -10.944 -20.270 20.923 1.00 81.25 385 LEU A CA 1
ATOM 2997 C C . LEU A 1 385 ? -12.399 -20.243 21.393 1.00 81.25 385 LEU A C 1
ATOM 2999 O O . LEU A 1 385 ? -13.210 -19.541 20.803 1.00 81.25 385 LEU A O 1
ATOM 3003 N N . ASN A 1 386 ? -12.725 -20.925 22.493 1.00 84.62 386 ASN A N 1
ATOM 3004 C CA . ASN A 1 386 ? -14.072 -20.876 23.073 1.00 84.62 386 ASN A CA 1
ATOM 3005 C C . ASN A 1 386 ? -14.459 -19.488 23.624 1.00 84.62 386 ASN A C 1
ATOM 3007 O O . ASN A 1 386 ? -15.642 -19.243 23.833 1.00 84.62 386 ASN A O 1
ATOM 3011 N N . GLN A 1 387 ? -13.495 -18.593 23.860 1.00 79.38 387 GLN A N 1
ATOM 3012 C CA . GLN A 1 387 ? -13.731 -17.201 24.271 1.00 79.38 387 GLN A CA 1
ATOM 3013 C C . GLN A 1 387 ? -13.910 -16.246 23.076 1.00 79.38 387 GLN A C 1
ATOM 3015 O O . GLN A 1 387 ? -14.161 -15.056 23.264 1.00 79.38 387 GLN A O 1
ATOM 3020 N N . VAL A 1 388 ? -13.771 -16.729 21.836 1.00 71.06 388 VAL A N 1
ATOM 3021 C CA . VAL A 1 388 ? -13.965 -15.905 20.638 1.00 71.06 388 VAL A CA 1
ATOM 3022 C C . VAL A 1 388 ? -15.460 -15.689 20.398 1.00 71.06 388 VAL A C 1
ATOM 3024 O O . VAL A 1 388 ? -16.176 -16.582 19.954 1.00 71.06 388 VAL A O 1
ATOM 3027 N N . ASN A 1 389 ? -15.926 -14.463 20.641 1.00 61.00 389 ASN A N 1
ATOM 3028 C CA . ASN A 1 389 ? -17.345 -14.101 20.523 1.00 61.00 389 ASN A CA 1
ATOM 3029 C C . ASN A 1 389 ? -17.815 -13.892 19.072 1.00 61.00 389 ASN A C 1
ATOM 3031 O O . ASN A 1 389 ? -19.012 -13.919 18.804 1.00 61.00 389 ASN A O 1
ATOM 3035 N N . THR A 1 390 ? -16.891 -13.682 18.129 1.00 53.91 390 THR A N 1
ATOM 3036 C CA . THR A 1 390 ? -17.216 -13.431 16.713 1.00 53.91 390 THR A CA 1
ATOM 3037 C C . THR A 1 390 ? -17.550 -14.697 15.932 1.00 53.91 390 THR A C 1
ATOM 3039 O O . THR A 1 390 ? -18.198 -14.623 14.896 1.00 53.91 390 THR A O 1
ATOM 3042 N N . LEU A 1 391 ? -17.059 -15.851 16.387 1.00 66.38 391 LEU A N 1
ATOM 3043 C CA . LEU A 1 391 ? -17.219 -17.135 15.718 1.00 66.38 391 LEU A CA 1
ATOM 3044 C C . LEU A 1 391 ? -17.239 -18.223 16.796 1.00 66.38 391 LEU A C 1
ATOM 3046 O O . LEU A 1 391 ? -16.243 -18.420 17.484 1.00 66.38 391 LEU A O 1
ATOM 3050 N N . CYS A 1 392 ? -18.381 -18.879 17.001 1.00 68.62 392 CYS A N 1
ATOM 3051 C CA . CYS A 1 392 ? -18.597 -19.689 18.200 1.00 68.62 392 CYS A CA 1
ATOM 3052 C C . CYS A 1 392 ? -17.894 -21.054 18.138 1.00 68.62 392 CYS A C 1
ATOM 3054 O O . CYS A 1 392 ? -18.404 -22.012 17.545 1.00 68.62 392 CYS A O 1
ATOM 3056 N N . PHE A 1 393 ? -16.776 -21.177 18.853 1.00 74.50 393 PHE A N 1
ATOM 3057 C CA . PHE A 1 393 ? -16.117 -22.455 19.094 1.00 74.50 393 PHE A CA 1
ATOM 3058 C C . PHE A 1 393 ? -16.809 -23.215 20.234 1.00 74.50 393 PHE A C 1
ATOM 3060 O O . PHE A 1 393 ? -16.957 -22.717 21.345 1.00 74.50 393 PHE A O 1
ATOM 3067 N N . HIS A 1 394 ? -17.243 -24.446 19.955 1.00 77.81 394 HIS A N 1
ATOM 3068 C CA . HIS A 1 394 ? -17.877 -25.345 20.927 1.00 77.81 394 HIS A CA 1
ATOM 3069 C C . HIS A 1 394 ? -16.944 -26.521 21.262 1.00 77.81 394 HIS A C 1
ATOM 3071 O O . HIS A 1 394 ? -17.323 -27.696 21.187 1.00 77.81 394 HIS A O 1
ATOM 3077 N N . LEU A 1 395 ? -15.683 -26.218 21.579 1.00 83.25 395 LEU A N 1
ATOM 3078 C CA . LEU A 1 395 ? -14.628 -27.215 21.753 1.00 83.25 395 LEU A CA 1
ATOM 3079 C C . LEU A 1 395 ? -14.639 -27.767 23.179 1.00 83.25 395 LEU A C 1
ATOM 3081 O O . LEU A 1 395 ? -14.358 -27.057 24.141 1.00 83.25 395 LEU A O 1
ATOM 3085 N N . ARG A 1 396 ? -14.934 -29.060 23.329 1.00 80.81 396 ARG A N 1
ATOM 3086 C CA . ARG A 1 396 ? -15.023 -29.710 24.650 1.00 80.81 396 ARG A CA 1
ATOM 3087 C C . ARG A 1 396 ? -13.679 -30.185 25.199 1.00 80.81 396 ARG A C 1
ATOM 3089 O O . ARG A 1 396 ? -13.516 -30.290 26.406 1.00 80.81 396 ARG A O 1
ATOM 3096 N N . ASP A 1 397 ? -12.736 -30.501 24.319 1.00 86.69 397 ASP A N 1
ATOM 3097 C CA . ASP A 1 397 ? -11.476 -31.157 24.672 1.00 86.69 397 ASP A CA 1
ATOM 3098 C C . ASP A 1 397 ? -10.356 -30.643 23.758 1.00 86.69 397 ASP A C 1
ATOM 3100 O O . ASP A 1 397 ? -10.580 -30.439 22.560 1.00 86.69 397 ASP A O 1
ATOM 3104 N N . LYS A 1 398 ? -9.139 -30.478 24.294 1.00 89.81 398 LYS A N 1
ATOM 3105 C CA . LYS A 1 398 ? -7.946 -30.123 23.510 1.00 89.81 398 LYS A CA 1
ATOM 3106 C C . LYS A 1 398 ? -7.633 -31.104 22.373 1.00 89.81 398 LYS A C 1
ATOM 3108 O O . LYS A 1 398 ? -6.963 -30.745 21.407 1.00 89.81 398 LYS A O 1
ATOM 3113 N N . ARG A 1 399 ? -8.130 -32.342 22.446 1.00 89.94 399 ARG A N 1
ATOM 3114 C CA . ARG A 1 399 ? -8.070 -33.316 21.350 1.00 89.94 399 ARG A CA 1
ATOM 3115 C C . ARG A 1 399 ? -8.719 -32.771 20.082 1.00 89.94 399 ARG A C 1
ATOM 3117 O O . ARG A 1 399 ? -8.151 -32.952 19.017 1.00 89.94 399 ARG A O 1
ATOM 3124 N N . ALA A 1 400 ? -9.813 -32.014 20.188 1.00 88.44 400 ALA A N 1
ATOM 3125 C CA . ALA A 1 400 ? -10.493 -31.450 19.024 1.00 88.44 400 ALA A CA 1
ATOM 3126 C C . ALA A 1 400 ? -9.592 -30.496 18.220 1.00 88.44 400 ALA A C 1
ATOM 3128 O O . ALA A 1 400 ? -9.531 -30.595 16.995 1.00 88.44 400 ALA A O 1
ATOM 3129 N N . VAL A 1 401 ? -8.848 -29.614 18.898 1.00 92.62 401 VAL A N 1
ATOM 3130 C CA . VAL A 1 401 ? -7.906 -28.696 18.233 1.00 92.62 401 VAL A CA 1
ATOM 3131 C C . VAL A 1 401 ? -6.678 -29.436 17.712 1.00 92.62 401 VAL A C 1
ATOM 3133 O O . VAL A 1 401 ? -6.247 -29.209 16.584 1.00 92.62 401 VAL A O 1
ATOM 3136 N N . ARG A 1 402 ? -6.153 -30.399 18.475 1.00 92.88 402 ARG A N 1
ATOM 3137 C CA . ARG A 1 402 ? -5.007 -31.206 18.045 1.00 92.88 402 ARG A CA 1
ATOM 3138 C C . ARG A 1 402 ? -5.328 -32.032 16.797 1.00 92.88 402 ARG A C 1
ATOM 3140 O O . ARG A 1 402 ? -4.540 -32.055 15.856 1.00 92.88 402 ARG A O 1
ATOM 3147 N N . ASP A 1 403 ? -6.478 -32.693 16.780 1.00 92.94 403 ASP A N 1
ATOM 3148 C CA . ASP A 1 403 ? -6.906 -33.535 15.666 1.00 92.94 403 ASP A CA 1
ATOM 3149 C C . ASP A 1 403 ? -7.221 -32.673 14.433 1.00 92.94 403 ASP A C 1
ATOM 3151 O O . ASP A 1 403 ? -6.886 -33.054 13.307 1.00 92.94 403 ASP A O 1
ATOM 3155 N N . ARG A 1 404 ? -7.764 -31.460 14.633 1.00 94.00 404 ARG A N 1
ATOM 3156 C CA . ARG A 1 404 ? -7.938 -30.483 13.551 1.00 94.00 404 ARG A CA 1
ATOM 3157 C C . ARG A 1 404 ? -6.602 -30.042 12.954 1.00 94.00 404 ARG A C 1
ATOM 3159 O O . ARG A 1 404 ? -6.490 -30.015 11.730 1.00 94.00 404 ARG A O 1
ATOM 3166 N N . TRP A 1 405 ? -5.593 -29.753 13.779 1.00 94.69 405 TRP A N 1
ATOM 3167 C CA . TRP A 1 405 ? -4.237 -29.438 13.308 1.00 94.69 405 TRP A CA 1
ATOM 3168 C C . TRP A 1 405 ? -3.660 -30.564 12.446 1.00 94.69 405 TRP A C 1
ATOM 3170 O O . TRP A 1 405 ? -3.219 -30.317 11.325 1.00 94.69 405 TRP A O 1
ATOM 3180 N N . VAL A 1 406 ? -3.736 -31.810 12.924 1.00 93.50 406 VAL A N 1
ATOM 3181 C CA . VAL A 1 406 ? -3.251 -32.986 12.180 1.00 93.50 406 VAL A CA 1
ATOM 3182 C C . VAL A 1 406 ? -3.960 -33.118 10.830 1.00 93.50 406 VAL A C 1
ATOM 3184 O O . VAL A 1 406 ? -3.322 -33.409 9.817 1.00 93.50 406 VAL A O 1
ATOM 3187 N N . LEU A 1 407 ? -5.273 -32.877 10.790 1.00 92.88 407 LEU A N 1
ATOM 3188 C CA . LEU A 1 407 ? -6.047 -32.919 9.553 1.00 92.88 407 LEU A CA 1
ATOM 3189 C C . LEU A 1 407 ? -5.621 -31.824 8.564 1.00 92.88 407 LEU A C 1
ATOM 3191 O O . LEU A 1 407 ? -5.416 -32.128 7.388 1.00 92.88 407 LEU A O 1
ATOM 3195 N N . LEU A 1 408 ? -5.485 -30.574 9.022 1.00 92.19 408 LEU A N 1
ATOM 3196 C CA . LEU A 1 408 ? -5.070 -29.443 8.182 1.00 92.19 408 LEU A CA 1
ATOM 3197 C C . LEU A 1 408 ? -3.651 -29.645 7.641 1.00 92.19 408 LEU A C 1
ATOM 3199 O O . LEU A 1 408 ? -3.431 -29.515 6.440 1.00 92.19 408 LEU A O 1
ATOM 3203 N N . GLN A 1 409 ? -2.722 -30.085 8.491 1.00 91.12 409 GLN A N 1
ATOM 3204 C CA . GLN A 1 409 ? -1.363 -30.438 8.090 1.00 91.12 409 GLN A CA 1
ATOM 3205 C C . GLN A 1 409 ? -1.351 -31.546 7.027 1.00 91.12 409 GLN A C 1
ATOM 3207 O O . GLN A 1 409 ? -0.633 -31.445 6.032 1.00 91.12 409 GLN A O 1
ATOM 3212 N N . LYS A 1 410 ? -2.146 -32.608 7.212 1.00 91.94 410 LYS A N 1
ATOM 3213 C CA . LYS A 1 410 ? -2.241 -33.707 6.239 1.00 91.94 410 LYS A CA 1
ATOM 3214 C C . LYS A 1 410 ? -2.784 -33.222 4.894 1.00 91.94 410 LYS A C 1
ATOM 3216 O O . LYS A 1 410 ? -2.244 -33.604 3.858 1.00 91.94 410 LYS A O 1
ATOM 3221 N N . LYS A 1 411 ? -3.832 -32.391 4.908 1.00 89.81 411 LYS A N 1
ATOM 3222 C CA . LYS A 1 411 ? -4.414 -31.803 3.692 1.00 89.81 411 LYS A CA 1
ATOM 3223 C C . LYS A 1 411 ? -3.406 -30.922 2.955 1.00 89.81 411 LYS A C 1
ATOM 3225 O O . LYS A 1 411 ? -3.234 -31.104 1.757 1.00 89.81 411 LYS A O 1
ATOM 3230 N N . TYR A 1 412 ? -2.698 -30.053 3.675 1.00 86.25 412 TYR A N 1
ATOM 3231 C CA . TYR A 1 412 ? -1.661 -29.190 3.109 1.00 86.25 412 TYR A CA 1
ATOM 3232 C C . TYR A 1 412 ? -0.530 -29.992 2.457 1.00 86.25 412 TYR A C 1
ATOM 3234 O O . TYR A 1 412 ? -0.209 -29.776 1.294 1.00 86.25 412 TYR A O 1
ATOM 3242 N N . LYS A 1 413 ? 0.015 -31.003 3.149 1.00 83.12 413 LYS A N 1
ATOM 3243 C CA . LYS A 1 413 ? 1.071 -31.865 2.585 1.00 83.12 413 LYS A CA 1
ATOM 3244 C C . LYS A 1 413 ? 0.614 -32.620 1.334 1.00 83.12 413 LYS A C 1
ATOM 3246 O O . LYS A 1 413 ? 1.399 -32.782 0.404 1.00 83.12 413 LYS A O 1
ATOM 3251 N N . ALA A 1 414 ? -0.640 -33.074 1.301 1.00 84.38 414 ALA A N 1
ATOM 3252 C CA . ALA A 1 414 ? -1.213 -33.723 0.124 1.00 84.38 414 ALA A CA 1
ATOM 3253 C C . ALA A 1 414 ? -1.382 -32.743 -1.049 1.00 84.38 414 ALA A C 1
ATOM 3255 O O . ALA A 1 414 ? -1.015 -33.092 -2.168 1.00 84.38 414 ALA A O 1
ATOM 3256 N N . LYS A 1 415 ? -1.870 -31.523 -0.779 1.00 79.56 415 LYS A N 1
ATOM 3257 C CA . LYS A 1 415 ? -1.994 -30.437 -1.762 1.00 79.56 415 LYS A CA 1
ATOM 3258 C C . LYS A 1 415 ? -0.632 -30.093 -2.378 1.00 79.56 415 LYS A C 1
ATOM 3260 O O . LYS A 1 415 ? -0.475 -30.211 -3.586 1.00 79.56 415 LYS A O 1
ATOM 3265 N N . MET A 1 416 ? 0.382 -29.836 -1.549 1.00 70.12 416 MET A N 1
ATOM 3266 C CA . MET A 1 416 ? 1.752 -29.560 -2.007 1.00 70.12 416 MET A CA 1
ATOM 3267 C C . MET A 1 416 ? 2.343 -30.711 -2.835 1.00 70.12 416 MET A C 1
ATOM 3269 O O . MET A 1 416 ? 2.992 -30.485 -3.851 1.00 70.12 416 MET A O 1
ATOM 3273 N N . HIS A 1 417 ? 2.113 -31.968 -2.438 1.00 71.31 417 HIS A N 1
ATOM 3274 C CA . HIS A 1 417 ? 2.611 -33.121 -3.192 1.00 71.31 417 HIS A CA 1
ATOM 3275 C C . HIS A 1 417 ? 1.932 -33.271 -4.562 1.00 71.31 417 HIS A C 1
ATOM 3277 O O . HIS A 1 417 ? 2.600 -33.595 -5.545 1.00 71.31 417 HIS A O 1
ATOM 3283 N N . GLN A 1 418 ? 0.621 -33.023 -4.638 1.00 67.38 418 GLN A N 1
ATOM 3284 C CA . GLN A 1 418 ? -0.121 -33.017 -5.899 1.00 67.38 418 GLN A CA 1
ATOM 3285 C C . GLN A 1 418 ? 0.360 -31.894 -6.819 1.00 67.38 418 GLN A C 1
ATOM 3287 O O . GLN A 1 418 ? 0.589 -32.155 -7.994 1.00 67.38 418 GLN A O 1
ATOM 3292 N N . GLU A 1 419 ? 0.593 -30.693 -6.289 1.00 63.47 419 GLU A N 1
ATOM 3293 C CA . GLU A 1 419 ? 1.098 -29.543 -7.051 1.00 63.47 419 GLU A CA 1
ATOM 3294 C C . GLU A 1 419 ? 2.514 -29.785 -7.602 1.00 63.47 419 GLU A C 1
ATOM 3296 O O . GLU A 1 419 ? 2.742 -29.594 -8.794 1.00 63.47 419 GLU A O 1
ATOM 3301 N N . ILE A 1 420 ? 3.433 -30.325 -6.789 1.00 57.53 420 ILE A N 1
ATOM 3302 C CA . ILE A 1 420 ? 4.790 -30.718 -7.228 1.00 57.53 420 ILE A CA 1
ATOM 3303 C C . ILE A 1 420 ? 4.743 -31.793 -8.328 1.00 57.53 420 ILE A C 1
ATOM 3305 O O . ILE A 1 420 ? 5.590 -31.813 -9.220 1.00 57.53 420 ILE A O 1
ATOM 3309 N N . THR A 1 421 ? 3.765 -32.702 -8.264 1.00 61.16 421 THR A N 1
ATOM 3310 C CA . THR A 1 421 ? 3.619 -33.808 -9.225 1.00 61.16 421 THR A CA 1
ATOM 3311 C C . THR A 1 421 ? 2.901 -33.374 -10.511 1.00 61.16 421 THR A C 1
ATOM 3313 O O . THR A 1 421 ? 3.169 -33.930 -11.573 1.00 61.16 421 THR A O 1
ATOM 3316 N N . ALA A 1 422 ? 2.000 -32.388 -10.434 1.00 59.09 422 ALA A N 1
ATOM 3317 C CA . ALA A 1 422 ? 1.177 -31.921 -11.551 1.00 59.09 422 ALA A CA 1
ATOM 3318 C C . ALA A 1 422 ? 1.875 -30.872 -12.436 1.00 59.09 422 ALA A C 1
ATOM 3320 O O . ALA A 1 422 ? 1.548 -30.759 -13.617 1.00 59.09 422 ALA A O 1
ATOM 3321 N N . SER A 1 423 ? 2.856 -30.135 -11.909 1.00 48.31 423 SER A N 1
ATOM 3322 C CA . SER A 1 423 ? 3.625 -29.155 -12.679 1.00 48.31 423 SER A CA 1
ATOM 3323 C C . SER A 1 423 ? 4.949 -28.839 -11.988 1.00 48.31 423 SER A C 1
ATOM 3325 O O . SER A 1 423 ? 4.967 -28.384 -10.851 1.00 48.31 423 SER A O 1
ATOM 3327 N N . GLY A 1 424 ? 6.073 -28.998 -12.691 1.00 45.28 424 GLY A N 1
ATOM 3328 C CA . GLY A 1 424 ? 7.410 -28.607 -12.214 1.00 45.28 424 GLY A CA 1
ATOM 3329 C C . GLY A 1 424 ? 7.640 -27.090 -12.095 1.00 45.28 424 GLY A C 1
ATOM 3330 O O . GLY A 1 424 ? 8.760 -26.636 -12.308 1.00 45.28 424 GLY A O 1
ATOM 3331 N N . ILE A 1 425 ? 6.593 -26.309 -11.813 1.00 44.94 425 ILE A N 1
ATOM 3332 C CA . ILE A 1 425 ? 6.593 -24.860 -11.575 1.00 44.94 425 ILE A CA 1
ATOM 3333 C C . ILE A 1 425 ? 5.507 -24.571 -10.520 1.00 44.94 425 ILE A C 1
ATOM 3335 O O . ILE A 1 425 ? 4.408 -25.117 -10.607 1.00 44.94 425 ILE A O 1
ATOM 3339 N N . SER A 1 426 ? 5.830 -23.740 -9.525 1.00 39.88 426 SER A N 1
ATOM 3340 C CA . SER A 1 426 ? 4.956 -23.355 -8.408 1.00 39.88 426 SER A CA 1
ATOM 3341 C C . SER A 1 426 ? 3.752 -22.522 -8.863 1.00 39.88 426 SER A C 1
ATOM 3343 O O . SER A 1 426 ? 3.910 -21.579 -9.639 1.00 39.88 426 SER A O 1
ATOM 3345 N N . VAL A 1 427 ? 2.564 -22.848 -8.349 1.00 43.34 427 VAL A N 1
ATOM 3346 C CA . VAL A 1 427 ? 1.318 -22.095 -8.560 1.00 43.34 427 VAL A CA 1
ATOM 3347 C C . VAL A 1 427 ? 1.192 -21.023 -7.469 1.00 43.34 427 VAL A C 1
ATOM 3349 O O . VAL A 1 427 ? 1.336 -21.319 -6.288 1.00 43.34 427 VAL A O 1
ATOM 3352 N N . ASP A 1 428 ? 0.955 -19.780 -7.889 1.00 45.16 428 ASP A N 1
ATOM 3353 C CA . ASP A 1 428 ? 1.126 -18.525 -7.128 1.00 45.16 428 ASP A CA 1
ATOM 3354 C C . ASP A 1 428 ? -0.121 -18.082 -6.317 1.00 45.16 428 ASP A C 1
ATOM 3356 O O . ASP A 1 428 ? -0.181 -16.944 -5.857 1.00 45.16 428 ASP A O 1
ATOM 3360 N N . ASP A 1 429 ? -1.109 -18.961 -6.105 1.00 47.78 429 ASP A N 1
ATOM 3361 C CA . ASP A 1 429 ? -2.347 -18.654 -5.363 1.00 47.78 429 ASP A CA 1
ATOM 3362 C C . ASP A 1 429 ? -2.372 -19.384 -4.007 1.00 47.78 429 ASP A C 1
ATOM 3364 O O . ASP A 1 429 ? -3.110 -20.351 -3.789 1.00 47.78 429 ASP A O 1
ATOM 3368 N N . MET A 1 430 ? -1.530 -18.942 -3.068 1.00 56.16 430 MET A N 1
ATOM 3369 C CA . MET A 1 430 ? -1.569 -19.442 -1.691 1.00 56.16 430 MET A CA 1
ATOM 3370 C C . MET A 1 430 ? -2.689 -18.754 -0.908 1.00 56.16 430 MET A C 1
ATOM 3372 O O . MET A 1 430 ? -2.679 -17.536 -0.722 1.00 56.16 430 MET A O 1
ATOM 3376 N N . SER A 1 431 ? -3.645 -19.538 -0.405 1.00 63.81 431 SER A N 1
ATOM 3377 C CA . SER A 1 431 ? -4.667 -19.025 0.512 1.00 63.81 431 SER A CA 1
ATOM 3378 C C . SER A 1 431 ? -4.040 -18.593 1.843 1.00 63.81 431 SER A C 1
ATOM 3380 O O . SER A 1 431 ? -2.963 -19.057 2.219 1.00 63.81 431 SER A O 1
ATOM 3382 N N . GLU A 1 432 ? -4.725 -17.742 2.612 1.00 62.88 432 GLU A N 1
ATOM 3383 C CA . GLU A 1 432 ? -4.253 -17.329 3.945 1.00 62.88 432 GLU A CA 1
ATOM 3384 C C . GLU A 1 432 ? -3.975 -18.543 4.859 1.00 62.88 432 GLU A C 1
ATOM 3386 O O . GLU A 1 432 ? -3.002 -18.570 5.614 1.00 62.88 432 GLU A O 1
ATOM 3391 N N . ILE A 1 433 ? -4.795 -19.589 4.733 1.00 70.38 433 ILE A N 1
ATOM 3392 C CA . ILE A 1 433 ? -4.627 -20.863 5.435 1.00 70.38 433 ILE A CA 1
ATOM 3393 C C . ILE A 1 433 ? -3.337 -21.571 4.993 1.00 70.38 433 ILE A C 1
ATOM 3395 O O . ILE A 1 433 ? -2.633 -22.112 5.845 1.00 70.38 433 ILE A O 1
ATOM 3399 N N . ASP A 1 434 ? -3.008 -21.556 3.699 1.00 73.19 434 ASP A N 1
ATOM 3400 C CA . ASP A 1 434 ? -1.787 -22.181 3.176 1.00 73.19 434 ASP A CA 1
ATOM 3401 C C . ASP A 1 434 ? -0.527 -21.477 3.692 1.00 73.19 434 ASP A C 1
ATOM 3403 O O . ASP A 1 434 ? 0.417 -22.154 4.087 1.00 73.19 434 ASP A O 1
ATOM 3407 N N . VAL A 1 435 ? -0.539 -20.141 3.784 1.00 72.00 435 VAL A N 1
ATOM 3408 C CA . VAL A 1 435 ? 0.580 -19.357 4.343 1.00 72.00 435 VAL A CA 1
ATOM 3409 C C . VAL A 1 435 ? 0.817 -19.705 5.815 1.00 72.00 435 VAL A C 1
ATOM 3411 O O . VAL A 1 435 ? 1.949 -19.966 6.226 1.00 72.00 435 VAL A O 1
ATOM 3414 N N . PHE A 1 436 ? -0.247 -19.769 6.624 1.00 73.88 436 PHE A N 1
ATOM 3415 C CA . PHE A 1 436 ? -0.110 -20.178 8.025 1.00 73.88 436 PHE A CA 1
ATOM 3416 C C . PHE A 1 436 ? 0.358 -21.628 8.163 1.00 73.88 436 PHE A C 1
ATOM 3418 O O . PHE A 1 436 ? 1.151 -21.942 9.054 1.00 73.88 436 PHE A O 1
ATOM 3425 N N . LEU A 1 437 ? -0.132 -22.525 7.305 1.00 83.00 437 LEU A N 1
ATOM 3426 C CA . LEU A 1 437 ? 0.264 -23.929 7.332 1.00 83.00 437 LEU A CA 1
ATOM 3427 C C . LEU A 1 437 ? 1.722 -24.111 6.916 1.00 83.00 437 LEU A C 1
ATOM 3429 O O . LEU A 1 437 ? 2.411 -24.892 7.566 1.00 83.00 437 LEU A O 1
ATOM 3433 N N . GLU A 1 438 ? 2.218 -23.373 5.925 1.00 79.44 438 GLU A N 1
ATOM 3434 C CA . GLU A 1 438 ? 3.629 -23.395 5.536 1.00 79.44 438 GLU A CA 1
ATOM 3435 C C . GLU A 1 438 ? 4.542 -23.048 6.721 1.00 79.44 438 GLU A C 1
ATOM 3437 O O . GLU A 1 438 ? 5.419 -23.839 7.086 1.00 79.44 438 GLU A O 1
ATOM 3442 N N . GLU A 1 439 ? 4.290 -21.913 7.383 1.00 81.94 439 GLU A N 1
ATOM 3443 C CA . GLU A 1 439 ? 5.100 -21.452 8.515 1.00 81.94 439 GLU A CA 1
ATOM 3444 C C . GLU A 1 439 ? 5.060 -22.450 9.682 1.00 81.94 439 GLU A C 1
ATOM 3446 O O . GLU A 1 439 ? 6.098 -22.849 10.224 1.00 81.94 439 GLU A O 1
ATOM 3451 N N . LEU A 1 440 ? 3.860 -22.874 10.084 1.00 84.12 440 LEU A N 1
ATOM 3452 C CA . LEU A 1 440 ? 3.675 -23.744 11.243 1.00 84.12 440 LEU A CA 1
ATOM 3453 C C . LEU A 1 440 ? 4.218 -25.159 11.007 1.00 84.12 440 LEU A C 1
ATOM 3455 O O . LEU A 1 440 ? 4.838 -25.738 11.904 1.00 84.12 440 LEU A O 1
ATOM 3459 N N . VAL A 1 441 ? 4.028 -25.715 9.804 1.00 86.00 441 VAL A N 1
ATOM 3460 C CA . VAL A 1 441 ? 4.607 -27.014 9.431 1.00 86.00 441 VAL A CA 1
ATOM 3461 C C . VAL A 1 441 ? 6.131 -26.918 9.394 1.00 86.00 441 VAL A C 1
ATOM 3463 O O . VAL A 1 441 ? 6.795 -27.803 9.936 1.00 86.00 441 VAL A O 1
ATOM 3466 N N . GLY A 1 442 ? 6.691 -25.831 8.854 1.00 77.94 442 GLY A N 1
ATOM 3467 C CA . GLY A 1 442 ? 8.133 -25.581 8.861 1.00 77.94 442 GLY A CA 1
ATOM 3468 C C . GLY A 1 442 ? 8.719 -25.529 10.277 1.00 77.94 442 GLY A C 1
ATOM 3469 O O . GLY A 1 442 ? 9.711 -26.209 10.568 1.00 77.94 442 GLY A O 1
ATOM 3470 N N . LYS A 1 443 ? 8.069 -24.796 11.194 1.00 80.56 443 LYS A N 1
ATOM 3471 C CA . LYS A 1 443 ? 8.454 -24.747 12.617 1.00 80.56 443 LYS A CA 1
ATOM 3472 C C . LYS A 1 443 ? 8.419 -26.136 13.259 1.00 80.56 443 LYS A C 1
ATOM 3474 O O . LYS A 1 443 ? 9.401 -26.544 13.880 1.00 80.56 443 LYS A O 1
ATOM 3479 N N . GLU A 1 444 ? 7.351 -26.906 13.058 1.00 85.38 444 GLU A N 1
ATOM 3480 C CA . GLU A 1 444 ? 7.243 -28.259 13.617 1.00 85.38 444 GLU A CA 1
ATOM 3481 C C . GLU A 1 444 ? 8.316 -29.222 13.070 1.00 85.38 444 GLU A C 1
ATOM 3483 O O . GLU A 1 444 ? 8.897 -30.009 13.823 1.00 85.38 444 GLU A O 1
ATOM 3488 N N . GLU A 1 445 ? 8.613 -29.163 11.770 1.00 82.69 445 GLU A N 1
ATOM 3489 C CA . GLU A 1 445 ? 9.620 -30.018 11.132 1.00 82.69 445 GLU A CA 1
ATOM 3490 C C . GLU A 1 445 ? 11.048 -29.675 11.558 1.00 82.69 445 GLU A C 1
ATOM 3492 O O . GLU A 1 445 ? 11.856 -30.583 11.782 1.00 82.69 445 GLU A O 1
ATOM 3497 N N . SER A 1 446 ? 11.359 -28.387 11.720 1.00 75.44 446 SER A N 1
ATOM 3498 C CA . SER A 1 446 ? 12.665 -27.944 12.218 1.00 75.44 446 SER A CA 1
ATOM 3499 C C . SER A 1 446 ? 12.966 -28.498 13.618 1.00 75.44 446 SER A C 1
ATOM 3501 O O . SER A 1 446 ? 14.056 -29.028 13.844 1.00 75.44 446 SER A O 1
ATOM 3503 N N . LEU A 1 447 ? 11.980 -28.508 14.524 1.00 73.56 447 LEU A N 1
ATOM 3504 C CA . LEU A 1 447 ? 12.128 -29.118 15.846 1.00 73.56 447 LEU A CA 1
ATOM 3505 C C . LEU A 1 447 ? 12.282 -30.641 15.796 1.00 73.56 447 LEU A C 1
ATOM 3507 O O . LEU A 1 447 ? 13.085 -31.202 16.547 1.00 73.56 447 LEU A O 1
ATOM 3511 N N . ASN A 1 448 ? 11.542 -31.324 14.918 1.00 73.00 448 ASN A N 1
ATOM 3512 C CA . ASN A 1 448 ? 11.648 -32.780 14.786 1.00 73.00 448 ASN A CA 1
ATOM 3513 C C . ASN A 1 448 ? 13.054 -33.198 14.313 1.00 73.00 448 ASN A C 1
ATOM 3515 O O . ASN A 1 448 ? 13.624 -34.141 14.861 1.00 73.00 448 ASN A O 1
ATOM 3519 N N . LYS A 1 449 ? 13.670 -32.441 13.391 1.00 69.38 449 LYS A N 1
ATOM 3520 C CA . LYS A 1 449 ? 15.056 -32.677 12.940 1.00 69.38 449 LYS A CA 1
ATOM 3521 C C . LYS A 1 449 ? 16.078 -32.538 14.078 1.00 69.38 449 LYS A C 1
ATOM 3523 O O . LYS A 1 449 ? 16.998 -33.351 14.177 1.00 69.38 449 LYS A O 1
ATOM 3528 N N . VAL A 1 450 ? 15.911 -31.545 14.958 1.00 63.09 450 VAL A N 1
ATOM 3529 C CA . VAL A 1 450 ? 16.783 -31.346 16.135 1.00 63.09 450 VAL A CA 1
ATOM 3530 C C . VAL A 1 450 ? 16.611 -32.484 17.149 1.00 63.09 450 VAL A C 1
ATOM 3532 O O . VAL A 1 450 ? 17.602 -33.001 17.672 1.00 63.09 450 VAL A O 1
ATOM 3535 N N . GLY A 1 451 ? 15.371 -32.925 17.386 1.00 59.94 451 GLY A N 1
ATOM 3536 C CA . GLY A 1 451 ? 15.067 -34.062 18.260 1.00 59.94 451 GLY A CA 1
ATOM 3537 C C . GLY A 1 451 ? 15.668 -35.384 17.767 1.00 59.94 451 GLY A C 1
ATOM 3538 O O . GLY A 1 451 ? 16.240 -36.135 18.562 1.00 59.94 451 GLY A O 1
ATOM 3539 N N . ASP A 1 452 ? 15.615 -35.640 16.459 1.00 59.94 452 ASP A N 1
ATOM 3540 C CA . ASP A 1 452 ? 16.198 -36.836 15.841 1.00 59.94 452 ASP A CA 1
ATOM 3541 C C . ASP A 1 452 ? 17.731 -36.828 15.895 1.00 59.94 452 ASP A C 1
ATOM 3543 O O . ASP A 1 452 ? 18.347 -37.858 16.188 1.00 59.94 452 ASP A O 1
ATOM 3547 N N . ALA A 1 453 ? 18.364 -35.669 15.681 1.00 60.09 453 ALA A N 1
ATOM 3548 C CA . ALA A 1 453 ? 19.813 -35.512 15.810 1.00 60.09 453 ALA A CA 1
ATOM 3549 C C . ALA A 1 453 ? 20.293 -35.767 17.252 1.00 60.09 453 ALA A C 1
ATOM 3551 O O . ALA A 1 453 ? 21.280 -36.477 17.463 1.00 60.09 453 ALA A O 1
ATOM 3552 N N . GLN A 1 454 ? 19.563 -35.262 18.254 1.00 59.91 454 GLN A N 1
ATOM 3553 C CA . GLN A 1 454 ? 19.851 -35.530 19.668 1.00 59.91 454 GLN A CA 1
ATOM 3554 C C . GLN A 1 454 ? 19.632 -37.005 20.036 1.00 59.91 454 GLN A C 1
ATOM 3556 O O . GLN A 1 454 ? 20.458 -37.583 20.742 1.00 59.91 454 GLN A O 1
ATOM 3561 N N . SER A 1 455 ? 18.576 -37.644 19.521 1.00 57.62 455 SER A N 1
ATOM 3562 C CA . SER A 1 455 ? 18.312 -39.072 19.748 1.00 57.62 455 SER A CA 1
ATOM 3563 C C . SER A 1 455 ? 19.388 -39.974 19.128 1.00 57.62 455 SER A C 1
ATOM 3565 O O . SER A 1 455 ? 19.836 -40.930 19.769 1.00 57.62 455 SER A O 1
ATOM 3567 N N . ARG A 1 456 ? 19.860 -39.655 17.912 1.00 64.69 456 ARG A N 1
ATOM 3568 C CA . ARG A 1 456 ? 20.974 -40.366 17.257 1.00 64.69 456 ARG A CA 1
ATOM 3569 C C . ARG A 1 456 ? 22.269 -40.235 18.056 1.00 64.69 456 ARG A C 1
ATOM 3571 O O . ARG A 1 456 ? 22.881 -41.254 18.363 1.00 64.69 456 ARG A O 1
ATOM 3578 N N . LYS A 1 457 ? 22.618 -39.018 18.491 1.00 66.12 457 LYS A N 1
ATOM 3579 C CA . LYS A 1 457 ? 23.795 -38.770 19.338 1.00 66.12 457 LYS A CA 1
ATOM 3580 C C . LYS A 1 457 ? 23.724 -39.544 20.660 1.00 66.12 457 LYS A C 1
ATOM 3582 O O . LYS A 1 457 ? 24.691 -40.182 21.053 1.00 66.12 457 LYS A O 1
ATOM 3587 N N . GLN A 1 458 ? 22.554 -39.587 21.300 1.00 62.34 458 GLN A N 1
ATOM 3588 C CA . GLN A 1 458 ? 22.361 -40.316 22.557 1.00 62.34 458 GLN A CA 1
ATOM 3589 C C . GLN A 1 458 ? 22.468 -41.844 22.383 1.00 62.34 458 GLN A C 1
ATOM 3591 O O . GLN A 1 458 ? 22.987 -42.529 23.265 1.00 62.34 458 GLN A O 1
ATOM 3596 N N . LYS A 1 459 ? 22.025 -42.392 21.241 1.00 64.75 459 LYS A N 1
ATOM 3597 C CA . LYS A 1 459 ? 22.230 -43.810 20.892 1.00 64.75 459 LYS A CA 1
ATOM 3598 C C . LYS A 1 459 ? 23.700 -44.128 20.611 1.00 64.75 459 LYS A C 1
ATOM 3600 O O . LYS A 1 459 ? 24.182 -45.158 21.076 1.00 64.75 459 LYS A O 1
ATOM 3605 N N . GLU A 1 460 ? 24.414 -43.254 19.904 1.00 70.81 460 GLU A N 1
ATOM 3606 C CA . GLU A 1 460 ? 25.853 -43.410 19.652 1.00 70.81 460 GLU A CA 1
ATOM 3607 C C . GLU A 1 460 ? 26.675 -43.336 20.941 1.00 70.81 460 GLU A C 1
ATOM 3609 O O . GLU A 1 460 ? 27.533 -44.187 21.172 1.00 70.81 460 GLU A O 1
ATOM 3614 N N . ASP A 1 461 ? 26.385 -42.369 21.811 1.00 71.06 461 ASP A N 1
ATOM 3615 C CA . ASP A 1 461 ? 27.072 -42.213 23.094 1.00 71.06 461 ASP A CA 1
ATOM 3616 C C . ASP A 1 461 ? 26.795 -43.408 24.019 1.00 71.06 461 ASP A C 1
ATOM 3618 O O . ASP A 1 461 ? 27.713 -43.916 24.668 1.00 71.06 461 ASP A O 1
ATOM 3622 N N . LYS A 1 462 ? 25.563 -43.942 24.012 1.00 70.69 462 LYS A N 1
ATOM 3623 C CA . LYS A 1 462 ? 25.220 -45.178 24.732 1.00 70.69 462 LYS A CA 1
ATOM 3624 C C . LYS A 1 462 ? 25.974 -46.390 24.175 1.00 70.69 462 LYS A C 1
ATOM 3626 O O . LYS A 1 462 ? 26.539 -47.149 24.956 1.00 70.69 462 LYS A O 1
ATOM 3631 N N . SER A 1 463 ? 26.052 -46.540 22.850 1.00 79.50 463 SER A N 1
ATOM 3632 C CA . SER A 1 463 ? 26.813 -47.622 22.207 1.00 79.50 463 SER A CA 1
ATOM 3633 C C . SER A 1 463 ? 28.309 -47.546 22.527 1.00 79.50 463 SER A C 1
ATOM 3635 O O . SER A 1 463 ? 28.932 -48.574 22.788 1.00 79.50 463 SER A O 1
ATOM 3637 N N . LYS A 1 464 ? 28.894 -46.341 22.544 1.00 82.62 464 LYS A N 1
ATOM 3638 C CA . LYS A 1 464 ? 30.301 -46.124 22.923 1.00 82.62 464 LYS A CA 1
ATOM 3639 C C . LYS A 1 464 ? 30.542 -46.453 24.396 1.00 82.62 464 LYS A C 1
ATOM 3641 O O . LYS A 1 464 ? 31.529 -47.107 24.723 1.00 82.62 464 LYS A O 1
ATOM 3646 N N . ALA A 1 465 ? 29.637 -46.044 25.287 1.00 71.06 465 ALA A N 1
ATOM 3647 C CA . ALA A 1 465 ? 29.726 -46.370 26.709 1.00 71.06 465 ALA A CA 1
ATOM 3648 C C . ALA A 1 465 ? 29.640 -47.888 26.963 1.00 71.06 465 ALA A C 1
ATOM 3650 O O . ALA A 1 465 ? 30.349 -48.421 27.820 1.00 71.06 465 ALA A O 1
ATOM 3651 N N . GLU A 1 466 ? 28.809 -48.595 26.197 1.00 76.38 466 GLU A N 1
ATOM 3652 C CA . GLU A 1 466 ? 28.634 -50.046 26.295 1.00 76.38 466 GLU A CA 1
ATOM 3653 C C . GLU A 1 466 ? 29.875 -50.815 25.800 1.00 76.38 466 GLU A C 1
ATOM 3655 O O . GLU A 1 466 ? 30.334 -51.736 26.480 1.00 76.38 466 GLU A O 1
ATOM 3660 N N . ASP A 1 467 ? 30.501 -50.370 24.704 1.00 83.62 467 ASP A N 1
ATOM 3661 C CA . ASP A 1 467 ? 31.778 -50.909 24.206 1.00 83.62 467 ASP A CA 1
ATOM 3662 C C . ASP A 1 467 ? 32.930 -50.700 25.210 1.00 83.62 467 ASP A C 1
ATOM 3664 O O . ASP A 1 467 ? 33.682 -51.628 25.526 1.00 83.62 467 ASP A O 1
ATOM 3668 N N . ILE A 1 468 ? 33.030 -49.505 25.810 1.00 77.69 468 ILE A N 1
ATOM 3669 C CA . ILE A 1 468 ? 34.014 -49.221 26.870 1.00 77.69 468 ILE A CA 1
ATOM 3670 C C . ILE A 1 468 ? 33.808 -50.165 28.064 1.00 77.69 468 ILE A C 1
ATOM 3672 O O . ILE A 1 468 ? 34.777 -50.713 28.606 1.00 77.69 468 ILE A O 1
ATOM 3676 N N . ARG A 1 469 ? 32.552 -50.402 28.461 1.00 73.25 469 ARG A N 1
ATOM 3677 C CA . ARG A 1 469 ? 32.205 -51.302 29.567 1.00 73.25 469 ARG A CA 1
ATOM 3678 C C . ARG A 1 469 ? 32.569 -52.757 29.261 1.00 73.25 469 ARG A C 1
ATOM 3680 O O . ARG A 1 469 ? 33.117 -53.432 30.136 1.00 73.25 469 ARG A O 1
ATOM 3687 N N . GLN A 1 470 ? 32.326 -53.237 28.041 1.00 77.25 470 GLN A N 1
ATOM 3688 C CA . GLN A 1 470 ? 32.721 -54.588 27.626 1.00 77.25 470 GLN A CA 1
ATOM 3689 C C . GLN A 1 470 ? 34.244 -54.762 27.614 1.00 77.25 470 GLN A C 1
ATOM 3691 O O . GLN A 1 470 ? 34.757 -55.718 28.202 1.00 77.25 470 GLN A O 1
ATOM 3696 N N . LYS A 1 471 ? 34.988 -53.795 27.064 1.00 83.38 471 LYS A N 1
ATOM 3697 C CA . LYS A 1 471 ? 36.462 -53.805 27.082 1.00 83.38 471 LYS A CA 1
ATOM 3698 C C . LYS A 1 471 ? 37.026 -53.802 28.505 1.00 83.38 471 LYS A C 1
ATOM 3700 O O . LYS A 1 471 ? 38.022 -54.474 28.784 1.00 83.38 471 LYS A O 1
ATOM 3705 N N . ALA A 1 472 ? 36.395 -53.080 29.432 1.00 73.25 472 ALA A N 1
ATOM 3706 C CA . ALA A 1 472 ? 36.777 -53.094 30.843 1.00 73.25 472 ALA A CA 1
ATOM 3707 C C . ALA A 1 472 ? 36.531 -54.467 31.501 1.00 73.25 472 ALA A C 1
ATOM 3709 O O . ALA A 1 472 ? 37.403 -54.972 32.215 1.00 73.25 472 ALA A O 1
ATOM 3710 N N . LEU A 1 473 ? 35.391 -55.106 31.213 1.00 70.69 473 LEU A N 1
ATOM 3711 C CA . LEU A 1 473 ? 35.059 -56.460 31.675 1.00 70.69 473 LEU A CA 1
ATOM 3712 C C . LEU A 1 473 ? 36.038 -57.514 31.143 1.00 70.69 473 LEU A C 1
ATOM 3714 O O . LEU A 1 473 ? 36.478 -58.378 31.903 1.00 70.69 473 LEU A O 1
ATOM 3718 N N . GLU A 1 474 ? 36.438 -57.431 29.874 1.00 79.44 474 GLU A N 1
ATOM 3719 C CA . GLU A 1 474 ? 37.458 -58.321 29.312 1.00 79.44 474 GLU A CA 1
ATOM 3720 C C . GLU A 1 474 ? 38.823 -58.136 29.976 1.00 79.44 474 GLU A C 1
ATOM 3722 O O . GLU A 1 474 ? 39.479 -59.119 30.331 1.00 79.44 474 GLU A O 1
ATOM 3727 N N . ARG A 1 475 ? 39.250 -56.887 30.204 1.00 79.06 475 ARG A N 1
ATOM 3728 C CA . ARG A 1 475 ? 40.497 -56.597 30.931 1.00 79.06 475 ARG A CA 1
ATOM 3729 C C . ARG A 1 475 ? 40.457 -57.155 32.352 1.00 79.06 475 ARG A C 1
ATOM 3731 O O . ARG A 1 475 ? 41.451 -57.718 32.809 1.00 79.06 475 ARG A O 1
ATOM 3738 N N . TYR A 1 476 ? 39.318 -57.048 33.033 1.00 71.56 476 TYR A N 1
ATOM 3739 C CA . TYR A 1 476 ? 39.124 -57.634 34.357 1.00 71.56 476 TYR A CA 1
ATOM 3740 C C . TYR A 1 476 ? 39.192 -59.168 34.321 1.00 71.56 476 TYR A C 1
ATOM 3742 O O . TYR A 1 476 ? 39.922 -59.761 35.114 1.00 71.56 476 TYR A O 1
ATOM 3750 N N . ARG A 1 477 ? 38.517 -59.816 33.361 1.00 73.31 477 ARG A N 1
ATOM 3751 C CA . ARG A 1 477 ? 38.581 -61.276 33.166 1.00 73.31 477 ARG A CA 1
ATOM 3752 C C . ARG A 1 477 ? 40.006 -61.753 32.894 1.00 73.31 477 ARG A C 1
ATOM 3754 O O . ARG A 1 477 ? 40.448 -62.704 33.532 1.00 73.31 477 ARG A O 1
ATOM 3761 N N . LYS A 1 478 ? 40.754 -61.061 32.026 1.00 75.69 478 LYS A N 1
ATOM 3762 C CA . LYS A 1 478 ? 42.168 -61.366 31.749 1.00 75.69 478 LYS A CA 1
ATOM 3763 C C . LYS A 1 478 ? 43.038 -61.223 33.001 1.00 75.69 478 LYS A C 1
ATOM 3765 O O . LYS A 1 478 ? 43.833 -62.113 33.286 1.00 75.69 478 LYS A O 1
ATOM 3770 N N . ARG A 1 479 ? 42.855 -60.157 33.794 1.00 73.44 479 ARG A N 1
ATOM 3771 C CA . ARG A 1 479 ? 43.574 -59.971 35.071 1.00 73.44 479 ARG A CA 1
ATOM 3772 C C . ARG A 1 479 ? 43.239 -61.056 36.093 1.00 73.44 479 ARG A C 1
ATOM 3774 O O . ARG A 1 479 ? 44.150 -61.568 36.733 1.00 73.44 479 ARG A O 1
ATOM 3781 N N . LYS A 1 480 ? 41.963 -61.434 36.212 1.00 71.88 480 LYS A N 1
ATOM 3782 C CA . LYS A 1 480 ? 41.514 -62.507 37.109 1.00 71.88 480 LYS A CA 1
ATOM 3783 C C . LYS A 1 480 ? 42.078 -63.864 36.682 1.00 71.88 480 LYS A C 1
ATOM 3785 O O . LYS A 1 480 ? 42.615 -64.581 37.514 1.00 71.88 480 LYS A O 1
ATOM 3790 N N . SER A 1 481 ? 42.051 -64.178 35.385 1.00 72.00 481 SER A N 1
ATOM 3791 C CA . SER A 1 481 ? 42.669 -65.398 34.848 1.00 72.00 481 SER A CA 1
ATOM 3792 C C . SER A 1 481 ? 44.178 -65.428 35.101 1.00 72.00 481 SER A C 1
ATOM 3794 O O . SER A 1 481 ? 44.704 -66.455 35.517 1.00 72.00 481 SER A O 1
ATOM 3796 N N . ALA A 1 482 ? 44.876 -64.303 34.914 1.00 70.44 482 ALA A N 1
ATOM 3797 C CA . ALA A 1 482 ? 46.307 -64.201 35.192 1.00 70.44 482 ALA A CA 1
ATOM 3798 C C . ALA A 1 482 ? 46.628 -64.330 36.693 1.00 70.44 482 ALA A C 1
ATOM 3800 O O . ALA A 1 482 ? 47.626 -64.953 37.054 1.00 70.44 482 ALA A O 1
ATOM 3801 N N . SER A 1 483 ? 45.793 -63.780 37.587 1.00 69.06 483 SER A N 1
ATOM 3802 C CA . SER A 1 483 ? 45.977 -63.962 39.034 1.00 69.06 483 SER A CA 1
ATOM 3803 C C . SER A 1 483 ? 45.712 -65.406 39.451 1.00 69.06 483 SER A C 1
ATOM 3805 O O . SER A 1 483 ? 46.445 -65.943 40.273 1.00 69.06 483 SER A O 1
ATOM 3807 N N . GLN A 1 484 ? 44.708 -66.055 38.862 1.00 70.62 484 GLN A N 1
ATOM 3808 C CA . GLN A 1 484 ? 44.343 -67.436 39.165 1.00 70.62 484 GLN A CA 1
ATOM 3809 C C . GLN A 1 484 ? 45.410 -68.417 38.662 1.00 70.62 484 GLN A C 1
ATOM 3811 O O . GLN A 1 484 ? 45.837 -69.282 39.420 1.00 70.62 484 GLN A O 1
ATOM 3816 N N . GLN A 1 485 ? 45.965 -68.188 37.466 1.00 70.00 485 GLN A N 1
ATOM 3817 C CA . GLN A 1 485 ? 47.145 -68.910 36.979 1.00 70.00 485 GLN A CA 1
ATOM 3818 C C . GLN A 1 485 ? 48.376 -68.686 37.869 1.00 70.00 485 GLN A C 1
ATOM 3820 O O . GLN A 1 485 ? 49.106 -69.635 38.142 1.00 70.00 485 GLN A O 1
ATOM 3825 N N . ARG A 1 486 ? 48.609 -67.464 38.375 1.00 67.56 486 ARG A N 1
ATOM 3826 C CA . ARG A 1 486 ? 49.689 -67.207 39.349 1.00 67.56 486 ARG A CA 1
ATOM 3827 C C . ARG A 1 486 ? 49.473 -67.958 40.667 1.00 67.56 486 ARG A C 1
ATOM 3829 O O . ARG A 1 486 ? 50.434 -68.495 41.209 1.00 67.56 486 ARG A O 1
ATOM 3836 N N . ILE A 1 487 ? 48.239 -68.024 41.168 1.00 69.56 487 ILE A N 1
ATOM 3837 C CA . ILE A 1 487 ? 47.893 -68.781 42.382 1.00 69.56 487 ILE A CA 1
ATOM 3838 C C . ILE A 1 487 ? 48.116 -70.282 42.159 1.00 69.56 487 ILE A C 1
ATOM 3840 O O . ILE A 1 487 ? 48.754 -70.924 42.988 1.00 69.56 487 ILE A O 1
ATOM 3844 N N . GLU A 1 488 ? 47.667 -70.839 41.032 1.00 67.19 488 GLU A N 1
ATOM 3845 C CA . GLU A 1 488 ? 47.890 -72.251 40.694 1.00 67.19 488 GLU A CA 1
ATOM 3846 C C . GLU A 1 488 ? 49.372 -72.583 40.504 1.00 67.19 488 GLU A C 1
ATOM 3848 O O . GLU A 1 488 ? 49.839 -73.619 40.976 1.00 67.19 488 GLU A O 1
ATOM 3853 N N . MET A 1 489 ? 50.139 -71.697 39.864 1.00 65.56 489 MET A N 1
ATOM 3854 C CA . MET A 1 489 ? 51.581 -71.870 39.685 1.00 65.56 489 MET A CA 1
ATOM 3855 C C . MET A 1 489 ? 52.320 -71.847 41.032 1.00 65.56 489 MET A C 1
ATOM 3857 O O . MET A 1 489 ? 53.181 -72.694 41.275 1.00 65.56 489 MET A O 1
ATOM 3861 N N . ASN A 1 490 ? 51.931 -70.951 41.946 1.00 65.06 490 ASN A N 1
ATOM 3862 C CA . ASN A 1 490 ? 52.455 -70.922 43.314 1.00 65.06 490 ASN A CA 1
ATOM 3863 C C . ASN A 1 490 ? 52.040 -72.165 44.120 1.00 65.06 490 ASN A C 1
ATOM 3865 O O . ASN A 1 490 ? 52.855 -72.722 44.852 1.00 65.06 490 ASN A O 1
ATOM 3869 N N . ALA A 1 491 ? 50.808 -72.655 43.952 1.00 62.94 491 ALA A N 1
ATOM 3870 C CA . ALA A 1 491 ? 50.345 -73.886 44.590 1.00 62.94 491 ALA A CA 1
ATOM 3871 C C . ALA A 1 491 ? 51.100 -75.126 44.078 1.00 62.94 491 ALA A C 1
ATOM 3873 O O . ALA A 1 491 ? 51.443 -76.000 44.873 1.00 62.94 491 ALA A O 1
ATOM 3874 N N . ARG A 1 492 ? 51.417 -75.194 42.775 1.00 63.78 492 ARG A N 1
ATOM 3875 C CA . ARG A 1 492 ? 52.266 -76.252 42.198 1.00 63.78 492 ARG A CA 1
ATOM 3876 C C . ARG A 1 492 ? 53.701 -76.180 42.719 1.00 63.78 492 ARG A C 1
ATOM 3878 O O . ARG A 1 492 ? 54.233 -77.211 43.115 1.00 63.78 492 ARG A O 1
ATOM 3885 N N . ARG A 1 493 ? 54.291 -74.981 42.816 1.00 61.00 493 ARG A N 1
ATOM 3886 C CA . ARG A 1 493 ? 55.606 -74.783 43.457 1.00 61.00 493 ARG A CA 1
ATOM 3887 C C . ARG A 1 493 ? 55.623 -75.279 44.905 1.00 61.00 493 ARG A C 1
ATOM 3889 O O . ARG A 1 493 ? 56.530 -76.013 45.278 1.00 61.00 493 ARG A O 1
ATOM 3896 N N . ASN A 1 494 ? 54.588 -74.972 45.687 1.00 58.06 494 ASN A N 1
ATOM 3897 C CA . ASN A 1 494 ? 54.481 -75.437 47.073 1.00 58.06 494 ASN A CA 1
ATOM 3898 C C . ASN A 1 494 ? 54.230 -76.951 47.203 1.00 58.06 494 ASN A C 1
ATOM 3900 O O . ASN A 1 494 ? 54.607 -77.533 48.216 1.00 58.06 494 ASN A O 1
ATOM 3904 N N . ARG A 1 495 ? 53.616 -77.604 46.204 1.00 58.88 495 ARG A N 1
ATOM 3905 C CA . ARG A 1 495 ? 53.486 -79.075 46.165 1.00 58.88 495 ARG A CA 1
ATOM 3906 C C . ARG A 1 495 ? 54.795 -79.761 45.769 1.00 58.88 495 ARG A C 1
ATOM 3908 O O . ARG A 1 495 ? 55.117 -80.777 46.366 1.00 58.88 495 ARG A O 1
ATOM 3915 N N . SER A 1 496 ? 55.576 -79.178 44.857 1.00 57.03 496 SER A N 1
ATOM 3916 C CA . SER A 1 496 ? 56.933 -79.660 44.548 1.00 57.03 496 SER A CA 1
ATOM 3917 C C . SER A 1 496 ? 57.884 -79.516 45.741 1.00 57.03 496 SER A C 1
ATOM 3919 O O . SER A 1 496 ? 58.678 -80.410 45.984 1.00 57.03 496 SER A O 1
ATOM 3921 N N . ALA A 1 497 ? 57.749 -78.455 46.544 1.00 55.66 497 ALA A N 1
ATOM 3922 C CA . ALA A 1 497 ? 58.540 -78.266 47.767 1.00 55.66 497 ALA A CA 1
ATOM 3923 C C . ALA A 1 497 ? 58.125 -79.179 48.946 1.00 55.66 497 ALA A C 1
ATOM 3925 O O . ALA A 1 497 ? 58.828 -79.236 49.948 1.00 55.66 497 ALA A O 1
ATOM 3926 N N . LYS A 1 498 ? 56.985 -79.883 48.853 1.00 55.31 498 LYS A N 1
ATOM 3927 C CA . LYS A 1 498 ? 56.501 -80.850 49.862 1.00 55.31 498 LYS A CA 1
ATOM 3928 C C . LYS A 1 498 ? 56.591 -82.315 49.400 1.00 55.31 498 LYS A C 1
ATOM 3930 O O . LYS A 1 498 ? 56.100 -83.191 50.103 1.00 55.31 498 LYS A O 1
ATOM 3935 N N . GLY A 1 499 ? 57.188 -82.570 48.232 1.00 53.12 499 GLY A N 1
ATOM 3936 C CA . GLY A 1 499 ? 57.327 -83.898 47.620 1.00 53.12 499 GLY A CA 1
ATOM 3937 C C . GLY A 1 499 ? 58.726 -84.519 47.704 1.00 53.12 499 GLY A C 1
ATOM 3938 O O . GLY A 1 499 ? 58.926 -85.594 47.153 1.00 53.12 499 GLY A O 1
ATOM 3939 N N . GLU A 1 500 ? 59.678 -83.885 48.389 1.00 54.38 500 GLU A N 1
ATOM 3940 C CA . GLU A 1 500 ? 61.006 -84.449 48.661 1.00 54.38 500 GLU A CA 1
ATOM 3941 C C . GLU A 1 500 ? 61.224 -84.575 50.170 1.00 54.38 500 GLU A C 1
ATOM 3943 O O . GLU A 1 500 ? 61.888 -83.731 50.750 1.00 54.38 500 GLU A O 1
ATOM 3948 N N . VAL A 1 501 ? 60.657 -85.603 50.811 1.00 51.59 501 VAL A N 1
ATOM 3949 C CA . VAL A 1 501 ? 61.368 -86.439 51.799 1.00 51.59 501 VAL A CA 1
ATOM 3950 C C . VAL A 1 501 ? 60.654 -87.797 51.861 1.00 51.59 501 VAL A C 1
ATOM 3952 O O . VAL A 1 501 ? 59.428 -87.844 51.937 1.00 51.59 501 VAL A O 1
ATOM 3955 N N . LEU A 1 502 ? 61.456 -88.866 51.916 1.00 46.41 502 LEU A N 1
ATOM 3956 C CA . LEU A 1 502 ? 61.147 -90.274 52.218 1.00 46.41 502 LEU A CA 1
ATOM 3957 C C . LEU A 1 502 ? 61.040 -91.217 51.010 1.00 46.41 502 LEU A C 1
ATOM 3959 O O . LEU A 1 502 ? 59.997 -91.789 50.706 1.00 46.41 502 LEU A O 1
ATOM 3963 N N . ALA A 1 503 ? 62.203 -91.455 50.397 1.00 46.62 503 ALA A N 1
ATOM 3964 C CA . ALA A 1 503 ? 62.580 -92.804 49.986 1.00 46.62 503 ALA A CA 1
ATOM 3965 C C . ALA A 1 503 ? 62.814 -93.686 51.242 1.00 46.62 503 ALA A C 1
ATOM 3967 O O . ALA A 1 503 ? 63.343 -93.176 52.235 1.00 46.62 503 ALA A O 1
ATOM 3968 N N . PRO A 1 504 ? 62.443 -94.979 51.222 1.00 45.44 504 PRO A N 1
ATOM 3969 C CA . PRO A 1 504 ? 62.745 -95.931 52.288 1.00 45.44 504 PRO A CA 1
ATOM 3970 C C . PRO A 1 504 ? 64.167 -96.493 52.128 1.00 45.44 504 PRO A C 1
ATOM 3972 O O . PRO A 1 504 ? 64.558 -96.873 51.027 1.00 45.44 504 PRO A O 1
ATOM 3975 N N . ASN A 1 505 ? 64.920 -96.602 53.224 1.00 47.56 505 ASN A N 1
ATOM 3976 C CA . ASN A 1 505 ? 66.068 -97.505 53.308 1.00 47.56 505 ASN A CA 1
ATOM 3977 C C . ASN A 1 505 ? 65.676 -98.661 54.232 1.00 47.56 505 ASN A C 1
ATOM 3979 O O . ASN A 1 505 ? 65.650 -98.458 55.440 1.00 47.56 505 ASN A O 1
ATOM 3983 N N . HIS A 1 506 ? 65.419 -99.821 53.615 1.00 40.59 506 HIS A N 1
ATOM 3984 C CA . HIS A 1 506 ? 65.158 -101.144 54.203 1.00 40.59 506 HIS A CA 1
ATOM 3985 C C . HIS A 1 506 ? 63.947 -101.327 55.126 1.00 40.59 506 HIS A C 1
ATOM 3987 O O . HIS A 1 506 ? 63.809 -100.611 56.139 1.00 40.59 506 HIS A O 1
#

pLDDT: mean 79.74, std 18.94, range [25.48, 98.81]

Foldseek 3Di:
DKWAQDPPRDTDDDDDPDDCLRCVPPDDDDPRIDDDDDDFPCVVVQAPPPWRWAGDPVVSDIATHEDFQFDDRRSPDGAAFQQVVCVVPVDQDFDFGWHDQDPDTATAGWHAQDPQQHHGTWQWFWKDWQQACCLALPHCLLADQDKDPRVVRRDDLDQDTIGTNQQQRPWFQKKKKWWAAPNDIHIDMFGHTDRHNSVQQNVLDADATPDDPVRLQRRVPPQAWAADADWRAAAFGAAQDPQAKTERHWIWDDNDNRSHHTQWIAYANMAHPPHRSRRHGIAHDDDIPNHGDDGITIMIMIGHHDDPPPPPPDDDDPDDPDDDDDDDDPDDDDDDDDDDDDDDDDQDPVNLLLLLVLVVVLVLLVDDPPDPVNLVSLVVSLVVSCVDPVGHDPDDHSVVSVVVLVVLLVVLVVVVVCQVVVDVDDDDDQDSSNVSSVVVVVSNVVNVVVVVVVVVVVVVVVVVVVVVVVVVVVVVVVVVVVVVVVVVVVVVVVVVVVPDDDDDDD

Secondary structure (DSSP, 8-state):
-EEEE-TTSPEEEE--S--TTT-STT----TTEEE--PPPGGGG----TTPEEEEETTTTEEEEEPPTTEESTTS-EEP-SHHHHHHHH---S-EEEEEEETTEEEEEEEB-S-SSS-SS-BEEEEEEETTSSTT-TT-GGGSS---B-GGGGSSSS-S--EE-THHHH--EEEEEEEEEETTEEEEEEEEEEES-HHHHHTT---EE-S--HHHHHHTTGGG----SS-EEEEEEEE-SSTTS-EEEEEEEE-SSSSSSS--EEEEEEEESSS-TT--EEEEE-SS-TT--EEEE-EEEEEEE-------------S-----------------------PPPPP--HHHHHHHHHHHHHHTGGGSPTT-HHHHHHHHHHHHHHHT-TTS-----SHHHHHHHHHHHHHHHHHHHHHHHHH-SS--S---HHHHHHHHHHHHHHHHHHHHHHHHHHHHHHHHHHHHHHHHHHHHHHHHHHHHHHHHHHHHHHHHHTTS-S-----

InterPro domains:
  IPR000742 EGF-like domain [PF00008] (42-74)
  IPR000742 EGF-like domain [PS00022] (64-75)
  IPR000742 EGF-like domain [PS01186] (64-75)
  IPR000742 EGF-like domain [PS50026] (38-76)
  IPR000742 EGF-like domain [SM00181] (41-76)

Organism: Stylophora pistillata (NCBI:txid50429)